Protein AF-0000000087417181 (afdb_homodimer)

Radius of gyration: 22.07 Å; Cα contacts (8 Å, |Δi|>4): 1017; chains: 2; bounding box: 54×66×60 Å

Structure (mmCIF, N/CA/C/O backbone):
data_AF-0000000087417181-model_v1
#
loop_
_entity.id
_entity.type
_entity.pdbx_description
1 polymer 'Creatinine amidohydrolase'
#
loop_
_atom_site.group_PDB
_atom_site.id
_atom_site.type_symbol
_atom_site.label_atom_id
_atom_site.label_alt_id
_atom_site.label_comp_id
_atom_site.label_asym_id
_atom_site.label_entity_id
_atom_site.label_seq_id
_atom_site.pdbx_PDB_ins_code
_atom_site.Cartn_x
_atom_site.Cartn_y
_atom_site.Cartn_z
_atom_site.occupancy
_atom_site.B_iso_or_equiv
_atom_site.auth_seq_id
_atom_site.auth_comp_id
_atom_site.auth_asym_id
_atom_site.auth_atom_id
_atom_site.pdbx_PDB_model_num
ATOM 1 N N . MET A 1 1 ? -4.125 1.667 -15.867 1 43.19 1 MET A N 1
ATOM 2 C CA . MET A 1 1 ? -4.742 2.459 -14.805 1 43.19 1 MET A CA 1
ATOM 3 C C . MET A 1 1 ? -6.223 2.113 -14.664 1 43.19 1 MET A C 1
ATOM 5 O O . MET A 1 1 ? -6.891 1.814 -15.656 1 43.19 1 MET A O 1
ATOM 9 N N . PRO A 1 2 ? -6.602 1.967 -13.398 1 53.25 2 PRO A N 1
ATOM 10 C CA . PRO A 1 2 ? -8.031 1.655 -13.312 1 53.25 2 PRO A CA 1
ATOM 11 C C . PRO A 1 2 ? -8.898 2.672 -14.047 1 53.25 2 PRO A C 1
ATOM 13 O O . PRO A 1 2 ? -8.586 3.865 -14.062 1 53.25 2 PRO A O 1
ATOM 16 N N . THR A 1 3 ? -9.859 2.236 -14.836 1 55.84 3 THR A N 1
ATOM 17 C CA . THR A 1 3 ? -10.898 3.072 -15.43 1 55.84 3 THR A CA 1
ATOM 18 C C . THR A 1 3 ? -11.938 3.467 -14.383 1 55.84 3 THR A C 1
ATOM 20 O O . THR A 1 3 ? -11.992 2.873 -13.305 1 55.84 3 THR A O 1
ATOM 23 N N . PRO A 1 4 ? -12.633 4.523 -14.602 1 58.41 4 PRO A N 1
ATOM 24 C CA . PRO A 1 4 ? -13.711 4.883 -13.68 1 58.41 4 PRO A CA 1
ATOM 25 C C . PRO A 1 4 ? -14.586 3.688 -13.305 1 58.41 4 PRO A C 1
ATOM 27 O O . PRO A 1 4 ? -15.031 3.578 -12.156 1 58.41 4 PRO A O 1
ATOM 30 N N . ASP A 1 5 ? -14.766 2.795 -14.25 1 65.44 5 ASP A N 1
ATOM 31 C CA . ASP A 1 5 ? -15.547 1.593 -13.977 1 65.44 5 ASP A CA 1
ATOM 32 C C . ASP A 1 5 ? -14.789 0.654 -13.039 1 65.44 5 ASP A C 1
ATOM 34 O O . ASP A 1 5 ? -15.406 -0.101 -12.281 1 65.44 5 ASP A O 1
ATOM 38 N N . ASP A 1 6 ? -13.477 0.892 -12.906 1 77.19 6 ASP A N 1
ATOM 39 C CA . ASP A 1 6 ? -12.625 0.043 -12.07 1 77.19 6 ASP A CA 1
ATOM 40 C C . ASP A 1 6 ? -12.688 0.478 -10.609 1 77.19 6 ASP A C 1
ATOM 42 O O . ASP A 1 6 ? -12.336 -0.294 -9.711 1 77.19 6 ASP A O 1
ATOM 46 N N . ASN A 1 7 ? -13.211 1.648 -10.508 1 86.25 7 ASN A N 1
ATOM 47 C CA . ASN A 1 7 ? -13.258 2.164 -9.141 1 86.25 7 ASN A CA 1
ATOM 48 C C . ASN A 1 7 ? -14.188 1.334 -8.258 1 86.25 7 ASN A C 1
ATOM 50 O O . ASN A 1 7 ? -13.977 1.232 -7.051 1 86.25 7 ASN A O 1
ATOM 54 N N . LYS A 1 8 ? -15.172 0.67 -8.898 1 93.44 8 LYS A N 1
ATOM 55 C CA . LYS A 1 8 ? -16.125 -0.136 -8.141 1 93.44 8 LYS A CA 1
ATOM 56 C C . LYS A 1 8 ? -15.492 -1.447 -7.684 1 93.44 8 LYS A C 1
ATOM 58 O O . LYS A 1 8 ? -16.047 -2.15 -6.836 1 93.44 8 LYS A O 1
ATOM 63 N N . LEU A 1 9 ? -14.328 -1.769 -8.234 1 97.5 9 LEU A N 1
ATOM 64 C CA . LEU A 1 9 ? -13.672 -3.029 -7.914 1 97.5 9 LEU A CA 1
ATOM 65 C C . LEU A 1 9 ? -12.781 -2.883 -6.684 1 97.5 9 LEU A C 1
ATOM 67 O O . LEU A 1 9 ? -12.414 -3.879 -6.055 1 97.5 9 LEU A O 1
ATOM 71 N N . LEU A 1 10 ? -12.398 -1.66 -6.426 1 98 10 LEU A N 1
ATOM 72 C CA . LEU A 1 10 ? -11.414 -1.397 -5.379 1 98 10 LEU A CA 1
ATOM 73 C C . LEU A 1 10 ? -12.086 -0.833 -4.133 1 98 10 LEU A C 1
ATOM 75 O O . LEU A 1 10 ? -12.734 0.214 -4.191 1 98 10 LEU A O 1
ATOM 79 N N . LEU A 1 11 ? -11.82 -1.494 -3.016 1 98.25 11 LEU A N 1
ATOM 80 C CA . LEU A 1 11 ? -12.422 -1.088 -1.749 1 98.25 11 LEU A CA 1
ATOM 81 C C . LEU A 1 11 ? -12.117 0.374 -1.444 1 98.25 11 LEU A C 1
ATOM 83 O O . LEU A 1 11 ? -13.008 1.142 -1.091 1 98.25 11 LEU A O 1
ATOM 87 N N . ALA A 1 12 ? -10.859 0.76 -1.631 1 97.75 12 ALA A N 1
ATOM 88 C CA . ALA A 1 12 ? -10.344 2.061 -1.205 1 97.75 12 ALA A CA 1
ATOM 89 C C . ALA A 1 12 ? -11.023 3.193 -1.977 1 97.75 12 ALA A C 1
ATOM 91 O O . ALA A 1 12 ? -11.016 4.344 -1.531 1 97.75 12 ALA A O 1
ATOM 92 N N . LYS A 1 13 ? -11.648 2.896 -3.094 1 98 13 LYS A N 1
ATOM 93 C CA . LYS A 1 13 ? -12.266 3.908 -3.945 1 98 13 LYS A CA 1
ATOM 94 C C . LYS A 1 13 ? -13.727 4.129 -3.562 1 98 13 LYS A C 1
ATOM 96 O O . LYS A 1 13 ? -14.352 5.09 -4.012 1 98 13 LYS A O 1
ATOM 101 N N . HIS A 1 14 ? -14.234 3.297 -2.686 1 97.94 14 HIS A N 1
ATOM 102 C CA . HIS A 1 14 ? -15.594 3.471 -2.168 1 97.94 14 HIS A CA 1
ATOM 103 C C . HIS A 1 14 ? -15.633 4.531 -1.073 1 97.94 14 HIS A C 1
ATOM 105 O O . HIS A 1 14 ? -14.641 4.73 -0.36 1 97.94 14 HIS A O 1
ATOM 111 N N . THR A 1 15 ? -16.734 5.16 -0.998 1 97.69 15 THR A N 1
ATOM 112 C CA . THR A 1 15 ? -17.078 5.82 0.256 1 97.69 15 THR A CA 1
ATOM 113 C C . THR A 1 15 ? -17.703 4.832 1.235 1 97.69 15 THR A C 1
ATOM 115 O O . THR A 1 15 ? -18.094 3.727 0.848 1 97.69 15 THR A O 1
ATOM 118 N N . ARG A 1 16 ? -17.781 5.266 2.514 1 97.56 16 ARG A N 1
ATOM 119 C CA . ARG A 1 16 ? -18.406 4.371 3.484 1 97.56 16 ARG A CA 1
ATOM 120 C C . ARG A 1 16 ? -19.844 4.047 3.078 1 97.56 16 ARG A C 1
ATOM 122 O O . ARG A 1 16 ? -20.297 2.914 3.248 1 97.56 16 ARG A O 1
ATOM 129 N N . ARG A 1 17 ? -20.594 4.984 2.48 1 96.94 17 ARG A N 1
ATOM 130 C CA . ARG A 1 17 ? -21.969 4.777 2.035 1 96.94 17 ARG A CA 1
ATOM 131 C C . ARG A 1 17 ? -22.031 3.748 0.911 1 96.94 17 ARG A C 1
ATOM 133 O O . ARG A 1 17 ? -22.844 2.818 0.956 1 96.94 17 ARG A O 1
ATOM 140 N N . GLU A 1 18 ? -21.234 3.986 -0.091 1 97.19 18 GLU A N 1
ATOM 141 C CA . GLU A 1 18 ? -21.234 3.08 -1.234 1 97.19 18 GLU A CA 1
ATOM 142 C C . GLU A 1 18 ? -20.953 1.645 -0.798 1 97.19 18 GLU A C 1
ATOM 144 O O . GLU A 1 18 ? -21.641 0.715 -1.224 1 97.19 18 GLU A O 1
ATOM 149 N N . PHE A 1 19 ? -19.969 1.454 0.03 1 98.19 19 PHE A N 1
ATOM 150 C CA . PHE A 1 19 ? -19.609 0.119 0.496 1 98.19 19 PHE A CA 1
ATOM 151 C C . PHE A 1 19 ? -20.75 -0.494 1.306 1 98.19 19 PHE A C 1
ATOM 153 O O . PHE A 1 19 ? -21.141 -1.64 1.07 1 98.19 19 PHE A O 1
ATOM 160 N N . ARG A 1 20 ? -21.188 0.268 2.258 1 97.81 20 ARG A N 1
ATOM 161 C CA . ARG A 1 20 ? -22.281 -0.193 3.109 1 97.81 20 ARG A CA 1
ATOM 162 C C . ARG A 1 20 ? -23.484 -0.629 2.273 1 97.81 20 ARG A C 1
ATOM 164 O O . ARG A 1 20 ? -24.047 -1.696 2.508 1 97.81 20 ARG A O 1
ATOM 171 N N . GLU A 1 21 ? -23.875 0.163 1.329 1 97.75 21 GLU A N 1
ATOM 172 C CA . GLU A 1 21 ? -25.047 -0.13 0.5 1 97.75 21 GLU A CA 1
ATOM 173 C C . GLU A 1 21 ? -24.844 -1.406 -0.311 1 97.75 21 GLU A C 1
ATOM 175 O O . GLU A 1 21 ? -25.75 -2.23 -0.425 1 97.75 21 GLU A O 1
ATOM 180 N N . ARG A 1 22 ? -23.703 -1.549 -0.852 1 98 22 ARG A N 1
ATOM 181 C CA . ARG A 1 22 ? -23.406 -2.752 -1.625 1 98 22 ARG A CA 1
ATOM 182 C C . ARG A 1 22 ? -23.422 -3.99 -0.734 1 98 22 ARG A C 1
ATOM 184 O O . ARG A 1 22 ? -23.906 -5.051 -1.136 1 98 22 ARG A O 1
ATOM 191 N N . MET A 1 23 ? -22.797 -3.855 0.449 1 97.94 23 MET A N 1
ATOM 192 C CA . MET A 1 23 ? -22.766 -4.969 1.392 1 97.94 23 MET A CA 1
ATOM 193 C C . MET A 1 23 ? -24.188 -5.352 1.829 1 97.94 23 MET A C 1
ATOM 195 O O . MET A 1 23 ? -24.547 -6.531 1.819 1 97.94 23 MET A O 1
ATOM 199 N N . GLN A 1 24 ? -24.938 -4.379 2.148 1 97.44 24 GLN A N 1
ATOM 200 C CA . GLN A 1 24 ? -26.312 -4.598 2.623 1 97.44 24 GLN A CA 1
ATOM 201 C C . GLN A 1 24 ? -27.172 -5.211 1.53 1 97.44 24 GLN A C 1
ATOM 203 O O . GLN A 1 24 ? -28.078 -6.004 1.817 1 97.44 24 GLN A O 1
ATOM 208 N N . ALA A 1 25 ? -26.938 -4.828 0.359 1 97.94 25 ALA A N 1
ATOM 209 C CA . ALA A 1 25 ? -27.703 -5.348 -0.774 1 97.94 25 ALA A CA 1
ATOM 210 C C . ALA A 1 25 ? -27.312 -6.793 -1.072 1 97.94 25 ALA A C 1
ATOM 212 O O . ALA A 1 25 ? -27.938 -7.441 -1.924 1 97.94 25 ALA A O 1
ATOM 213 N N . GLY A 1 26 ? -26.297 -7.281 -0.493 1 97.06 26 GLY A N 1
ATOM 214 C CA . GLY A 1 26 ? -25.844 -8.641 -0.729 1 97.06 26 GLY A CA 1
ATOM 215 C C . GLY A 1 26 ? -25.031 -8.789 -2.004 1 97.06 26 GLY A C 1
ATOM 216 O O . GLY A 1 26 ? -24.859 -9.898 -2.516 1 97.06 26 GLY A O 1
ATOM 217 N N . GLU A 1 27 ? -24.594 -7.656 -2.482 1 97.5 27 GLU A N 1
ATOM 218 C CA . GLU A 1 27 ? -23.844 -7.641 -3.738 1 97.5 27 GLU A CA 1
ATOM 219 C C . GLU A 1 27 ? -22.438 -8.203 -3.553 1 97.5 27 GLU A C 1
ATOM 221 O O . GLU A 1 27 ? -21.953 -8.961 -4.391 1 97.5 27 GLU A O 1
ATOM 226 N N . LEU A 1 28 ? -21.781 -7.867 -2.471 1 98.12 28 LEU A N 1
ATOM 227 C CA . LEU A 1 28 ? -20.391 -8.227 -2.221 1 98.12 28 LEU A CA 1
ATOM 228 C C . LEU A 1 28 ? -20.297 -9.594 -1.552 1 98.12 28 LEU A C 1
ATOM 230 O O . LEU A 1 28 ? -20.75 -9.766 -0.417 1 98.12 28 LEU A O 1
ATOM 234 N N . LYS A 1 29 ? -19.625 -10.523 -2.227 1 98.38 29 LYS A N 1
ATOM 235 C CA . LYS A 1 29 ? -19.594 -11.906 -1.754 1 98.38 29 LYS A CA 1
ATOM 236 C C . LYS A 1 29 ? -18.188 -12.352 -1.418 1 98.38 29 LYS A C 1
ATOM 238 O O . LYS A 1 29 ? -17.984 -13.164 -0.513 1 98.38 29 LYS A O 1
ATOM 243 N N . VAL A 1 30 ? -17.188 -11.914 -2.152 1 98.81 30 VAL A N 1
ATOM 244 C CA . VAL A 1 30 ? -15.805 -12.336 -1.967 1 98.81 30 VAL A CA 1
ATOM 245 C C . VAL A 1 30 ? -14.898 -11.109 -1.873 1 98.81 30 VAL A C 1
ATOM 247 O O . VAL A 1 30 ? -15.023 -10.18 -2.666 1 98.81 30 VAL A O 1
ATOM 250 N N . CYS A 1 31 ? -14.047 -11.102 -0.919 1 98.88 31 CYS A N 1
ATOM 251 C CA . CYS A 1 31 ? -12.992 -10.094 -0.816 1 98.88 31 CYS A CA 1
ATOM 252 C C . CYS A 1 31 ? -11.633 -10.703 -1.155 1 98.88 31 CYS A C 1
ATOM 254 O O . CYS A 1 31 ? -11.242 -11.719 -0.582 1 98.88 31 CYS A O 1
ATOM 256 N N . ILE A 1 32 ? -10.953 -10.125 -2.107 1 98.94 32 ILE A N 1
ATOM 257 C CA . ILE A 1 32 ? -9.555 -10.461 -2.365 1 98.94 32 ILE A CA 1
ATOM 258 C C . ILE A 1 32 ? -8.641 -9.492 -1.623 1 98.94 32 ILE A C 1
ATOM 260 O O . ILE A 1 32 ? -8.797 -8.273 -1.741 1 98.94 32 ILE A O 1
ATOM 264 N N . ILE A 1 33 ? -7.742 -9.969 -0.832 1 98.88 33 ILE A N 1
ATOM 265 C CA . ILE A 1 33 ? -6.699 -9.195 -0.169 1 98.88 33 ILE A CA 1
ATOM 266 C C . ILE A 1 33 ? -5.344 -9.516 -0.793 1 98.88 33 ILE A C 1
ATOM 268 O O . ILE A 1 33 ? -4.75 -10.555 -0.504 1 98.88 33 ILE A O 1
ATOM 272 N N . PRO A 1 34 ? -4.844 -8.617 -1.648 1 98.88 34 PRO A N 1
ATOM 273 C CA . PRO A 1 34 ? -3.516 -8.852 -2.221 1 98.88 34 PRO A CA 1
ATOM 274 C C . PRO A 1 34 ? -2.389 -8.594 -1.222 1 98.88 34 PRO A C 1
ATOM 276 O O . PRO A 1 34 ? -2.42 -7.605 -0.488 1 98.88 34 PRO A O 1
ATOM 279 N N . VAL A 1 35 ? -1.455 -9.484 -1.135 1 98.81 35 VAL A N 1
ATOM 280 C CA . VAL A 1 35 ? -0.232 -9.266 -0.369 1 98.81 35 VAL A CA 1
ATOM 281 C C . VAL A 1 35 ? 0.982 -9.422 -1.282 1 98.81 35 VAL A C 1
ATOM 283 O O . VAL A 1 35 ? 0.971 -10.234 -2.211 1 98.81 35 VAL A O 1
ATOM 286 N N . ALA A 1 36 ? 1.958 -8.602 -1.023 1 98.38 36 ALA A N 1
ATOM 287 C CA . ALA A 1 36 ? 3.094 -8.484 -1.935 1 98.38 36 ALA A CA 1
ATOM 288 C C . ALA A 1 36 ? 4.371 -8.141 -1.176 1 98.38 36 ALA A C 1
ATOM 290 O O . ALA A 1 36 ? 4.594 -8.641 -0.068 1 98.38 36 ALA A O 1
ATOM 291 N N . ALA A 1 37 ? 5.312 -7.543 -1.859 1 98.38 37 ALA A N 1
ATOM 292 C CA . ALA A 1 37 ? 6.566 -7.027 -1.315 1 98.38 37 ALA A CA 1
ATOM 293 C C . ALA A 1 37 ? 7.133 -5.922 -2.199 1 98.38 37 ALA A C 1
ATOM 295 O O . ALA A 1 37 ? 6.742 -5.785 -3.361 1 98.38 37 ALA A O 1
ATOM 296 N N . THR A 1 38 ? 7.875 -5.062 -1.616 1 98.19 38 THR A N 1
ATOM 297 C CA . THR A 1 38 ? 8.797 -4.188 -2.33 1 98.19 38 THR A CA 1
ATOM 298 C C . THR A 1 38 ? 10.234 -4.672 -2.17 1 98.19 38 THR A C 1
ATOM 300 O O . THR A 1 38 ? 10.812 -4.566 -1.087 1 98.19 38 THR A O 1
ATOM 303 N N . GLU A 1 39 ? 10.797 -5.207 -3.211 1 98.12 39 GLU A N 1
ATOM 304 C CA . GLU A 1 39 ? 12.102 -5.844 -3.139 1 98.12 39 GLU A CA 1
ATOM 305 C C . GLU A 1 39 ? 12.781 -5.875 -4.508 1 98.12 39 GLU A C 1
ATOM 307 O O . GLU A 1 39 ? 12.148 -5.574 -5.523 1 98.12 39 GLU A O 1
ATOM 312 N N . GLN A 1 40 ? 14 -6.285 -4.465 1 97.25 40 GLN A N 1
ATOM 313 C CA . GLN A 1 40 ? 14.805 -6.375 -5.68 1 97.25 40 GLN A CA 1
ATOM 314 C C . GLN A 1 40 ? 14.266 -7.457 -6.617 1 97.25 40 GLN A C 1
ATOM 316 O O . GLN A 1 40 ? 13.773 -8.492 -6.16 1 97.25 40 GLN A O 1
ATOM 321 N N . HIS A 1 41 ? 14.367 -7.246 -7.914 1 97.81 41 HIS A N 1
ATOM 322 C CA . HIS A 1 41 ? 14.055 -8.195 -8.977 1 97.81 41 HIS A CA 1
ATOM 323 C C . HIS A 1 41 ? 15.094 -8.125 -10.094 1 97.81 41 HIS A C 1
ATOM 325 O O . HIS A 1 41 ? 14.766 -7.754 -11.227 1 97.81 41 HIS A O 1
ATOM 331 N N . LEU A 1 42 ? 16.344 -8.516 -9.664 1 97.12 42 LEU A N 1
ATOM 332 C CA . LEU A 1 42 ? 17.516 -8.414 -10.539 1 97.12 42 LEU A CA 1
ATOM 333 C C . LEU A 1 42 ? 17.703 -6.98 -11.023 1 97.12 42 LEU A C 1
ATOM 335 O O . LEU A 1 42 ? 17.281 -6.031 -10.352 1 97.12 42 LEU A O 1
ATOM 339 N N . GLU A 1 43 ? 18.469 -6.785 -12.102 1 97.88 43 GLU A N 1
ATOM 340 C CA . GLU A 1 43 ? 18.875 -5.438 -12.492 1 97.88 43 GLU A CA 1
ATOM 341 C C . GLU A 1 43 ? 17.812 -4.789 -13.383 1 97.88 43 GLU A C 1
ATOM 343 O O . GLU A 1 43 ? 17.844 -3.58 -13.617 1 97.88 43 GLU A O 1
ATOM 348 N N . HIS A 1 44 ? 16.781 -5.566 -13.781 1 98.38 44 HIS A N 1
ATOM 349 C CA . HIS A 1 44 ? 16.031 -5.078 -14.922 1 98.38 44 HIS A CA 1
ATOM 350 C C . HIS A 1 44 ? 14.578 -4.797 -14.539 1 98.38 44 HIS A C 1
ATOM 352 O O . HIS A 1 44 ? 13.867 -4.078 -15.25 1 98.38 44 HIS A O 1
ATOM 358 N N . LEU A 1 45 ? 14.086 -5.371 -13.508 1 98.56 45 LEU A N 1
ATOM 359 C CA . LEU A 1 45 ? 12.695 -5.141 -13.133 1 98.56 45 LEU A CA 1
ATOM 360 C C . LEU A 1 45 ? 12.594 -4.172 -11.961 1 98.56 45 LEU A C 1
ATOM 362 O O . LEU A 1 45 ? 13.391 -4.246 -11.023 1 98.56 45 LEU A O 1
ATOM 366 N N . ALA A 1 46 ? 11.625 -3.256 -12.008 1 98.12 46 ALA A N 1
ATOM 367 C CA . ALA A 1 46 ? 11.367 -2.348 -10.891 1 98.12 46 ALA A CA 1
ATOM 368 C C . ALA A 1 46 ? 10.984 -3.121 -9.633 1 98.12 46 ALA A C 1
ATOM 370 O O . ALA A 1 46 ? 10.383 -4.195 -9.719 1 98.12 46 ALA A O 1
ATOM 371 N N . MET A 1 47 ? 11.203 -2.545 -8.523 1 98.25 47 MET A N 1
ATOM 372 C CA . MET A 1 47 ? 11.094 -3.229 -7.238 1 98.25 47 MET A CA 1
ATOM 373 C C . MET A 1 47 ? 9.633 -3.422 -6.844 1 98.25 47 MET A C 1
ATOM 375 O O . MET A 1 47 ? 9.336 -4.18 -5.922 1 98.25 47 MET A O 1
ATOM 379 N N . GLU A 1 48 ? 8.719 -2.809 -7.543 1 98.06 48 GLU A N 1
ATOM 380 C CA . GLU A 1 48 ? 7.305 -2.963 -7.219 1 98.06 48 GLU A CA 1
ATOM 381 C C . GLU A 1 48 ? 6.703 -4.176 -7.922 1 98.06 48 GLU A C 1
ATOM 383 O O . GLU A 1 48 ? 5.484 -4.359 -7.926 1 98.06 48 GLU A O 1
ATOM 388 N N . HIS A 1 49 ? 7.484 -4.984 -8.562 1 98.56 49 HIS A N 1
ATOM 389 C CA . HIS A 1 49 ? 6.965 -6.062 -9.398 1 98.56 49 HIS A CA 1
ATOM 390 C C . HIS A 1 49 ? 5.934 -6.895 -8.641 1 98.56 49 HIS A C 1
ATOM 392 O O . HIS A 1 49 ? 4.848 -7.164 -9.164 1 98.56 49 HIS A O 1
ATOM 398 N N . ASP A 1 50 ? 6.242 -7.352 -7.41 1 98.69 50 ASP A N 1
ATOM 399 C CA . ASP A 1 50 ? 5.332 -8.203 -6.648 1 98.69 50 ASP A CA 1
ATOM 400 C C . ASP A 1 50 ? 3.979 -7.531 -6.453 1 98.69 50 ASP A C 1
ATOM 402 O O . ASP A 1 50 ? 2.934 -8.164 -6.625 1 98.69 50 ASP A O 1
ATOM 406 N N . TYR A 1 51 ? 4.035 -6.285 -6.125 1 98.31 51 TYR A N 1
ATOM 407 C CA . TYR A 1 51 ? 2.82 -5.508 -5.891 1 98.31 51 TYR A CA 1
ATOM 408 C C . TYR A 1 51 ? 2.029 -5.328 -7.184 1 98.31 51 TYR A C 1
ATOM 410 O O . TYR A 1 51 ? 0.822 -5.578 -7.215 1 98.31 51 TYR A O 1
ATOM 418 N N . ARG A 1 52 ? 2.662 -4.867 -8.227 1 98 52 ARG A N 1
ATOM 419 C CA . ARG A 1 52 ? 1.992 -4.574 -9.492 1 98 52 ARG A CA 1
ATOM 420 C C . ARG A 1 52 ? 1.368 -5.832 -10.086 1 98 52 ARG A C 1
ATOM 422 O O . ARG A 1 52 ? 0.258 -5.793 -10.617 1 98 52 ARG A O 1
ATOM 429 N N . SER A 1 53 ? 2.102 -6.926 -9.969 1 98.69 53 SER A N 1
ATOM 430 C CA . SER A 1 53 ? 1.605 -8.164 -10.562 1 98.69 53 SER A CA 1
ATOM 431 C C . SER A 1 53 ? 0.372 -8.672 -9.828 1 98.69 53 SER A C 1
ATOM 433 O O . SER A 1 53 ? -0.655 -8.961 -10.445 1 98.69 53 SER A O 1
ATOM 435 N N . VAL A 1 54 ? 0.428 -8.719 -8.516 1 98.81 54 VAL A N 1
ATOM 436 C CA . VAL A 1 54 ? -0.691 -9.289 -7.77 1 98.81 54 VAL A CA 1
ATOM 437 C C . VAL A 1 54 ? -1.899 -8.359 -7.867 1 98.81 54 VAL A C 1
ATOM 439 O O . VAL A 1 54 ? -3.041 -8.82 -7.922 1 98.81 54 VAL A O 1
ATOM 442 N N . MET A 1 55 ? -1.689 -7.066 -7.883 1 98.06 55 MET A N 1
ATOM 443 C CA . MET A 1 55 ? -2.795 -6.129 -8.039 1 98.06 55 MET A CA 1
ATOM 444 C C . MET A 1 55 ? -3.434 -6.27 -9.422 1 98.06 55 MET A C 1
ATOM 446 O O . MET A 1 55 ? -4.656 -6.191 -9.555 1 98.06 55 MET A O 1
ATOM 450 N N . HIS A 1 56 ? -2.572 -6.43 -10.398 1 98.44 56 HIS A N 1
ATOM 451 C CA . HIS A 1 56 ? -3.088 -6.648 -11.75 1 98.44 56 HIS A CA 1
ATOM 452 C C . HIS A 1 56 ? -3.992 -7.871 -11.805 1 98.44 56 HIS A C 1
ATOM 454 O O . HIS A 1 56 ? -5.117 -7.797 -12.305 1 98.44 56 HIS A O 1
ATOM 460 N N . VAL A 1 57 ? -3.521 -8.938 -11.266 1 98.88 57 VAL A N 1
ATOM 461 C CA . VAL A 1 57 ? -4.277 -10.188 -11.281 1 98.88 57 VAL A CA 1
ATOM 462 C C . VAL A 1 57 ? -5.562 -10.023 -10.469 1 98.88 57 VAL A C 1
ATOM 464 O O . VAL A 1 57 ? -6.648 -10.359 -10.953 1 98.88 57 VAL A O 1
ATOM 467 N N . ALA A 1 58 ? -5.492 -9.523 -9.273 1 98.69 58 ALA A N 1
ATOM 468 C CA . ALA A 1 58 ? -6.652 -9.352 -8.406 1 98.69 58 ALA A CA 1
ATOM 469 C C . ALA A 1 58 ? -7.719 -8.484 -9.07 1 98.69 58 ALA A C 1
ATOM 471 O O . ALA A 1 58 ? -8.906 -8.812 -9.031 1 98.69 58 ALA A O 1
ATOM 472 N N . THR A 1 59 ? -7.281 -7.422 -9.711 1 98.25 59 THR A N 1
ATOM 473 C CA . THR A 1 59 ? -8.219 -6.492 -10.32 1 98.25 59 THR A CA 1
ATOM 474 C C . THR A 1 59 ? -8.891 -7.121 -11.539 1 98.25 59 THR A C 1
ATOM 476 O O . THR A 1 59 ? -10.102 -6.977 -11.734 1 98.25 59 THR A O 1
ATOM 479 N N . GLU A 1 60 ? -8.117 -7.836 -12.344 1 98.31 60 GLU A N 1
ATOM 480 C CA . GLU A 1 60 ? -8.695 -8.508 -13.508 1 98.31 60 GLU A CA 1
ATOM 481 C C . GLU A 1 60 ? -9.664 -9.609 -13.086 1 98.31 60 GLU A C 1
ATOM 483 O O . GLU A 1 60 ? -10.68 -9.828 -13.742 1 98.31 60 GLU A O 1
ATOM 488 N N . VAL A 1 61 ? -9.336 -10.305 -11.992 1 98.75 61 VAL A N 1
ATOM 489 C CA . VAL A 1 61 ? -10.242 -11.32 -11.469 1 98.75 61 VAL A CA 1
ATOM 490 C C . VAL A 1 61 ? -11.547 -10.664 -11.016 1 98.75 61 VAL A C 1
ATOM 492 O O . VAL A 1 61 ? -12.633 -11.156 -11.336 1 98.75 61 VAL A O 1
ATOM 495 N N . ALA A 1 62 ? -11.422 -9.594 -10.297 1 98.38 62 ALA A N 1
ATOM 496 C CA . ALA A 1 62 ? -12.602 -8.883 -9.82 1 98.38 62 ALA A CA 1
ATOM 497 C C . ALA A 1 62 ? -13.453 -8.391 -10.992 1 98.38 62 ALA A C 1
ATOM 499 O O . ALA A 1 62 ? -14.688 -8.43 -10.93 1 98.38 62 ALA A O 1
ATOM 500 N N . ARG A 1 63 ? -12.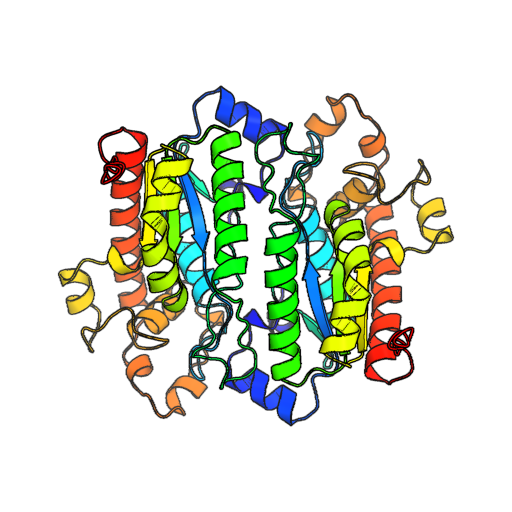82 -7.949 -12.047 1 97.62 63 ARG A N 1
ATOM 501 C CA . ARG A 1 63 ? -13.523 -7.48 -13.234 1 97.62 63 ARG A CA 1
ATOM 502 C C . ARG A 1 63 ? -14.359 -8.602 -13.852 1 97.62 63 ARG A C 1
ATOM 504 O O . ARG A 1 63 ? -15.5 -8.375 -14.266 1 97.62 63 ARG A O 1
ATOM 511 N N . ARG A 1 64 ? -13.859 -9.773 -13.852 1 97.38 64 ARG A N 1
ATOM 512 C CA . ARG A 1 64 ? -14.531 -10.914 -14.461 1 97.38 64 ARG A CA 1
ATOM 513 C C . ARG A 1 64 ? -15.641 -11.445 -13.562 1 97.38 64 ARG A C 1
ATOM 515 O O . ARG A 1 64 ? -16.531 -12.156 -14.031 1 97.38 64 ARG A O 1
ATOM 522 N N . THR A 1 65 ? -15.523 -11.125 -12.328 1 97.31 65 THR A N 1
ATOM 523 C CA . THR A 1 65 ? -16.484 -11.68 -11.375 1 97.31 65 THR A CA 1
ATOM 524 C C . THR A 1 65 ? -17.359 -10.578 -10.789 1 97.31 65 THR A C 1
ATOM 526 O O . THR A 1 65 ? -17.953 -10.758 -9.727 1 97.31 65 THR A O 1
ATOM 529 N N . GLN A 1 66 ? -17.359 -9.469 -11.398 1 93.38 66 GLN A N 1
ATOM 530 C CA . GLN A 1 66 ? -18.188 -8.375 -10.93 1 93.38 66 GLN A CA 1
ATOM 531 C C . GLN A 1 66 ? -19.672 -8.75 -10.969 1 93.38 66 GLN A C 1
ATOM 533 O O . GLN A 1 66 ? -20.094 -9.562 -11.797 1 93.38 66 GLN A O 1
ATOM 538 N N . PRO A 1 67 ? -20.375 -8.266 -10.07 1 93.81 67 PRO A N 1
ATOM 539 C CA . PRO A 1 67 ? -20.062 -7.223 -9.086 1 93.81 67 PRO A CA 1
ATOM 540 C C . PRO A 1 67 ? -19.719 -7.789 -7.715 1 93.81 67 PRO A C 1
ATOM 542 O O . PRO A 1 67 ? -19.609 -7.039 -6.742 1 93.81 67 PRO A O 1
ATOM 545 N N . TYR A 1 68 ? -19.5 -9.047 -7.59 1 95.62 68 TYR A N 1
ATOM 546 C CA . TYR A 1 68 ? -19.578 -9.656 -6.266 1 95.62 68 TYR A CA 1
ATOM 547 C C . TYR A 1 68 ? -18.203 -9.734 -5.617 1 95.62 68 TYR A C 1
ATOM 549 O O . TYR A 1 68 ? -18.094 -10.117 -4.445 1 95.62 68 TYR A O 1
ATOM 557 N N . THR A 1 69 ? -17.156 -9.406 -6.355 1 98.19 69 THR A N 1
ATOM 558 C CA . THR A 1 69 ? -15.797 -9.484 -5.824 1 98.19 69 THR A CA 1
ATOM 559 C C . THR A 1 69 ? -15.203 -8.094 -5.617 1 98.19 69 THR A C 1
ATOM 561 O O . THR A 1 69 ? -15.305 -7.234 -6.496 1 98.19 69 THR A O 1
ATOM 564 N N . LEU A 1 70 ? -14.664 -7.883 -4.496 1 98.44 70 LEU A N 1
ATOM 565 C CA . LEU A 1 70 ? -14.008 -6.633 -4.133 1 98.44 70 LEU A CA 1
ATOM 566 C C . LEU A 1 70 ? -12.531 -6.859 -3.832 1 98.44 70 LEU A C 1
ATOM 568 O O . LEU A 1 70 ? -12.164 -7.875 -3.232 1 98.44 70 LEU A O 1
ATOM 572 N N . VAL A 1 71 ? -11.672 -5.926 -4.246 1 98.75 71 VAL A N 1
ATOM 573 C CA . VAL A 1 71 ? -10.234 -6 -3.98 1 98.75 71 VAL A CA 1
ATOM 574 C C . VAL A 1 71 ? -9.867 -5.008 -2.881 1 98.75 71 VAL A C 1
ATOM 576 O O . VAL A 1 71 ? -10.102 -3.805 -3.012 1 98.75 71 VAL A O 1
ATOM 579 N N . ALA A 1 72 ? -9.32 -5.508 -1.808 1 98.44 72 ALA A N 1
ATOM 580 C CA . ALA A 1 72 ? -8.82 -4.68 -0.713 1 98.44 72 ALA A CA 1
ATOM 581 C C . ALA A 1 72 ? -7.449 -4.094 -1.05 1 98.44 72 ALA A C 1
ATOM 583 O O . ALA A 1 72 ? -6.801 -4.523 -2.006 1 98.44 72 ALA A O 1
ATOM 584 N N . PRO A 1 73 ? -7.012 -3.047 -0.286 1 97.19 73 PRO A N 1
ATOM 585 C CA . PRO A 1 73 ? -5.648 -2.545 -0.479 1 97.19 73 PRO A CA 1
ATOM 586 C C . PRO A 1 73 ? -4.582 -3.602 -0.191 1 97.19 73 PRO A C 1
ATOM 588 O O . PRO A 1 73 ? -4.766 -4.445 0.692 1 97.19 73 PRO A O 1
ATOM 591 N N . SER A 1 74 ? -3.461 -3.518 -0.865 1 96.44 74 SER A N 1
ATOM 592 C CA . SER A 1 74 ? -2.389 -4.5 -0.739 1 96.44 74 SER A CA 1
ATOM 593 C C . SER A 1 74 ? -1.439 -4.137 0.397 1 96.44 74 SER A C 1
ATOM 595 O O . SER A 1 74 ? -1.197 -2.955 0.659 1 96.44 74 SER A O 1
ATOM 597 N N . MET A 1 75 ? -0.952 -5.129 1.08 1 97.19 75 MET A N 1
ATOM 598 C CA . MET A 1 75 ? 0.247 -4.965 1.898 1 97.19 75 MET A CA 1
ATOM 599 C C . MET A 1 75 ? 1.505 -5.027 1.039 1 97.19 75 MET A C 1
ATOM 601 O O . MET A 1 75 ? 1.905 -6.102 0.592 1 97.19 75 MET A O 1
ATOM 605 N N . ASN A 1 76 ? 2.143 -3.912 0.859 1 95.56 76 ASN A N 1
ATOM 606 C CA . ASN A 1 76 ? 3.203 -3.795 -0.136 1 95.56 76 ASN A CA 1
ATOM 607 C C . ASN A 1 76 ? 4.578 -4.055 0.475 1 95.56 76 ASN A C 1
ATOM 609 O O . ASN A 1 76 ? 5.594 -3.986 -0.218 1 95.56 76 ASN A O 1
ATOM 613 N N . ILE A 1 77 ? 4.652 -4.145 1.76 1 97.44 77 ILE A N 1
ATOM 614 C CA . ILE A 1 77 ? 5.84 -4.621 2.463 1 97.44 77 ILE A CA 1
ATOM 615 C C . ILE A 1 77 ? 5.676 -6.098 2.812 1 97.44 77 ILE A C 1
ATOM 617 O O . ILE A 1 77 ? 4.672 -6.492 3.414 1 97.44 77 ILE A O 1
ATOM 621 N N . GLY A 1 78 ? 6.512 -6.875 2.34 1 98.12 78 GLY A N 1
ATOM 622 C CA . GLY A 1 78 ? 6.449 -8.305 2.582 1 98.12 78 GLY A CA 1
ATOM 623 C C . GLY A 1 78 ? 7.602 -8.82 3.43 1 98.12 78 GLY A C 1
ATOM 624 O O . GLY A 1 78 ? 8.242 -8.047 4.148 1 98.12 78 GLY A O 1
ATOM 625 N N . ILE A 1 79 ? 7.715 -10.133 3.439 1 98.5 79 ILE A N 1
ATOM 626 C CA . ILE A 1 79 ? 8.797 -10.805 4.152 1 98.5 79 ILE A CA 1
ATOM 627 C C . ILE A 1 79 ? 9.922 -11.141 3.178 1 98.5 79 ILE A C 1
ATOM 629 O O . ILE A 1 79 ? 9.812 -12.086 2.395 1 98.5 79 ILE A O 1
ATOM 633 N N . SER A 1 80 ? 10.945 -10.297 3.221 1 97.19 80 SER A N 1
ATOM 634 C CA . SER A 1 80 ? 11.984 -10.375 2.195 1 97.19 80 SER A CA 1
ATOM 635 C C . SER A 1 80 ? 13.375 -10.383 2.816 1 97.19 80 SER A C 1
ATOM 637 O O . SER A 1 80 ? 14.336 -9.906 2.207 1 97.19 80 SER A O 1
ATOM 639 N N . GLU A 1 81 ? 13.555 -10.898 4.031 1 91.5 81 GLU A N 1
ATOM 640 C CA . GLU A 1 81 ? 14.859 -10.883 4.691 1 91.5 81 GLU A CA 1
ATOM 641 C C . GLU A 1 81 ? 15.93 -11.516 3.812 1 91.5 81 GLU A C 1
ATOM 643 O O . GLU A 1 81 ? 17.078 -11.062 3.793 1 91.5 81 GLU A O 1
ATOM 648 N N . HIS A 1 82 ? 15.641 -12.453 3.004 1 89.31 82 HIS A N 1
ATOM 649 C CA . HIS A 1 82 ? 16.562 -13.195 2.156 1 89.31 82 HIS A CA 1
ATOM 650 C C . HIS A 1 82 ? 17.062 -12.344 0.995 1 89.31 82 HIS A C 1
ATOM 652 O O . HIS A 1 82 ? 18.016 -12.719 0.302 1 89.31 82 HIS A O 1
ATOM 658 N N . HIS A 1 83 ? 16.516 -11.164 0.821 1 89.69 83 HIS A N 1
ATOM 659 C CA . HIS A 1 83 ? 16.906 -10.289 -0.278 1 89.69 83 HIS A CA 1
ATOM 660 C C . HIS A 1 83 ? 17.609 -9.039 0.239 1 89.69 83 HIS A C 1
ATOM 662 O O . HIS A 1 83 ? 17.938 -8.141 -0.539 1 89.69 83 HIS A O 1
ATOM 668 N N . MET A 1 84 ? 17.969 -8.953 1.454 1 90.62 84 MET A N 1
ATOM 669 C CA . MET A 1 84 ? 18.406 -7.703 2.068 1 90.62 84 MET A CA 1
ATOM 670 C C . MET A 1 84 ? 19.859 -7.41 1.724 1 90.62 84 MET A C 1
ATOM 672 O O . MET A 1 84 ? 20.344 -6.305 1.966 1 90.62 84 MET A O 1
ATOM 676 N N . ARG A 1 85 ? 20.531 -8.336 1.08 1 91.06 85 ARG A N 1
ATOM 677 C CA . ARG A 1 85 ? 21.844 -8.016 0.531 1 91.06 85 ARG A CA 1
ATOM 678 C C . ARG A 1 85 ? 21.75 -6.934 -0.538 1 91.06 85 ARG A C 1
ATOM 680 O O . ARG A 1 85 ? 22.719 -6.234 -0.81 1 91.06 85 ARG A O 1
ATOM 687 N N . HIS A 1 86 ? 20.609 -6.945 -1.174 1 94.75 86 HIS A N 1
ATOM 688 C CA . HIS A 1 86 ? 20.344 -5.906 -2.162 1 94.75 86 HIS A CA 1
ATOM 689 C C . HIS A 1 86 ? 19.562 -4.754 -1.55 1 94.75 86 HIS A C 1
ATOM 691 O O . HIS A 1 86 ? 18.359 -4.871 -1.322 1 94.75 86 HIS A O 1
ATOM 697 N N . ILE A 1 87 ? 20.234 -3.613 -1.506 1 96.25 87 ILE A N 1
ATOM 698 C CA . ILE A 1 87 ? 19.641 -2.473 -0.812 1 96.25 87 ILE A CA 1
ATOM 699 C C . ILE A 1 87 ? 18.453 -1.938 -1.614 1 96.25 87 ILE A C 1
ATOM 701 O O . ILE A 1 87 ? 18.406 -2.094 -2.836 1 96.25 87 ILE A O 1
ATOM 705 N N . GLY A 1 88 ? 17.469 -1.267 -0.899 1 95.75 88 GLY A N 1
ATOM 706 C CA . GLY A 1 88 ? 16.219 -0.827 -1.476 1 95.75 88 GLY A CA 1
ATOM 707 C C . GLY A 1 88 ? 15.07 -1.779 -1.198 1 95.75 88 GLY A C 1
ATOM 708 O O . GLY A 1 88 ? 13.898 -1.396 -1.289 1 95.75 88 GLY A O 1
ATOM 709 N N . THR A 1 89 ? 15.445 -3.039 -0.931 1 97.62 89 THR A N 1
ATOM 710 C CA . THR A 1 89 ? 14.469 -4.012 -0.461 1 97.62 89 THR A CA 1
ATOM 711 C C . THR A 1 89 ? 13.938 -3.629 0.919 1 97.62 89 THR A C 1
ATOM 713 O O . THR A 1 89 ? 14.711 -3.217 1.79 1 97.62 89 THR A O 1
ATOM 716 N N . MET A 1 90 ? 12.672 -3.705 1.064 1 98.12 90 MET A N 1
ATOM 717 C CA . MET A 1 90 ? 12.016 -3.518 2.355 1 98.12 90 MET A CA 1
ATOM 718 C C . MET A 1 90 ? 11.445 -4.832 2.873 1 98.12 90 MET A C 1
ATOM 720 O O . MET A 1 90 ? 10.844 -5.598 2.113 1 98.12 90 MET A O 1
ATOM 724 N N . THR A 1 91 ? 11.641 -5.086 4.18 1 98.38 91 THR A N 1
ATOM 725 C CA . THR A 1 91 ? 11.18 -6.355 4.738 1 98.38 91 THR A CA 1
ATOM 726 C C . THR A 1 91 ? 10.625 -6.156 6.145 1 98.38 91 THR A C 1
ATOM 728 O O . THR A 1 91 ? 10.984 -5.199 6.832 1 98.38 91 THR A O 1
ATOM 731 N N . ALA A 1 92 ? 9.688 -6.977 6.488 1 98.19 92 ALA A N 1
ATOM 732 C CA . ALA A 1 92 ? 9.172 -7.047 7.852 1 98.19 92 ALA A CA 1
ATOM 733 C C . ALA A 1 92 ? 9.391 -8.43 8.453 1 98.19 92 ALA A C 1
ATOM 735 O O . ALA A 1 92 ? 9.477 -9.422 7.727 1 98.19 92 ALA A O 1
ATOM 736 N N . MET A 1 93 ? 9.469 -8.469 9.719 1 97.44 93 MET A N 1
ATOM 737 C CA . MET A 1 93 ? 9.523 -9.75 10.406 1 97.44 93 MET A CA 1
ATOM 738 C C . MET A 1 93 ? 8.188 -10.477 10.32 1 97.44 93 MET A C 1
ATOM 740 O O . MET A 1 93 ? 7.129 -9.844 10.43 1 97.44 93 MET A O 1
ATOM 744 N N . PRO A 1 94 ? 8.227 -11.805 10.266 1 97.75 94 PRO A N 1
ATOM 745 C CA . PRO A 1 94 ? 6.98 -12.555 10.07 1 97.75 94 PRO A CA 1
ATOM 746 C C . PRO A 1 94 ? 5.957 -12.312 11.18 1 97.75 94 PRO A C 1
ATOM 748 O O . PRO A 1 94 ? 4.766 -12.172 10.898 1 97.75 94 PRO A O 1
ATOM 751 N N . GLY A 1 95 ? 6.359 -12.266 12.375 1 97.62 95 GLY A N 1
ATOM 752 C CA . GLY A 1 95 ? 5.426 -12.102 13.484 1 97.62 95 GLY A CA 1
ATOM 753 C C . GLY A 1 95 ? 4.551 -10.875 13.344 1 97.62 95 GLY A C 1
ATOM 754 O O . GLY A 1 95 ? 3.322 -10.977 13.352 1 97.62 95 GLY A O 1
ATOM 755 N N . SER A 1 96 ? 5.188 -9.688 13.227 1 98.12 96 SER A N 1
ATOM 756 C CA . SER A 1 96 ? 4.445 -8.438 13.094 1 98.12 96 SER A CA 1
ATOM 757 C C . SER A 1 96 ? 3.672 -8.383 11.781 1 98.12 96 SER A C 1
ATOM 759 O O . SER A 1 96 ? 2.537 -7.906 11.742 1 98.12 96 SER A O 1
ATOM 761 N N . TRP A 1 97 ? 4.32 -8.883 10.742 1 98.62 97 TRP A N 1
ATOM 762 C CA . TRP A 1 97 ? 3.672 -8.883 9.43 1 98.62 97 TRP A CA 1
ATOM 763 C C . TRP A 1 97 ? 2.387 -9.703 9.461 1 98.62 97 TRP A C 1
ATOM 765 O O . TRP A 1 97 ? 1.341 -9.25 8.992 1 98.62 97 TRP A O 1
ATOM 775 N N . LEU A 1 98 ? 2.418 -10.867 10.055 1 98.75 98 LEU A N 1
ATOM 776 C CA . LEU A 1 98 ? 1.26 -11.75 10.148 1 98.75 98 LEU A CA 1
ATOM 777 C C . LEU A 1 98 ? 0.194 -11.148 11.062 1 98.75 98 LEU A C 1
ATOM 779 O O . LEU A 1 98 ? -1.003 -11.344 10.828 1 98.75 98 LEU A O 1
ATOM 783 N N . GLY A 1 99 ? 0.627 -10.461 12.094 1 98.69 99 GLY A N 1
ATOM 784 C CA . GLY A 1 99 ? -0.328 -9.75 12.93 1 98.69 99 GLY A CA 1
ATOM 785 C C . GLY A 1 99 ? -1.151 -8.734 12.164 1 98.69 99 GLY A C 1
ATOM 786 O O . GLY A 1 99 ? -2.373 -8.68 12.312 1 98.69 99 GLY A O 1
ATOM 787 N N . VAL A 1 100 ? -0.487 -7.953 11.352 1 98.75 100 VAL A N 1
ATOM 788 C CA . VAL A 1 100 ? -1.184 -6.957 10.547 1 98.75 100 VAL A CA 1
ATOM 789 C C . VAL A 1 100 ? -2.096 -7.652 9.539 1 98.75 100 VAL A C 1
ATOM 791 O O . VAL A 1 100 ? -3.23 -7.223 9.32 1 98.75 100 VAL A O 1
ATOM 794 N N . LEU A 1 101 ? -1.596 -8.695 8.898 1 98.81 101 LEU A N 1
ATOM 795 C CA . LEU A 1 101 ? -2.42 -9.445 7.953 1 98.81 101 LEU A CA 1
ATOM 796 C C . LEU A 1 101 ? -3.682 -9.969 8.633 1 98.81 101 LEU A C 1
ATOM 798 O O . LEU A 1 101 ? -4.781 -9.828 8.094 1 98.81 101 LEU A O 1
ATOM 802 N N . PHE A 1 102 ? -3.543 -10.562 9.797 1 98.75 102 PHE A N 1
ATOM 803 C CA . PHE A 1 102 ? -4.691 -11.102 10.516 1 98.75 102 PHE A CA 1
ATOM 804 C C . PHE A 1 102 ? -5.715 -10.008 10.797 1 98.75 102 PHE A C 1
ATOM 806 O O . PHE A 1 102 ? -6.914 -10.211 10.594 1 98.75 102 PHE A O 1
ATOM 813 N N . ASP A 1 103 ? -5.23 -8.922 11.266 1 98.56 103 ASP A N 1
ATOM 814 C CA . ASP A 1 103 ? -6.133 -7.82 11.594 1 98.56 103 ASP A CA 1
ATOM 815 C C . ASP A 1 103 ? -6.832 -7.297 10.344 1 98.56 103 ASP A C 1
ATOM 817 O O . ASP A 1 103 ? -7.984 -6.863 10.406 1 98.56 103 ASP A O 1
ATOM 821 N N . THR A 1 104 ? -6.121 -7.281 9.219 1 98.38 104 THR A N 1
ATOM 822 C CA . THR A 1 104 ? -6.711 -6.895 7.938 1 98.38 104 THR A CA 1
ATOM 823 C C . THR A 1 104 ? -7.848 -7.844 7.559 1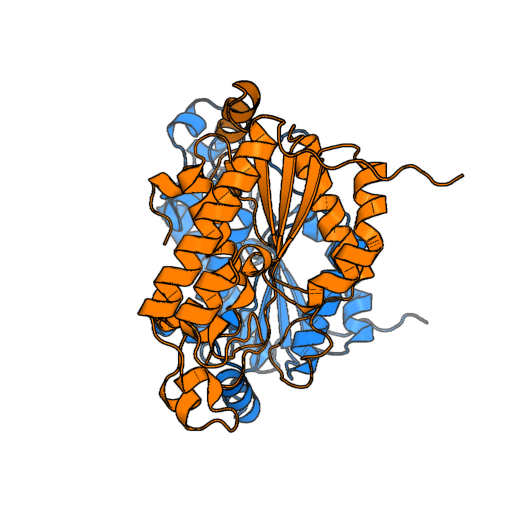 98.38 104 THR A C 1
ATOM 825 O O . THR A 1 104 ? -8.945 -7.398 7.215 1 98.38 104 THR A O 1
ATOM 828 N N . ILE A 1 105 ? -7.574 -9.109 7.672 1 98.69 105 ILE A N 1
ATOM 829 C CA . ILE A 1 105 ? -8.578 -10.125 7.379 1 98.69 105 ILE A CA 1
ATOM 830 C C . ILE A 1 105 ? -9.766 -9.961 8.32 1 98.69 105 ILE A C 1
ATOM 832 O O . ILE A 1 105 ? -10.922 -9.953 7.879 1 98.69 105 ILE A O 1
ATOM 836 N N .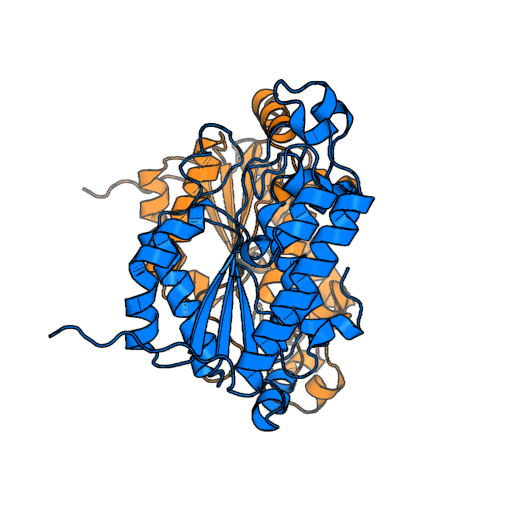 ARG A 1 106 ? -9.5 -9.773 9.578 1 98.38 106 ARG A N 1
ATOM 837 C CA . ARG A 1 106 ? -10.539 -9.602 10.594 1 98.38 106 ARG A CA 1
ATOM 838 C C . ARG A 1 106 ? -11.414 -8.391 10.281 1 98.38 106 ARG A C 1
ATOM 840 O O . ARG A 1 106 ? -12.625 -8.422 10.508 1 98.38 106 ARG A O 1
ATOM 847 N N . SER A 1 107 ? -10.828 -7.328 9.797 1 98.56 107 SER A N 1
ATOM 848 C CA . SER A 1 107 ? -11.578 -6.129 9.43 1 98.56 107 SER A CA 1
ATOM 849 C C . SER A 1 107 ? -12.602 -6.43 8.336 1 98.56 107 SER A C 1
ATOM 851 O O . SER A 1 107 ? -13.742 -5.965 8.406 1 98.56 107 SER A O 1
ATOM 853 N N . MET A 1 108 ? -12.172 -7.188 7.328 1 98.56 108 MET A N 1
ATOM 854 C CA . MET A 1 108 ? -13.07 -7.504 6.227 1 98.56 108 MET A CA 1
ATOM 855 C C . MET A 1 108 ? -14.141 -8.5 6.664 1 98.56 108 MET A C 1
ATOM 857 O O . MET A 1 108 ? -15.281 -8.438 6.195 1 98.56 108 MET A O 1
ATOM 861 N N . HIS A 1 109 ? -13.75 -9.391 7.578 1 98.44 109 HIS A N 1
ATOM 862 C CA . HIS A 1 109 ? -14.75 -10.266 8.18 1 98.44 109 HIS A CA 1
ATOM 863 C C . HIS A 1 109 ? -15.789 -9.469 8.961 1 98.44 109 HIS A C 1
ATOM 865 O O . HIS A 1 109 ? -16.984 -9.719 8.844 1 98.44 109 HIS A O 1
ATOM 871 N N . HIS A 1 110 ? -15.32 -8.547 9.719 1 98 110 HIS A N 1
ATOM 872 C CA . HIS A 1 110 ? -16.203 -7.664 10.469 1 98 110 HIS A CA 1
ATOM 873 C C . HIS A 1 110 ? -17.172 -6.922 9.547 1 98 110 HIS A C 1
ATOM 875 O O . HIS A 1 110 ? -18.312 -6.668 9.914 1 98 110 HIS A O 1
ATOM 881 N N . ALA A 1 111 ? -16.703 -6.613 8.352 1 97.94 111 ALA A N 1
ATOM 882 C CA . ALA A 1 111 ? -17.5 -5.883 7.379 1 97.94 111 ALA A CA 1
ATOM 883 C C . ALA A 1 111 ? -18.625 -6.762 6.812 1 97.94 111 ALA A C 1
ATOM 885 O O . ALA A 1 111 ? -19.578 -6.258 6.211 1 97.94 111 ALA A O 1
ATOM 886 N N . GLY A 1 112 ? -18.406 -8.133 6.918 1 97.88 112 GLY A N 1
ATOM 887 C CA . GLY A 1 112 ? -19.484 -9.008 6.496 1 97.88 112 GLY A CA 1
ATOM 888 C C . GLY A 1 112 ? -19.031 -10.086 5.523 1 97.88 112 GLY A C 1
ATOM 889 O O . GLY A 1 112 ? -19.828 -10.938 5.121 1 97.88 112 GLY A O 1
ATOM 890 N N . PHE A 1 113 ? -17.781 -10.055 5.125 1 98.25 113 PHE A N 1
ATOM 891 C CA . PHE A 1 113 ? -17.312 -11.062 4.18 1 98.25 113 PHE A CA 1
ATOM 892 C C . PHE A 1 113 ? -17.141 -12.414 4.867 1 98.25 113 PHE A C 1
ATOM 894 O O . PHE A 1 113 ? -16.438 -12.516 5.879 1 98.25 113 PHE A O 1
ATOM 901 N N . GLU A 1 114 ? -17.672 -13.375 4.266 1 97.06 114 GLU A N 1
ATOM 902 C CA . GLU A 1 114 ? -17.484 -14.75 4.715 1 97.06 114 GLU A CA 1
ATOM 903 C C . GLU A 1 114 ? -16.531 -15.516 3.793 1 97.06 114 GLU A C 1
ATOM 905 O O . GLU A 1 114 ? -16.078 -16.609 4.129 1 97.06 114 GLU A O 1
ATOM 910 N N . ASN A 1 115 ? -16.312 -15.023 2.594 1 98.5 115 ASN A N 1
ATOM 911 C CA . ASN A 1 115 ? -15.344 -15.539 1.633 1 98.5 115 ASN A CA 1
ATOM 912 C C . ASN A 1 115 ? -14.211 -14.547 1.405 1 98.5 115 ASN A C 1
ATOM 914 O O . ASN A 1 115 ? -14.406 -13.492 0.799 1 98.5 115 ASN A O 1
ATOM 918 N N . ILE A 1 116 ? -13.016 -14.914 1.867 1 98.75 116 ILE A N 1
ATOM 919 C CA . ILE A 1 116 ? -11.852 -14.047 1.708 1 98.75 116 ILE A CA 1
ATOM 920 C C . ILE A 1 116 ? -10.703 -14.836 1.085 1 98.75 116 ILE A C 1
ATOM 922 O O . ILE A 1 116 ? -10.344 -15.914 1.567 1 98.75 116 ILE A O 1
ATOM 926 N N . LEU A 1 117 ? -10.188 -14.375 -0.006 1 98.88 117 LEU A N 1
ATOM 927 C CA . LEU A 1 117 ? -8.992 -14.898 -0.656 1 98.88 117 LEU A CA 1
ATOM 928 C C . LEU A 1 117 ? -7.809 -13.961 -0.453 1 98.88 117 LEU A C 1
ATOM 930 O O . LEU A 1 117 ? -7.781 -12.859 -1.002 1 98.88 117 LEU A O 1
ATOM 934 N N . VAL A 1 118 ? -6.875 -14.352 0.365 1 98.88 118 VAL A N 1
ATOM 935 C CA . VAL A 1 118 ? -5.586 -13.672 0.38 1 98.88 118 VAL A CA 1
ATOM 936 C C . VAL A 1 118 ? -4.75 -14.125 -0.814 1 98.88 118 VAL A C 1
ATOM 938 O O . VAL A 1 118 ? -4.332 -15.289 -0.885 1 98.88 118 VAL A O 1
ATOM 941 N N . LEU A 1 119 ? -4.551 -13.219 -1.744 1 98.94 119 LEU A N 1
ATOM 942 C CA . LEU A 1 119 ? -3.82 -13.5 -2.975 1 98.94 119 LEU A CA 1
ATOM 943 C C . LEU A 1 119 ? -2.391 -12.977 -2.891 1 98.94 119 LEU A C 1
ATOM 945 O O . LEU A 1 119 ? -2.178 -11.773 -2.723 1 98.94 119 LEU A O 1
ATOM 949 N N . ASN A 1 120 ? -1.438 -13.852 -3.104 1 98.94 120 ASN A N 1
ATOM 950 C CA . ASN A 1 120 ? -0.047 -13.539 -2.797 1 98.94 120 ASN A CA 1
ATOM 951 C C . ASN A 1 120 ? 0.776 -13.344 -4.066 1 98.94 120 ASN A C 1
ATOM 953 O O . ASN A 1 120 ? 0.661 -14.117 -5.016 1 98.94 120 ASN A O 1
ATOM 957 N N . GLY A 1 121 ? 1.626 -12.305 -4.008 1 98.69 121 GLY A N 1
ATOM 958 C CA . GLY A 1 121 ? 2.492 -12.016 -5.137 1 98.69 121 GLY A CA 1
ATOM 959 C C . GLY A 1 121 ? 3.969 -12.102 -4.797 1 98.69 121 GLY A C 1
ATOM 960 O O . GLY A 1 121 ? 4.816 -11.648 -5.566 1 98.69 121 GLY A O 1
ATOM 961 N N . HIS A 1 122 ? 4.262 -12.703 -3.654 1 98.56 122 HIS A N 1
ATOM 962 C CA . HIS A 1 122 ? 5.648 -12.703 -3.203 1 98.56 122 HIS A CA 1
ATOM 963 C C . HIS A 1 122 ? 6.02 -14.039 -2.566 1 98.56 122 HIS A C 1
ATOM 965 O O . HIS A 1 122 ? 5.355 -14.492 -1.631 1 98.56 122 HIS A O 1
ATOM 971 N N . GLY A 1 123 ? 7.082 -14.68 -3.039 1 98.19 123 GLY A N 1
ATOM 972 C CA . GLY A 1 123 ? 7.5 -15.992 -2.568 1 98.19 123 GLY A CA 1
ATOM 973 C C . GLY A 1 123 ? 7.809 -16.016 -1.083 1 98.19 123 GLY A C 1
ATOM 974 O O . GLY A 1 123 ? 7.512 -17 -0.402 1 98.19 123 GLY A O 1
ATOM 975 N N . GLY A 1 124 ? 8.414 -14.945 -0.522 1 98.12 124 GLY A N 1
ATOM 976 C CA . GLY A 1 124 ? 8.836 -14.891 0.868 1 98.12 124 GLY A CA 1
ATOM 977 C C . GLY A 1 124 ? 7.676 -14.938 1.846 1 98.12 124 GLY A C 1
ATOM 978 O O . GLY A 1 124 ? 7.863 -15.227 3.029 1 98.12 124 GLY A O 1
ATOM 979 N N . ASN A 1 125 ? 6.48 -14.68 1.399 1 98.62 125 ASN A N 1
ATOM 980 C CA . ASN A 1 125 ? 5.293 -14.68 2.246 1 98.62 125 ASN A CA 1
ATOM 981 C C . ASN A 1 125 ? 4.738 -16.094 2.432 1 98.62 125 ASN A C 1
ATOM 983 O O . ASN A 1 125 ? 3.92 -16.328 3.322 1 98.62 125 ASN A O 1
ATOM 987 N N . VAL A 1 126 ? 5.156 -17.031 1.553 1 98.5 126 VAL A N 1
ATOM 988 C CA . VAL A 1 126 ? 4.469 -18.312 1.411 1 98.5 126 VAL A CA 1
ATOM 989 C C . VAL A 1 126 ? 4.672 -19.156 2.672 1 98.5 126 VAL A C 1
ATOM 991 O O . VAL A 1 126 ? 3.699 -19.547 3.322 1 98.5 126 VAL A O 1
ATOM 994 N N . ALA A 1 127 ? 5.883 -19.391 3.041 1 98.25 127 ALA A N 1
ATOM 995 C CA . ALA A 1 127 ? 6.156 -20.281 4.164 1 98.25 127 ALA A CA 1
ATOM 996 C C . ALA A 1 127 ? 5.551 -19.75 5.457 1 98.25 127 ALA A C 1
ATOM 998 O O . ALA A 1 127 ? 4.863 -20.469 6.18 1 98.25 127 ALA A O 1
ATOM 999 N N . PRO A 1 128 ? 5.73 -18.422 5.785 1 98.44 128 PRO A N 1
ATOM 1000 C CA . PRO A 1 128 ? 5.109 -17.891 7.008 1 98.44 128 PRO A CA 1
ATOM 1001 C C . PRO A 1 128 ? 3.588 -18.016 6.988 1 98.44 128 PRO A C 1
ATOM 1003 O O . PRO A 1 128 ? 2.982 -18.375 8 1 98.44 128 PRO A O 1
ATOM 1006 N N . CYS A 1 129 ? 2.969 -17.719 5.906 1 98.31 129 CYS A N 1
ATOM 1007 C CA . CYS A 1 129 ? 1.516 -17.797 5.82 1 98.31 129 CYS A CA 1
ATOM 1008 C C . CYS A 1 129 ? 1.046 -19.25 5.973 1 98.31 129 CYS A C 1
ATOM 1010 O O . CYS A 1 129 ? 0.125 -19.531 6.742 1 98.31 129 CYS A O 1
ATOM 1012 N N . ASN A 1 130 ? 1.718 -20.156 5.258 1 97.44 130 ASN A N 1
ATOM 1013 C CA . ASN A 1 130 ? 1.339 -21.562 5.367 1 97.44 130 ASN A CA 1
ATOM 1014 C C . ASN A 1 130 ? 1.486 -22.062 6.801 1 97.44 130 ASN A C 1
ATOM 1016 O O . ASN A 1 130 ? 0.693 -22.891 7.254 1 97.44 130 ASN A O 1
ATOM 1020 N N . GLY A 1 131 ? 2.453 -21.609 7.488 1 96.56 131 GLY A N 1
ATOM 1021 C CA . GLY A 1 131 ? 2.758 -22.062 8.836 1 96.56 131 GLY A CA 1
ATOM 1022 C C . GLY A 1 131 ? 1.693 -21.672 9.852 1 96.56 131 GLY A C 1
ATOM 1023 O O . GLY A 1 131 ? 1.568 -22.312 10.898 1 96.56 131 GLY A O 1
ATOM 1024 N N . ILE A 1 132 ? 0.894 -20.641 9.531 1 96.19 132 ILE A N 1
ATOM 1025 C CA . ILE A 1 132 ? -0.014 -20.141 10.562 1 96.19 132 ILE A CA 1
ATOM 1026 C C . ILE A 1 132 ? -1.449 -20.172 10.047 1 96.19 132 ILE A C 1
ATOM 1028 O O . ILE A 1 132 ? -2.391 -19.875 10.781 1 96.19 132 ILE A O 1
ATOM 1032 N N . TRP A 1 133 ? -1.69 -20.562 8.859 1 95.5 133 TRP A N 1
ATOM 1033 C CA . TRP A 1 133 ? -2.977 -20.344 8.211 1 95.5 133 TRP A CA 1
ATOM 1034 C C . TRP A 1 133 ? -4.094 -21.078 8.945 1 95.5 133 TRP A C 1
ATOM 1036 O O . TRP A 1 133 ? -5.203 -20.547 9.078 1 95.5 133 TRP A O 1
ATOM 1046 N N . GLY A 1 134 ? -3.818 -22.312 9.43 1 94.06 134 GLY A N 1
ATOM 1047 C CA . GLY A 1 134 ? -4.809 -23.047 10.195 1 94.06 134 GLY A CA 1
ATOM 1048 C C . GLY A 1 134 ? -5.324 -22.297 11.398 1 94.06 134 GLY A C 1
ATOM 1049 O O . GLY A 1 134 ? -6.516 -22.344 11.711 1 94.06 134 GLY A O 1
ATOM 1050 N N . GLN A 1 135 ? -4.5 -21.578 12.078 1 94.62 135 GLN A N 1
ATOM 1051 C CA . GLN A 1 135 ? -4.906 -20.781 13.234 1 94.62 135 GLN A CA 1
ATOM 1052 C C . GLN A 1 135 ? -5.832 -19.641 12.82 1 94.62 135 GLN A C 1
ATOM 1054 O O . GLN A 1 135 ? -6.793 -19.344 13.531 1 94.62 135 GLN A O 1
ATOM 1059 N N . PHE A 1 136 ? -5.496 -19 11.672 1 96.12 136 PHE A N 1
ATOM 1060 C CA . PHE A 1 136 ? -6.387 -17.969 11.156 1 96.12 136 PHE A CA 1
ATOM 1061 C C . PHE A 1 136 ? -7.777 -18.531 10.898 1 96.12 136 PHE A C 1
ATOM 1063 O O . PHE A 1 136 ? -8.781 -17.938 11.305 1 96.12 136 PHE A O 1
ATOM 1070 N N . GLN A 1 137 ? -7.801 -19.672 10.266 1 94.94 137 GLN A N 1
ATOM 1071 C CA . GLN A 1 137 ? -9.062 -20.312 9.922 1 94.94 137 GLN A CA 1
ATOM 1072 C C . GLN A 1 137 ? -9.844 -20.703 11.172 1 94.94 137 GLN A C 1
ATOM 1074 O O . GLN A 1 137 ? -11.055 -20.516 11.242 1 94.94 137 GLN A O 1
ATOM 1079 N N . GLN A 1 138 ? -9.18 -21.234 12.18 1 93.38 138 GLN A N 1
ATOM 1080 C CA . GLN A 1 138 ? -9.82 -21.656 13.422 1 93.38 138 GLN A CA 1
ATOM 1081 C C . GLN A 1 138 ? -10.398 -20.453 14.18 1 93.38 138 GLN A C 1
ATOM 1083 O O . GLN A 1 138 ? -11.461 -20.562 14.789 1 93.38 138 GLN A O 1
ATOM 1088 N N . ARG A 1 139 ? -9.75 -19.375 14.102 1 93.94 139 ARG A N 1
ATOM 1089 C CA . ARG A 1 139 ? -10.148 -18.203 14.875 1 93.94 139 ARG A CA 1
ATOM 1090 C C . ARG A 1 139 ? -11.312 -17.469 14.203 1 93.94 139 ARG A C 1
ATOM 1092 O O . ARG A 1 139 ? -12.172 -16.906 14.883 1 93.94 139 ARG A O 1
ATOM 1099 N N . LEU A 1 140 ? -11.336 -17.438 12.891 1 95.5 140 LEU A N 1
ATOM 1100 C CA . LEU A 1 140 ? -12.312 -16.625 12.18 1 95.5 140 LEU A CA 1
ATOM 1101 C C . LEU A 1 140 ? -13.492 -17.453 11.719 1 95.5 140 LEU A C 1
ATOM 1103 O O . LEU A 1 140 ? -14.602 -16.938 11.562 1 95.5 140 LEU A O 1
ATOM 1107 N N . GLU A 1 141 ? -13.266 -18.766 11.359 1 94.12 141 GLU A N 1
ATOM 1108 C CA . GLU A 1 141 ? -14.297 -19.734 11.008 1 94.12 141 GLU A CA 1
ATOM 1109 C C . GLU A 1 141 ? -15.102 -19.266 9.797 1 94.12 141 GLU A C 1
ATOM 1111 O O . GLU A 1 141 ? -16.328 -19.312 9.805 1 94.12 141 GLU A O 1
ATOM 1116 N N . ILE A 1 142 ? -14.422 -18.734 8.828 1 96 142 ILE A N 1
ATOM 1117 C CA . ILE A 1 142 ? -14.984 -18.375 7.535 1 96 142 ILE A CA 1
ATOM 1118 C C . ILE A 1 142 ? -14.234 -19.094 6.418 1 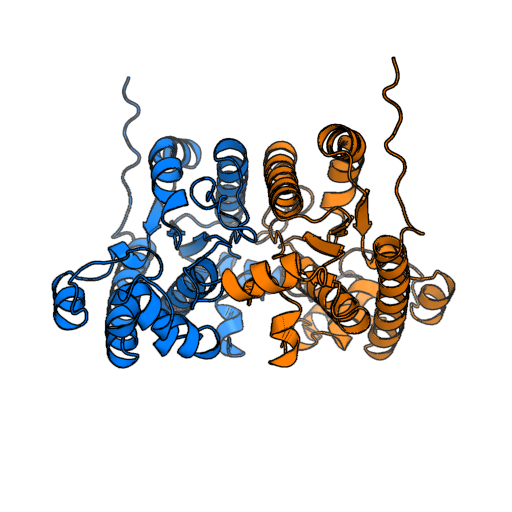96 142 ILE A C 1
ATOM 1120 O O . ILE A 1 142 ? -13.266 -19.797 6.68 1 96 142 ILE A O 1
ATOM 1124 N N . ASN A 1 143 ? -14.703 -19.016 5.164 1 97.56 143 ASN A N 1
ATOM 1125 C CA . ASN A 1 143 ? -13.969 -19.516 4.008 1 97.56 143 ASN A CA 1
ATOM 1126 C C . ASN A 1 143 ? -12.773 -18.625 3.674 1 97.56 143 ASN A C 1
ATOM 1128 O O . ASN A 1 143 ? -12.867 -17.766 2.803 1 97.56 143 ASN A O 1
ATOM 1132 N N . LEU A 1 144 ? -11.719 -18.875 4.414 1 97.94 144 LEU A N 1
ATOM 1133 C CA . LEU A 1 144 ? -10.484 -18.109 4.293 1 97.94 144 LEU A CA 1
ATOM 1134 C C . LEU A 1 144 ? -9.414 -18.906 3.547 1 97.94 144 LEU A C 1
ATOM 1136 O O . LEU A 1 144 ? -9.016 -19.984 3.996 1 97.94 144 LEU A O 1
ATOM 1140 N N . GLN A 1 145 ? -8.961 -18.344 2.436 1 98.25 145 GLN A N 1
ATOM 1141 C CA . GLN A 1 145 ? -8.008 -19.078 1.597 1 98.25 145 GLN A CA 1
ATOM 1142 C C . GLN A 1 145 ? -6.781 -18.219 1.299 1 98.25 145 GLN A C 1
ATOM 1144 O O . GLN A 1 145 ? -6.867 -16.984 1.263 1 98.25 145 GLN A O 1
ATOM 1149 N N . PHE A 1 146 ? -5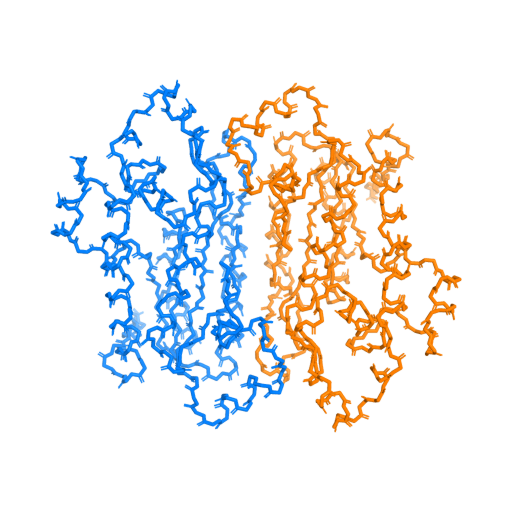.645 -18.891 1.159 1 98.44 146 PHE A N 1
ATOM 1150 C CA . PHE A 1 146 ? -4.375 -18.281 0.787 1 98.44 146 PHE A CA 1
ATOM 1151 C C . PHE A 1 146 ? -3.766 -18.984 -0.419 1 98.44 146 PHE A C 1
ATOM 1153 O O . PHE A 1 146 ? -3.523 -20.188 -0.382 1 98.44 146 PHE A O 1
ATOM 1160 N N . HIS A 1 147 ? -3.51 -18.156 -1.506 1 98.56 147 HIS A N 1
ATOM 1161 C CA . HIS A 1 147 ? -2.885 -18.734 -2.689 1 98.56 147 HIS A CA 1
ATOM 1162 C C . HIS A 1 147 ? -1.955 -17.734 -3.367 1 98.56 147 HIS A C 1
ATOM 1164 O O . HIS A 1 147 ? -2.33 -16.578 -3.58 1 98.56 147 HIS A O 1
ATOM 1170 N N . PRO A 1 148 ? -0.757 -18.188 -3.695 1 98.81 148 PRO A N 1
ATOM 1171 C CA . PRO A 1 148 ? -0.013 -17.406 -4.691 1 98.81 148 PRO A CA 1
ATOM 1172 C C . PRO A 1 148 ? -0.688 -17.406 -6.062 1 98.81 148 PRO A C 1
ATOM 1174 O O . PRO A 1 148 ? -1.206 -18.438 -6.5 1 98.81 148 PRO A O 1
ATOM 1177 N N . TYR A 1 149 ? -0.65 -16.25 -6.734 1 98.88 149 TYR A N 1
ATOM 1178 C CA . TYR A 1 149 ? -1.405 -16.188 -7.977 1 98.88 149 TYR A CA 1
ATOM 1179 C C . TYR A 1 149 ? -0.816 -17.125 -9.031 1 98.88 149 TYR A C 1
ATOM 1181 O O . TYR A 1 149 ? -1.538 -17.641 -9.883 1 98.88 149 TYR A O 1
ATOM 1189 N N . TRP A 1 150 ? 0.497 -17.406 -8.953 1 98.69 150 TRP A N 1
ATOM 1190 C CA . TRP A 1 150 ? 1.156 -18.234 -9.969 1 98.69 150 TRP A CA 1
ATOM 1191 C C . TRP A 1 150 ? 0.797 -19.703 -9.805 1 98.69 150 TRP A C 1
ATOM 1193 O O . TRP A 1 150 ? 1.076 -20.516 -10.688 1 98.69 150 TRP A O 1
ATOM 1203 N N . ASP A 1 151 ? 0.215 -20.078 -8.656 1 98.5 151 ASP A N 1
ATOM 1204 C CA . ASP A 1 151 ? -0.24 -21.453 -8.469 1 98.5 151 ASP A CA 1
ATOM 1205 C C . ASP A 1 151 ? -1.411 -21.781 -9.391 1 98.5 151 ASP A C 1
ATOM 1207 O O . ASP A 1 151 ? -1.759 -22.953 -9.578 1 98.5 151 ASP A O 1
ATOM 1211 N N . PHE A 1 152 ? -2.014 -20.812 -10.008 1 98.75 152 PHE A N 1
ATOM 1212 C CA . PHE A 1 152 ? -3.191 -21 -10.852 1 98.75 152 PHE A CA 1
ATOM 1213 C C . PHE A 1 152 ? -2.803 -21.078 -12.32 1 98.75 152 PHE A C 1
ATOM 1215 O O . PHE A 1 152 ? -3.668 -21.172 -13.195 1 98.75 152 PHE A O 1
ATOM 1222 N N . LEU A 1 153 ? -1.541 -21.016 -12.602 1 98.81 153 LEU A N 1
ATOM 1223 C CA . LEU A 1 153 ? -1.059 -21.234 -13.961 1 98.81 153 LEU A CA 1
ATOM 1224 C C . LEU A 1 153 ? -1.024 -22.719 -14.305 1 98.81 153 LEU A C 1
ATOM 1226 O O . LEU A 1 153 ? -0.27 -23.484 -13.695 1 98.81 153 LEU A O 1
ATOM 1230 N N . PRO A 1 154 ? -1.807 -23.062 -15.32 1 98.38 154 PRO A N 1
ATOM 1231 C CA . PRO A 1 154 ? -1.735 -24.469 -15.727 1 98.38 154 PRO A CA 1
ATOM 1232 C C . PRO A 1 154 ? -0.367 -24.859 -16.281 1 98.38 154 PRO A C 1
ATOM 1234 O O . PRO A 1 154 ? 0.245 -24.078 -17.016 1 98.38 154 PRO A O 1
ATOM 1237 N N . LYS A 1 155 ? 0.029 -26 -15.961 1 97.88 155 LYS A N 1
ATOM 1238 C CA . LYS A 1 155 ? 1.337 -26.5 -16.391 1 97.88 155 LYS A CA 1
ATOM 1239 C C . LYS A 1 155 ? 1.464 -26.469 -17.906 1 97.88 155 LYS A C 1
ATOM 1241 O O . LYS A 1 155 ? 2.504 -26.078 -18.438 1 97.88 155 LYS A O 1
ATOM 1246 N N . GLU A 1 156 ? 0.442 -26.828 -18.578 1 98 156 GLU A N 1
ATOM 1247 C CA . GLU A 1 156 ? 0.469 -26.906 -20.031 1 98 156 GLU A CA 1
ATOM 1248 C C . GLU A 1 156 ? 0.675 -25.516 -20.641 1 98 156 GLU A C 1
ATOM 1250 O O . GLU A 1 156 ? 1.377 -25.375 -21.641 1 98 156 GLU A O 1
ATOM 1255 N N . VAL A 1 157 ? 0.04 -24.516 -20.031 1 98.56 157 VAL A N 1
ATOM 1256 C CA . VAL A 1 157 ? 0.187 -23.156 -20.516 1 98.56 157 VAL A CA 1
ATOM 1257 C C . VAL A 1 157 ? 1.602 -22.641 -20.234 1 98.56 157 VAL A C 1
ATOM 1259 O O . VAL A 1 157 ? 2.229 -22.016 -21.094 1 98.56 157 VAL A O 1
ATOM 1262 N N . ALA A 1 158 ? 2.102 -22.922 -19.047 1 98.19 158 ALA A N 1
ATOM 1263 C CA . ALA A 1 158 ? 3.467 -22.531 -18.703 1 98.19 158 ALA A CA 1
ATOM 1264 C C . ALA A 1 158 ? 4.473 -23.141 -19.688 1 98.19 158 ALA A C 1
ATOM 1266 O O . ALA A 1 158 ? 5.34 -22.438 -20.203 1 98.19 158 ALA A O 1
ATOM 1267 N N . GLU A 1 159 ? 4.336 -24.406 -19.938 1 97.81 159 GLU A N 1
ATOM 1268 C CA . GLU A 1 159 ? 5.285 -25.125 -20.781 1 97.81 159 GLU A CA 1
ATOM 1269 C C . GLU A 1 159 ? 5.219 -24.641 -22.219 1 97.81 159 GLU A C 1
ATOM 1271 O O . GLU A 1 159 ? 6.23 -24.641 -22.938 1 97.81 159 GLU A O 1
ATOM 1276 N N . ALA A 1 160 ? 4.086 -24.219 -22.641 1 98.38 160 ALA A N 1
ATOM 1277 C CA . ALA A 1 160 ? 3.898 -23.75 -24 1 98.38 160 ALA A CA 1
ATOM 1278 C C . ALA A 1 160 ? 4.457 -22.344 -24.188 1 98.38 160 ALA A C 1
ATOM 1280 O O . ALA A 1 160 ? 4.773 -21.922 -25.297 1 98.38 160 ALA A O 1
ATOM 1281 N N . ASN A 1 161 ? 4.641 -21.609 -23.047 1 98.44 161 ASN A N 1
ATOM 1282 C CA . ASN A 1 161 ? 4.926 -20.188 -23.203 1 98.44 161 ASN A CA 1
ATOM 1283 C C . ASN A 1 161 ? 6.27 -19.812 -22.578 1 98.44 161 ASN A C 1
ATOM 1285 O O . ASN A 1 161 ? 6.773 -18.703 -22.797 1 98.44 161 ASN A O 1
ATOM 1289 N N . LEU A 1 162 ? 6.836 -20.719 -21.844 1 98.31 162 LEU A N 1
ATOM 1290 C CA . LEU A 1 162 ? 8.133 -20.484 -21.234 1 98.31 162 LEU A CA 1
ATOM 1291 C C . LEU A 1 162 ? 9.188 -21.422 -21.797 1 98.31 162 LEU A C 1
ATOM 1293 O O . LEU A 1 162 ? 9.031 -22.656 -21.719 1 98.31 162 LEU A O 1
ATOM 1297 N N . LYS A 1 163 ? 10.25 -20.906 -22.188 1 97.94 163 LYS A N 1
ATOM 1298 C CA . LYS A 1 163 ? 11.359 -21.719 -22.688 1 97.94 163 LYS A CA 1
ATOM 1299 C C . LYS A 1 163 ? 12.023 -22.5 -21.578 1 97.94 163 LYS A C 1
ATOM 1301 O O . LYS A 1 163 ? 12.414 -23.656 -21.766 1 97.94 163 LYS A O 1
ATOM 1306 N N . THR A 1 164 ? 12.18 -21.922 -20.438 1 95.44 164 THR A N 1
ATOM 1307 C CA . THR A 1 164 ? 12.859 -22.531 -19.297 1 95.44 164 THR A CA 1
ATOM 1308 C C . THR A 1 164 ? 11.961 -23.562 -18.625 1 95.44 164 THR A C 1
ATOM 1310 O O . THR A 1 164 ? 12.43 -24.359 -17.812 1 95.44 164 THR A O 1
ATOM 1313 N N . LYS A 1 165 ? 10.664 -23.469 -18.844 1 94.25 165 LYS A N 1
ATOM 1314 C CA . LYS A 1 165 ? 9.641 -24.328 -18.25 1 94.25 165 LYS A CA 1
ATOM 1315 C C . LYS A 1 165 ? 9.672 -24.234 -16.719 1 94.25 165 LYS A C 1
ATOM 1317 O O . LYS A 1 165 ? 9.383 -25.203 -16.031 1 94.25 165 LYS A O 1
ATOM 1322 N N . SER A 1 166 ? 10.102 -23.094 -16.234 1 93.06 166 SER A N 1
ATOM 1323 C CA . SER A 1 166 ? 10.18 -22.828 -14.797 1 93.06 166 SER A CA 1
ATOM 1324 C C . SER A 1 166 ? 9.391 -21.578 -14.422 1 93.06 166 SER A C 1
ATOM 1326 O O . SER A 1 166 ? 9.469 -20.562 -15.109 1 93.06 166 SER A O 1
ATOM 1328 N N . TRP A 1 167 ? 8.555 -21.719 -13.445 1 94 167 TRP A N 1
ATOM 1329 C CA . TRP A 1 167 ? 7.809 -20.609 -12.867 1 94 167 TRP A CA 1
ATOM 1330 C C . TRP A 1 167 ? 7.496 -20.859 -11.398 1 94 167 TRP A C 1
ATOM 1332 O O . TRP A 1 167 ? 7.426 -22.016 -10.969 1 94 167 TRP A O 1
ATOM 1342 N N . PRO A 1 168 ? 7.328 -19.766 -10.445 1 93 168 PRO A N 1
ATOM 1343 C CA . PRO A 1 168 ? 7.363 -18.391 -10.922 1 93 168 PRO A CA 1
ATOM 1344 C C . PRO A 1 168 ? 8.789 -17.875 -11.117 1 93 168 PRO A C 1
ATOM 1346 O O . PRO A 1 168 ? 9 -16.922 -11.867 1 93 168 PRO A O 1
ATOM 1349 N N . GLY A 1 169 ? 9.75 -18.609 -10.328 1 91.75 169 GLY A N 1
ATOM 1350 C CA . GLY A 1 169 ? 11.086 -18.047 -10.352 1 91.75 169 GLY A CA 1
ATOM 1351 C C . GLY A 1 169 ? 11.148 -16.625 -9.828 1 91.75 169 GLY A C 1
ATOM 1352 O O . GLY A 1 169 ? 10.109 -16.016 -9.562 1 91.75 169 GLY A O 1
ATOM 1353 N N . HIS A 1 170 ? 12.352 -16.109 -9.602 1 95.25 170 HIS A N 1
ATOM 1354 C CA . HIS A 1 170 ? 12.523 -14.75 -9.117 1 95.25 170 HIS A CA 1
ATOM 1355 C C . HIS A 1 170 ? 13.164 -13.867 -10.172 1 95.25 170 HIS A C 1
ATOM 1357 O O . HIS A 1 170 ? 14.375 -13.961 -10.414 1 95.25 170 HIS A O 1
ATOM 1363 N N . ALA A 1 171 ? 12.344 -13 -10.727 1 96.75 171 ALA A N 1
ATOM 1364 C CA . ALA A 1 171 ? 12.734 -12.023 -11.742 1 96.75 171 ALA A CA 1
ATOM 1365 C C . ALA A 1 171 ? 13.211 -12.719 -13.016 1 96.75 171 ALA A C 1
ATOM 1367 O O . ALA A 1 171 ? 13.977 -12.148 -13.789 1 96.75 171 ALA A O 1
ATOM 1368 N N . GLN A 1 172 ? 12.914 -13.953 -13.203 1 97.44 172 GLN A N 1
ATOM 1369 C CA . GLN A 1 172 ? 13.352 -14.719 -14.367 1 97.44 172 GLN A CA 1
ATOM 1370 C C . GLN A 1 172 ? 12.312 -14.648 -15.484 1 97.44 172 GLN A C 1
ATOM 1372 O O . GLN A 1 172 ? 11.695 -13.609 -15.703 1 97.44 172 GLN A O 1
ATOM 1377 N N . GLU A 1 173 ? 12.273 -15.688 -16.297 1 98.38 173 GLU A N 1
ATOM 1378 C CA . GLU A 1 173 ? 11.5 -15.625 -17.531 1 98.38 173 GLU A CA 1
ATOM 1379 C C . GLU A 1 173 ? 10.031 -15.32 -17.25 1 98.38 173 GLU A C 1
ATOM 1381 O O . GLU A 1 173 ? 9.438 -14.438 -17.875 1 98.38 173 GLU A O 1
ATOM 1386 N N . PHE A 1 174 ? 9.367 -15.984 -16.281 1 98.69 174 PHE A N 1
ATOM 1387 C CA . PHE A 1 174 ? 7.953 -15.828 -15.984 1 98.69 174 PHE A CA 1
ATOM 1388 C C . PHE A 1 174 ? 7.641 -14.398 -15.555 1 98.69 174 PHE A C 1
ATOM 1390 O O . PHE A 1 174 ? 6.793 -13.734 -16.156 1 98.69 174 PHE A O 1
ATOM 1397 N N . GLU A 1 175 ? 8.328 -13.883 -14.547 1 98.81 175 GLU A N 1
ATOM 1398 C CA . GLU A 1 175 ? 8.062 -12.555 -14.016 1 98.81 175 GLU A CA 1
ATOM 1399 C C . GLU A 1 175 ? 8.367 -11.477 -15.055 1 98.81 175 GLU A C 1
ATOM 1401 O O . GLU A 1 175 ? 7.668 -10.461 -15.133 1 98.81 175 GLU A O 1
ATOM 1406 N N . THR A 1 176 ? 9.398 -11.727 -15.812 1 98.81 176 THR A N 1
ATOM 1407 C CA . THR A 1 176 ? 9.766 -10.766 -16.844 1 98.81 176 THR A CA 1
ATOM 1408 C C . THR A 1 176 ? 8.703 -10.727 -17.938 1 98.81 176 THR A C 1
ATOM 1410 O O . THR A 1 176 ? 8.312 -9.648 -18.406 1 98.81 176 THR A O 1
ATOM 1413 N N . ALA A 1 177 ? 8.219 -11.867 -18.359 1 98.88 177 ALA A N 1
ATOM 1414 C CA . ALA A 1 177 ? 7.152 -11.93 -19.359 1 98.88 177 ALA A CA 1
ATOM 1415 C C . ALA A 1 177 ? 5.895 -11.227 -18.844 1 98.88 177 ALA A C 1
ATOM 1417 O O . ALA A 1 177 ? 5.238 -10.5 -19.594 1 98.88 177 ALA A O 1
ATOM 1418 N N . PHE A 1 178 ? 5.578 -11.477 -17.609 1 98.88 178 PHE A N 1
ATOM 1419 C CA . PHE A 1 178 ? 4.449 -10.805 -16.969 1 98.88 178 PHE A CA 1
ATOM 1420 C C . PHE A 1 178 ? 4.582 -9.289 -17.094 1 98.88 178 PHE A C 1
ATOM 1422 O O . PHE A 1 178 ? 3.66 -8.617 -17.562 1 98.88 178 PHE A O 1
ATOM 1429 N N . ALA A 1 179 ? 5.711 -8.781 -16.766 1 98.75 179 ALA A N 1
ATOM 1430 C CA . ALA A 1 179 ? 5.949 -7.34 -16.75 1 98.75 179 ALA A CA 1
ATOM 1431 C C . ALA A 1 179 ? 5.934 -6.77 -18.156 1 98.75 179 ALA A C 1
ATOM 1433 O O . ALA A 1 179 ? 5.371 -5.699 -18.406 1 98.75 179 ALA A O 1
ATOM 1434 N N . LEU A 1 180 ? 6.539 -7.492 -19.078 1 98.81 180 LEU A N 1
ATOM 1435 C CA . LEU A 1 180 ? 6.586 -7.031 -20.453 1 98.81 180 LEU A CA 1
ATOM 1436 C C . LEU A 1 180 ? 5.18 -6.805 -21 1 98.81 180 LEU A C 1
ATOM 1438 O O . LEU A 1 180 ? 4.965 -5.902 -21.812 1 98.81 180 LEU A O 1
ATOM 1442 N N . HIS A 1 181 ? 4.293 -7.602 -20.562 1 98.81 181 HIS A N 1
ATOM 1443 C CA . HIS A 1 181 ? 2.924 -7.477 -21.047 1 98.81 181 HIS A CA 1
ATOM 1444 C C . HIS A 1 181 ? 2.148 -6.438 -20.25 1 98.81 181 HIS A C 1
ATOM 1446 O O . HIS A 1 181 ? 1.526 -5.539 -20.828 1 98.81 181 HIS A O 1
ATOM 1452 N N . ALA A 1 182 ? 2.162 -6.508 -18.953 1 98.56 182 ALA A N 1
ATOM 1453 C CA . ALA A 1 182 ? 1.214 -5.793 -18.094 1 98.56 182 ALA A CA 1
ATOM 1454 C C . ALA A 1 182 ? 1.721 -4.391 -17.766 1 98.56 182 ALA A C 1
ATOM 1456 O O . ALA A 1 182 ? 0.928 -3.465 -17.594 1 98.56 182 ALA A O 1
ATOM 1457 N N . PHE A 1 183 ? 2.969 -4.211 -17.609 1 97.81 183 PHE A N 1
ATOM 1458 C CA . PHE A 1 183 ? 3.559 -2.932 -17.234 1 97.81 183 PHE A CA 1
ATOM 1459 C C . PHE A 1 183 ? 4.973 -2.801 -17.781 1 97.81 183 PHE A C 1
ATOM 1461 O O . PHE A 1 183 ? 5.934 -2.668 -17.016 1 97.81 183 PHE A O 1
ATOM 1468 N N . PRO A 1 184 ? 5.113 -2.668 -19.094 1 98.12 184 PRO A N 1
ATOM 1469 C CA . PRO A 1 184 ? 6.414 -2.66 -19.766 1 98.12 184 PRO A CA 1
ATOM 1470 C C . PRO A 1 184 ? 7.289 -1.479 -19.344 1 98.12 184 PRO A C 1
ATOM 1472 O O . PRO A 1 184 ? 8.516 -1.534 -19.484 1 98.12 184 PRO A O 1
ATOM 1475 N N . GLU A 1 185 ? 6.723 -0.451 -18.781 1 96.12 185 GLU A N 1
ATOM 1476 C CA . GLU A 1 185 ? 7.484 0.709 -18.328 1 96.12 185 GLU A CA 1
ATOM 1477 C C . GLU A 1 185 ? 8.398 0.35 -17.156 1 96.12 185 GLU A C 1
ATOM 1479 O O . GLU A 1 185 ? 9.328 1.096 -16.844 1 96.12 185 GLU A O 1
ATOM 1484 N N . ASN A 1 186 ? 8.203 -0.792 -16.562 1 97.25 186 ASN A N 1
ATOM 1485 C CA . ASN A 1 186 ? 8.984 -1.232 -15.414 1 97.25 186 ASN A CA 1
ATOM 1486 C C . ASN A 1 186 ? 10.117 -2.164 -15.828 1 97.25 186 ASN A C 1
ATOM 1488 O O . ASN A 1 186 ? 10.797 -2.736 -14.977 1 97.25 186 ASN A O 1
ATOM 1492 N N . VAL A 1 187 ? 10.305 -2.363 -17.109 1 98.19 187 VAL A N 1
ATOM 1493 C CA . VAL A 1 187 ? 11.328 -3.271 -17.594 1 98.19 187 VAL A CA 1
ATOM 1494 C C . VAL A 1 187 ? 12.469 -2.473 -18.234 1 98.19 187 VAL A C 1
ATOM 1496 O O . VAL A 1 187 ? 12.242 -1.672 -19.141 1 98.19 187 VAL A O 1
ATOM 1499 N N . ARG A 1 188 ? 13.695 -2.674 -17.688 1 97.81 188 ARG A N 1
ATOM 1500 C CA . ARG A 1 188 ? 14.898 -2.094 -18.281 1 97.81 188 ARG A CA 1
ATOM 1501 C C . ARG A 1 188 ? 15.594 -3.092 -19.203 1 97.81 188 ARG A C 1
ATOM 1503 O O . ARG A 1 188 ? 16.406 -3.896 -18.75 1 97.81 188 ARG A O 1
ATOM 1510 N N . HIS A 1 189 ? 15.398 -2.955 -20.422 1 96.81 189 HIS A N 1
ATOM 1511 C CA . HIS A 1 189 ? 15.867 -3.926 -21.406 1 96.81 189 HIS A CA 1
ATOM 1512 C C . HIS A 1 189 ? 17.391 -3.992 -21.438 1 96.81 189 HIS A C 1
ATOM 1514 O O . HIS A 1 189 ? 17.969 -5.082 -21.484 1 96.81 189 HIS A O 1
ATOM 1520 N N . ASP A 1 190 ? 18.094 -2.883 -21.375 1 96.12 190 ASP A N 1
ATOM 1521 C CA . ASP A 1 190 ? 19.547 -2.854 -21.406 1 96.12 190 ASP A CA 1
ATOM 1522 C C . ASP A 1 190 ? 20.141 -3.584 -20.203 1 96.12 190 ASP A C 1
ATOM 1524 O O . ASP A 1 190 ? 21.141 -4.289 -20.328 1 96.12 190 ASP A O 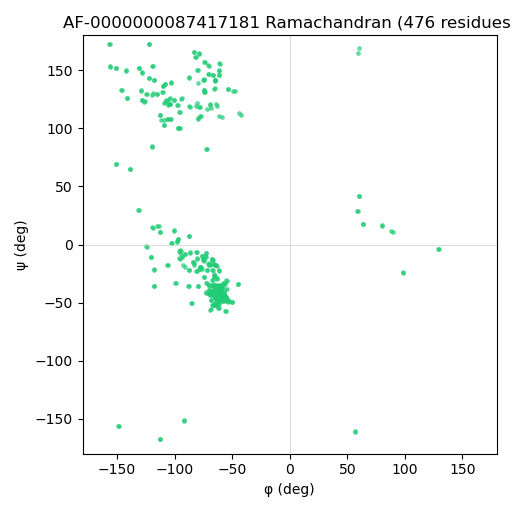1
ATOM 1528 N N . ALA A 1 191 ? 19.531 -3.371 -19.047 1 96.69 191 ALA A N 1
ATOM 1529 C CA . ALA A 1 191 ? 20.016 -4.039 -17.844 1 96.69 191 ALA A CA 1
ATOM 1530 C C . ALA A 1 191 ? 19.875 -5.555 -17.953 1 96.69 191 ALA A C 1
ATOM 1532 O O . ALA A 1 191 ? 20.703 -6.305 -17.438 1 96.69 191 ALA A O 1
ATOM 1533 N N . MET A 1 192 ? 18.797 -5.934 -18.609 1 95.25 192 MET A N 1
ATOM 1534 C CA . MET A 1 192 ? 18.547 -7.355 -18.828 1 95.25 192 MET A CA 1
ATOM 1535 C C . MET A 1 192 ? 19.688 -7.988 -19.609 1 95.25 192 MET A C 1
ATOM 1537 O O . MET A 1 192 ? 20.078 -9.125 -19.344 1 95.25 192 MET A O 1
ATOM 1541 N N . GLN A 1 193 ? 20.234 -7.262 -20.531 1 94.06 193 GLN A N 1
ATOM 1542 C CA . GLN A 1 193 ? 21.312 -7.723 -21.391 1 94.06 193 GLN A CA 1
ATOM 1543 C C . GLN A 1 193 ? 22.641 -7.77 -20.641 1 94.06 193 GLN A C 1
ATOM 1545 O O . GLN A 1 193 ? 23.469 -8.641 -20.891 1 94.06 193 GLN A O 1
ATOM 1550 N N . ASP A 1 194 ? 22.75 -6.926 -19.656 1 94 194 ASP A N 1
ATOM 1551 C CA . ASP A 1 194 ? 24.031 -6.719 -19 1 94 194 ASP A CA 1
ATOM 1552 C C . ASP A 1 194 ? 24.188 -7.645 -17.781 1 94 194 ASP A C 1
ATOM 1554 O O . ASP A 1 194 ? 25.297 -7.922 -17.344 1 94 194 ASP A O 1
ATOM 1558 N N . GLN A 1 195 ? 23.109 -8.141 -17.344 1 96 195 GLN A N 1
ATOM 1559 C CA . GLN A 1 195 ? 23.172 -8.898 -16.094 1 96 195 GLN A CA 1
ATOM 1560 C C . GLN A 1 195 ? 23.625 -10.328 -16.359 1 96 195 GLN A C 1
ATOM 1562 O O . GLN A 1 195 ? 23.641 -10.789 -17.5 1 96 195 GLN A O 1
ATOM 1567 N N . GLU A 1 196 ? 24.094 -11 -15.312 1 95.38 196 GLU A N 1
ATOM 1568 C CA . GLU A 1 196 ? 24.641 -12.352 -15.406 1 95.38 196 GLU A CA 1
ATOM 1569 C C . GLU A 1 196 ? 23.562 -13.359 -15.797 1 95.38 196 GLU A C 1
ATOM 1571 O O . GLU A 1 196 ? 23.75 -14.172 -16.703 1 95.38 196 GLU A O 1
ATOM 1576 N N . ASP A 1 197 ? 22.438 -13.312 -15.047 1 95.88 197 ASP A N 1
ATOM 1577 C CA . ASP A 1 197 ? 21.328 -14.211 -15.367 1 95.88 197 ASP A CA 1
ATOM 1578 C C . ASP A 1 197 ? 20.672 -13.82 -16.688 1 95.88 197 ASP A C 1
ATOM 1580 O O . ASP A 1 197 ? 20.109 -12.727 -16.812 1 95.88 197 ASP A O 1
ATOM 1584 N N . LYS A 1 198 ? 20.641 -14.68 -17.688 1 95.94 198 LYS A N 1
ATOM 1585 C CA . LYS A 1 198 ? 20.156 -14.359 -19.016 1 95.94 198 LYS A CA 1
ATOM 1586 C C . LYS A 1 198 ? 18.75 -14.914 -19.25 1 95.94 198 LYS A C 1
ATOM 1588 O O . LYS A 1 198 ? 18.125 -14.648 -20.281 1 95.94 198 LYS A O 1
ATOM 1593 N N . GLU A 1 199 ? 18.125 -15.57 -18.281 1 96.06 199 GLU A N 1
ATOM 1594 C CA . GLU A 1 199 ? 16.812 -16.172 -18.438 1 96.06 199 GLU A CA 1
ATOM 1595 C C . GLU A 1 199 ? 15.758 -15.133 -18.781 1 96.06 199 GLU A C 1
ATOM 1597 O O . GLU A 1 199 ? 14.836 -15.406 -19.547 1 96.06 199 GLU A O 1
ATOM 1602 N N . PRO A 1 200 ? 15.859 -13.945 -18.25 1 97.56 200 PRO A N 1
ATOM 1603 C CA . PRO A 1 200 ? 14.852 -12.93 -18.562 1 97.56 200 PRO A CA 1
ATOM 1604 C C . PRO A 1 200 ? 14.797 -12.594 -20.062 1 97.56 200 PRO A C 1
ATOM 1606 O O . PRO A 1 200 ? 13.773 -12.109 -20.547 1 97.56 200 PRO A O 1
ATOM 1609 N N . LEU A 1 201 ? 15.906 -12.867 -20.797 1 97.56 201 LEU A N 1
ATOM 1610 C CA . LEU A 1 201 ? 15.953 -12.547 -22.219 1 97.56 201 LEU A CA 1
ATOM 1611 C C . LEU A 1 201 ? 15.016 -13.461 -23.016 1 97.56 201 LEU A C 1
ATOM 1613 O O . LEU A 1 201 ? 14.672 -13.156 -24.156 1 97.56 201 LEU A O 1
ATOM 1617 N N . GLU A 1 202 ? 14.641 -14.555 -22.391 1 98 202 GLU A N 1
ATOM 1618 C CA . GLU A 1 202 ? 13.75 -15.508 -23.047 1 98 202 GLU A CA 1
ATOM 1619 C C . GLU A 1 202 ? 12.297 -15.047 -22.969 1 98 202 GLU A C 1
ATOM 1621 O O . GLU A 1 202 ? 11.43 -15.586 -23.656 1 98 202 GLU A O 1
ATOM 1626 N N . ALA A 1 203 ? 11.969 -14.07 -22.172 1 98.5 203 ALA A N 1
ATOM 1627 C CA . ALA A 1 203 ? 10.602 -13.633 -21.891 1 98.5 203 ALA A CA 1
ATOM 1628 C C . ALA A 1 203 ? 10.031 -12.859 -23.078 1 98.5 203 ALA A C 1
ATOM 1630 O O . ALA A 1 203 ? 10.734 -12.07 -23.719 1 98.5 203 ALA A O 1
ATOM 1631 N N . THR A 1 204 ? 8.781 -13.016 -23.375 1 98.62 204 THR A N 1
ATOM 1632 C CA . THR A 1 204 ? 8.078 -12.234 -24.391 1 98.62 204 THR A CA 1
ATOM 1633 C C . THR A 1 204 ? 6.762 -11.695 -23.828 1 98.62 204 THR A C 1
ATOM 1635 O O . THR A 1 204 ? 6.156 -12.312 -22.953 1 98.62 204 THR A O 1
ATOM 1638 N N . ALA A 1 205 ? 6.336 -10.57 -24.359 1 98.81 205 ALA A N 1
ATOM 1639 C CA . ALA A 1 205 ? 5.051 -9.992 -23.969 1 98.81 205 ALA A CA 1
ATOM 1640 C C . ALA A 1 205 ? 3.904 -10.945 -24.312 1 98.81 205 ALA A C 1
ATOM 1642 O O . ALA A 1 205 ? 2.912 -11.008 -23.578 1 98.81 205 ALA A O 1
ATOM 1643 N N . GLU A 1 206 ? 4.02 -11.633 -25.438 1 98.81 206 GLU A N 1
ATOM 1644 C CA . GLU A 1 206 ? 3 -12.594 -25.859 1 98.81 206 GLU A CA 1
ATOM 1645 C C . GLU A 1 206 ? 2.844 -13.719 -24.844 1 98.81 206 GLU A C 1
ATOM 1647 O O . GLU A 1 206 ? 1.724 -14.102 -24.5 1 98.81 206 GLU A O 1
ATOM 1652 N N . ALA A 1 207 ? 3.963 -14.266 -24.375 1 98.81 207 ALA A N 1
ATOM 1653 C CA . ALA A 1 207 ? 3.91 -15.281 -23.328 1 98.81 207 ALA A CA 1
ATOM 1654 C C . ALA A 1 207 ? 3.26 -14.734 -22.062 1 98.81 207 ALA A C 1
ATOM 1656 O O . ALA A 1 207 ? 2.432 -15.398 -21.438 1 98.81 207 ALA A O 1
ATOM 1657 N N . GLY A 1 208 ? 3.658 -13.492 -21.672 1 98.88 208 GLY A N 1
ATOM 1658 C CA . GLY A 1 208 ? 3.035 -12.852 -20.516 1 98.88 208 GLY A CA 1
ATOM 1659 C C . GLY A 1 208 ? 1.526 -12.75 -20.641 1 98.88 208 GLY A C 1
ATOM 1660 O O . GLY A 1 208 ? 0.804 -13.062 -19.688 1 98.88 208 GLY A O 1
ATOM 1661 N N . ALA A 1 209 ? 1.108 -12.352 -21.812 1 98.88 209 ALA A N 1
ATOM 1662 C CA . ALA A 1 209 ? -0.324 -12.203 -22.047 1 98.88 209 ALA A CA 1
ATOM 1663 C C . ALA A 1 209 ? -1.048 -13.539 -21.875 1 98.88 209 ALA A C 1
ATOM 1665 O O . ALA A 1 209 ? -2.088 -13.602 -21.219 1 98.88 209 ALA A O 1
ATOM 1666 N N . ALA A 1 210 ? -0.546 -14.555 -22.469 1 98.88 210 ALA A N 1
ATOM 1667 C CA . ALA A 1 210 ? -1.162 -15.883 -22.406 1 98.88 210 ALA A CA 1
ATOM 1668 C C . ALA A 1 210 ? -1.21 -16.406 -20.984 1 98.88 210 ALA A C 1
ATOM 1670 O O . ALA A 1 210 ? -2.229 -16.938 -20.547 1 98.88 210 ALA A O 1
ATOM 1671 N N . MET A 1 211 ? -0.141 -16.266 -20.25 1 98.88 211 MET A N 1
ATOM 1672 C CA . MET A 1 211 ? -0.068 -16.797 -18.891 1 98.88 211 MET A CA 1
ATOM 1673 C C . MET A 1 211 ? -0.97 -16 -17.953 1 98.88 211 MET A C 1
ATOM 1675 O O . MET A 1 211 ? -1.68 -16.594 -17.125 1 98.88 211 MET A O 1
ATOM 1679 N N . ILE A 1 212 ? -0.972 -14.672 -18.109 1 98.94 212 ILE A N 1
ATOM 1680 C CA . ILE A 1 212 ? -1.827 -13.828 -17.281 1 98.94 212 ILE A CA 1
ATOM 1681 C C . ILE A 1 212 ? -3.291 -14.195 -17.516 1 98.94 212 ILE A C 1
ATOM 1683 O O . ILE A 1 212 ? -4.062 -14.336 -16.562 1 98.94 212 ILE A O 1
ATOM 1687 N N . GLU A 1 213 ? -3.623 -14.367 -18.766 1 98.88 213 GLU A N 1
ATOM 1688 C CA . GLU A 1 213 ? -5 -14.727 -19.078 1 98.88 213 GLU A CA 1
ATOM 1689 C C . GLU A 1 213 ? -5.387 -16.047 -18.438 1 98.88 213 GLU A C 1
ATOM 1691 O O . GLU A 1 213 ? -6.473 -16.172 -17.859 1 98.88 213 GLU A O 1
ATOM 1696 N N . ALA A 1 214 ? -4.551 -17.031 -18.516 1 98.94 214 ALA A N 1
ATOM 1697 C CA . ALA A 1 214 ? -4.836 -18.328 -17.938 1 98.94 214 ALA A CA 1
ATOM 1698 C C . ALA A 1 214 ? -4.953 -18.234 -16.406 1 98.94 214 ALA A C 1
ATOM 1700 O O . ALA A 1 214 ? -5.852 -18.844 -15.812 1 98.94 214 ALA A O 1
ATOM 1701 N N . ILE A 1 215 ? -4.074 -17.516 -15.789 1 98.94 215 ILE A N 1
ATOM 1702 C CA . ILE A 1 215 ? -4.074 -17.328 -14.336 1 98.94 215 ILE A CA 1
ATOM 1703 C C . ILE A 1 215 ? -5.367 -16.641 -13.906 1 98.94 215 ILE A C 1
ATOM 1705 O O . ILE A 1 215 ? -6.07 -17.141 -13.016 1 98.94 215 ILE A O 1
ATOM 1709 N N . VAL A 1 216 ? -5.703 -15.539 -14.539 1 98.94 216 VAL A N 1
ATOM 1710 C CA . VAL A 1 216 ? -6.879 -14.742 -14.195 1 98.94 216 VAL A CA 1
ATOM 1711 C C . VAL A 1 216 ? -8.141 -15.586 -14.383 1 98.94 216 VAL A C 1
ATOM 1713 O O . VAL A 1 216 ? -9.023 -15.586 -13.523 1 98.94 216 VAL A O 1
ATOM 1716 N N . ALA A 1 217 ? -8.203 -16.312 -15.5 1 98.88 217 ALA A N 1
ATOM 1717 C CA . ALA A 1 217 ? -9.367 -17.156 -15.773 1 98.88 217 ALA A CA 1
ATOM 1718 C C . ALA A 1 217 ? -9.555 -18.219 -14.688 1 98.88 217 ALA A C 1
ATOM 1720 O O . ALA A 1 217 ? -10.672 -18.438 -14.219 1 98.88 217 ALA A O 1
ATOM 1721 N N . ASN A 1 218 ? -8.492 -18.812 -14.289 1 98.88 218 ASN A N 1
ATOM 1722 C CA . ASN A 1 218 ? -8.57 -19.859 -13.281 1 98.88 218 ASN A CA 1
ATOM 1723 C C . ASN A 1 218 ? -8.93 -19.297 -11.906 1 98.88 218 ASN A C 1
ATOM 1725 O O . ASN A 1 218 ? -9.711 -19.906 -11.164 1 98.88 218 ASN A O 1
ATOM 1729 N N . ILE A 1 219 ? -8.367 -18.203 -11.547 1 98.88 219 ILE A N 1
ATOM 1730 C CA . ILE A 1 219 ? -8.695 -17.594 -10.258 1 98.88 219 ILE A CA 1
ATOM 1731 C C . ILE A 1 219 ? -10.141 -17.109 -10.273 1 98.88 219 ILE A C 1
ATOM 1733 O O . ILE A 1 219 ? -10.844 -17.203 -9.266 1 98.88 219 ILE A O 1
ATOM 1737 N N . ALA A 1 220 ? -10.562 -16.547 -11.406 1 98.88 220 ALA A N 1
ATOM 1738 C CA . ALA A 1 220 ? -11.945 -16.109 -11.516 1 98.88 220 ALA A CA 1
ATOM 1739 C C . ALA A 1 220 ? -12.906 -17.266 -11.273 1 98.88 220 ALA A C 1
ATOM 1741 O O . ALA A 1 220 ? -13.898 -17.125 -10.555 1 98.88 220 ALA A O 1
ATOM 1742 N N . THR A 1 221 ? -12.602 -18.422 -11.859 1 98.62 221 THR A N 1
ATOM 1743 C CA . THR A 1 221 ? -13.406 -19.609 -11.633 1 98.62 221 THR A CA 1
ATOM 1744 C C . THR A 1 221 ? -13.375 -20.016 -10.156 1 98.62 221 THR A C 1
ATOM 1746 O O . THR A 1 221 ? -14.414 -20.344 -9.578 1 98.62 221 THR A O 1
ATOM 1749 N N . HIS A 1 222 ? -12.18 -19.969 -9.594 1 98.44 222 HIS A N 1
ATOM 1750 C CA . HIS A 1 222 ? -12 -20.297 -8.18 1 98.44 222 HIS A CA 1
ATOM 1751 C C . HIS A 1 222 ? -12.836 -19.375 -7.297 1 98.44 222 HIS A C 1
ATOM 1753 O O . HIS A 1 222 ? -13.539 -19.844 -6.402 1 98.44 222 HIS A O 1
ATOM 1759 N N . VAL A 1 223 ? -12.805 -18.094 -7.535 1 98.56 223 VAL A N 1
ATOM 1760 C CA . VAL A 1 223 ? -13.508 -17.062 -6.773 1 98.56 223 VAL A CA 1
ATOM 1761 C C . VAL A 1 223 ? -15.016 -17.219 -6.957 1 98.56 223 VAL A C 1
ATOM 1763 O O . VAL A 1 223 ? -15.781 -17.047 -6.012 1 98.56 223 VAL A O 1
ATOM 1766 N N . GLN A 1 224 ? -15.414 -17.531 -8.18 1 98.19 224 GLN A N 1
ATOM 1767 C CA . GLN A 1 224 ? -16.828 -17.797 -8.422 1 98.19 224 GLN A CA 1
ATOM 1768 C C . GLN A 1 224 ? -17.312 -18.969 -7.574 1 98.19 224 GLN A C 1
ATOM 1770 O O . GLN A 1 224 ? -18.422 -18.938 -7.043 1 98.19 224 GLN A O 1
ATOM 1775 N N . GLY A 1 225 ? -16.469 -19.969 -7.52 1 97.94 225 GLY A N 1
ATOM 1776 C CA . GLY A 1 225 ? -16.812 -21.094 -6.652 1 97.94 225 GLY A CA 1
ATOM 1777 C C . GLY A 1 225 ? -16.938 -20.688 -5.191 1 97.94 225 GLY A C 1
ATOM 1778 O O . GLY A 1 225 ? -17.812 -21.188 -4.48 1 97.94 225 GLY A O 1
ATOM 1779 N N . MET A 1 226 ? -16.078 -19.828 -4.711 1 97.75 226 MET A N 1
ATOM 1780 C CA . MET A 1 226 ? -16.203 -19.328 -3.348 1 97.75 226 MET A CA 1
ATOM 1781 C C . MET A 1 226 ? -17.531 -18.609 -3.146 1 97.75 226 MET A C 1
ATOM 1783 O O . MET A 1 226 ? -18.219 -18.828 -2.146 1 97.75 226 MET A O 1
ATOM 1787 N N . ALA A 1 227 ? -17.875 -17.781 -4.125 1 96.69 227 ALA A N 1
ATOM 1788 C CA . ALA A 1 227 ? -19.109 -16.984 -4.055 1 96.69 227 ALA A CA 1
ATOM 1789 C C . ALA A 1 227 ? -20.344 -17.875 -4.043 1 96.69 227 ALA A C 1
ATOM 1791 O O . ALA A 1 227 ? -21.328 -17.578 -3.355 1 96.69 227 ALA A O 1
ATOM 1792 N N . ASP A 1 228 ? -20.234 -18.969 -4.781 1 95.81 228 ASP A N 1
ATOM 1793 C CA . ASP A 1 228 ? -21.422 -19.797 -4.957 1 95.81 228 ASP A CA 1
ATOM 1794 C C . ASP A 1 228 ? -21.438 -20.938 -3.934 1 95.81 228 ASP A C 1
ATOM 1796 O O . ASP A 1 228 ? -22.391 -21.719 -3.895 1 95.81 228 ASP A O 1
ATOM 1800 N N . GLY A 1 229 ? -20.438 -21.047 -3.197 1 95.31 229 GLY A N 1
ATOM 1801 C CA . GLY A 1 229 ? -20.406 -22.031 -2.127 1 95.31 229 GLY A CA 1
ATOM 1802 C C . GLY A 1 229 ? -19.891 -23.391 -2.57 1 95.31 229 GLY A C 1
ATOM 1803 O O . GLY A 1 229 ? -19.922 -24.359 -1.806 1 95.31 229 GLY A O 1
ATOM 1804 N N . THR A 1 230 ? -19.328 -23.453 -3.773 1 95.94 230 THR A N 1
ATOM 1805 C CA . THR A 1 230 ? -18.828 -24.719 -4.281 1 95.94 230 THR A CA 1
ATOM 1806 C C . THR A 1 230 ? -17.344 -24.859 -4.012 1 95.94 230 THR A C 1
ATOM 1808 O O . THR A 1 230 ? -16.766 -25.938 -4.199 1 95.94 230 THR A O 1
ATOM 1811 N N . ASN A 1 231 ? -16.688 -23.812 -3.627 1 94.62 231 ASN A N 1
ATOM 1812 C CA . ASN A 1 231 ? -15.289 -23.797 -3.215 1 94.62 231 ASN A CA 1
ATOM 1813 C C . ASN A 1 231 ? -15.133 -23.312 -1.774 1 94.62 231 ASN A C 1
ATOM 1815 O O . ASN A 1 231 ? -15.039 -22.109 -1.525 1 94.62 231 ASN A O 1
ATOM 1819 N N . VAL A 1 232 ? -15.297 -24.266 -0.833 1 91.06 232 VAL A N 1
ATOM 1820 C CA . VAL A 1 232 ? -15.234 -23.922 0.585 1 91.06 232 VAL A CA 1
ATOM 1821 C C . VAL A 1 232 ? -14.102 -24.703 1.251 1 91.06 232 VAL A C 1
ATOM 1823 O O . VAL A 1 232 ? -13.898 -25.875 0.959 1 91.06 232 VAL A O 1
ATOM 1826 N N . TRP A 1 233 ? -13.289 -24 1.935 1 81.44 233 TRP A N 1
ATOM 1827 C CA . TRP A 1 233 ? -12.227 -24.656 2.695 1 81.44 233 TRP A CA 1
ATOM 1828 C C . TRP A 1 233 ? -12.781 -25.312 3.953 1 81.44 233 TRP A C 1
ATOM 1830 O O . TRP A 1 233 ? -13.688 -24.781 4.594 1 81.44 233 TRP A O 1
ATOM 1840 N N . ASP A 1 234 ? -12.172 -26.531 4.215 1 70.69 234 ASP A N 1
ATOM 1841 C CA . ASP A 1 234 ? -12.484 -27.234 5.457 1 70.69 234 ASP A CA 1
ATOM 1842 C C . ASP A 1 234 ? -11.68 -26.672 6.621 1 70.69 234 ASP A C 1
ATOM 1844 O O . ASP A 1 234 ? -10.484 -26.391 6.477 1 70.69 234 ASP A O 1
ATOM 1848 N N . ILE A 1 235 ? -12.375 -26.188 7.574 1 66.88 235 ILE A N 1
ATOM 1849 C CA . ILE A 1 235 ? -11.68 -25.812 8.797 1 66.88 235 ILE A CA 1
ATOM 1850 C C . ILE A 1 235 ? -10.969 -27.031 9.383 1 66.88 235 ILE A C 1
ATOM 1852 O O . ILE A 1 235 ? -11.594 -28.078 9.586 1 66.88 235 ILE A O 1
ATOM 1856 N N . PRO A 1 236 ? -9.602 -26.938 9.266 1 61.88 236 PRO A N 1
ATOM 1857 C CA . PRO A 1 236 ? -8.922 -28.125 9.805 1 61.88 236 PRO A CA 1
ATOM 1858 C C . PRO A 1 236 ? -9.438 -28.516 11.18 1 61.88 236 PRO A C 1
ATOM 1860 O O . PRO A 1 236 ? -9.812 -27.656 11.984 1 61.88 236 PRO A O 1
ATOM 1863 N N . GLU A 1 237 ? -9.734 -29.734 11.375 1 57.09 237 GLU A N 1
ATOM 1864 C CA . GLU A 1 237 ? -10.211 -30.266 12.648 1 57.09 237 GLU A CA 1
ATOM 1865 C C . GLU A 1 237 ? -9.156 -30.109 13.742 1 57.09 237 GLU A C 1
ATOM 1867 O O . GLU A 1 237 ? -7.961 -30.172 13.469 1 57.09 237 GLU A O 1
ATOM 1872 N N . PHE A 1 238 ? -9.578 -29.312 14.844 1 49.41 238 PHE A N 1
ATOM 1873 C CA . PHE A 1 238 ? -8.742 -29.328 16.031 1 49.41 238 PHE A CA 1
ATOM 1874 C C . PHE A 1 238 ? -8.281 -30.75 16.344 1 49.41 238 PHE A C 1
ATOM 1876 O O . PHE A 1 238 ? -9.078 -31.703 16.266 1 49.41 238 PHE A O 1
ATOM 1883 N N . HIS A 1 239 ? -7.031 -30.969 16.172 1 41.5 239 HIS A N 1
ATOM 1884 C CA . HIS A 1 239 ? -6.574 -32.25 16.672 1 41.5 239 HIS A CA 1
ATOM 1885 C C . HIS A 1 239 ? -6.617 -32.312 18.188 1 41.5 239 HIS A C 1
ATOM 1887 O O . HIS A 1 239 ? -5.988 -31.484 18.859 1 41.5 239 HIS A O 1
ATOM 1893 N N . PRO A 1 240 ? -7.34 -33.125 18.734 1 36.78 240 PRO A N 1
ATOM 1894 C CA . PRO A 1 240 ? -7.34 -33.25 20.203 1 36.78 240 PRO A CA 1
ATOM 1895 C C . PRO A 1 240 ? -5.965 -33.594 20.75 1 36.78 240 PRO A C 1
ATOM 1897 O O . PRO A 1 240 ? -5.156 -34.219 20.062 1 36.78 240 PRO A O 1
ATOM 1900 N N . MET B 1 1 ? -1.315 11.266 -11.664 1 42.91 1 MET B N 1
ATOM 1901 C CA . MET B 1 1 ? -0.492 10.078 -11.891 1 42.91 1 MET B CA 1
ATOM 1902 C C . MET B 1 1 ? 0.974 10.461 -12.062 1 42.91 1 MET B C 1
ATOM 1904 O O . MET B 1 1 ? 1.285 11.523 -12.602 1 42.91 1 MET B O 1
ATOM 1908 N N . PRO B 1 2 ? 1.798 9.68 -11.367 1 53.5 2 PRO B N 1
ATOM 1909 C CA . PRO B 1 2 ? 3.195 10.07 -11.562 1 53.5 2 PRO B CA 1
ATOM 1910 C C . PRO B 1 2 ? 3.592 10.125 -13.039 1 53.5 2 PRO B C 1
ATOM 1912 O O . PRO B 1 2 ? 3.109 9.32 -13.844 1 53.5 2 PRO B O 1
ATOM 1915 N N . THR B 1 3 ? 4.27 11.148 -13.508 1 56.94 3 THR B N 1
ATOM 1916 C CA . THR B 1 3 ? 4.898 11.234 -14.82 1 56.94 3 THR B CA 1
ATOM 1917 C C . THR B 1 3 ? 6.156 10.375 -14.875 1 56.94 3 THR B C 1
ATOM 1919 O O . THR B 1 3 ? 6.672 9.945 -13.844 1 56.94 3 THR B O 1
ATOM 1922 N N . PRO B 1 4 ? 6.547 9.984 -16.031 1 58.62 4 PRO B N 1
ATOM 1923 C CA . PRO B 1 4 ? 7.809 9.242 -16.141 1 58.62 4 PRO B CA 1
ATOM 1924 C C . PRO B 1 4 ? 8.938 9.867 -15.32 1 58.62 4 PRO B C 1
ATOM 1926 O O . PRO B 1 4 ? 9.75 9.148 -14.742 1 58.62 4 PRO B O 1
ATOM 1929 N N . ASP B 1 5 ? 8.914 11.172 -15.234 1 66.19 5 ASP B N 1
ATOM 1930 C CA . ASP B 1 5 ? 9.922 11.859 -14.43 1 66.19 5 ASP B CA 1
ATOM 1931 C C . ASP B 1 5 ? 9.688 11.617 -12.938 1 66.19 5 ASP B C 1
ATOM 1933 O O . ASP B 1 5 ? 10.633 11.633 -12.148 1 66.19 5 ASP B O 1
ATOM 1937 N N . ASP B 1 6 ? 8.477 11.148 -12.602 1 77.69 6 ASP B N 1
ATOM 1938 C CA . ASP B 1 6 ? 8.117 10.914 -11.211 1 77.69 6 ASP B CA 1
ATOM 1939 C C . ASP B 1 6 ? 8.594 9.539 -10.742 1 77.69 6 ASP B C 1
ATOM 1941 O O . ASP B 1 6 ? 8.703 9.289 -9.539 1 77.69 6 ASP B O 1
ATOM 1945 N N . ASN B 1 7 ? 8.914 8.805 -11.75 1 86.56 7 ASN B N 1
ATOM 1946 C CA . ASN B 1 7 ? 9.344 7.457 -11.391 1 86.56 7 ASN B CA 1
ATOM 1947 C C . ASN B 1 7 ? 10.633 7.473 -10.578 1 86.56 7 ASN B C 1
ATOM 1949 O O . ASN B 1 7 ? 10.859 6.598 -9.742 1 86.56 7 ASN B O 1
ATOM 1953 N N . LYS B 1 8 ? 11.453 8.539 -10.781 1 93.56 8 LYS B N 1
ATOM 1954 C CA . LYS B 1 8 ? 12.719 8.633 -10.062 1 93.56 8 LYS B CA 1
ATOM 1955 C C . LYS B 1 8 ? 12.5 9.016 -8.602 1 93.56 8 LYS B C 1
ATOM 1957 O O . LYS B 1 8 ? 13.414 8.906 -7.785 1 93.56 8 LYS B O 1
ATOM 1962 N N . LEU B 1 9 ? 11.297 9.453 -8.273 1 97.5 9 LEU B N 1
ATOM 1963 C CA . LEU B 1 9 ? 11 9.906 -6.922 1 97.5 9 LEU B CA 1
ATOM 1964 C C . LEU B 1 9 ? 10.562 8.742 -6.043 1 97.5 9 LEU B C 1
ATOM 1966 O O . LEU B 1 9 ? 10.578 8.844 -4.812 1 97.5 9 LEU B O 1
ATOM 1970 N N . LEU B 1 10 ? 10.102 7.703 -6.688 1 98.06 10 LEU B N 1
ATOM 1971 C CA . LEU B 1 10 ? 9.484 6.59 -5.969 1 98.06 10 LEU B CA 1
ATOM 1972 C C . LEU B 1 10 ? 10.43 5.395 -5.914 1 98.06 10 LEU B C 1
ATOM 1974 O O . LEU B 1 10 ? 10.852 4.879 -6.949 1 98.06 10 LEU B O 1
ATOM 1978 N N . LEU B 1 11 ? 10.672 4.934 -4.688 1 98.25 11 LEU B N 1
ATOM 1979 C CA . LEU B 1 11 ? 11.578 3.816 -4.48 1 98.25 11 LEU B CA 1
ATOM 1980 C C . LEU B 1 11 ? 11.156 2.607 -5.309 1 98.25 11 LEU B C 1
ATOM 1982 O O . LEU B 1 11 ? 11.984 1.995 -5.988 1 98.25 11 LEU B O 1
ATOM 1986 N N . ALA B 1 12 ? 9.867 2.299 -5.289 1 97.75 12 ALA B N 1
ATOM 1987 C CA . ALA B 1 12 ? 9.32 1.069 -5.859 1 97.75 12 ALA B CA 1
ATOM 1988 C C . ALA B 1 12 ? 9.508 1.038 -7.375 1 97.75 12 ALA B C 1
ATOM 1990 O O . ALA B 1 12 ? 9.469 -0.029 -7.988 1 97.75 12 ALA B O 1
ATOM 1991 N N . LYS B 1 13 ? 9.766 2.172 -7.992 1 98 13 LYS B N 1
ATOM 1992 C CA . LYS B 1 13 ? 9.898 2.27 -9.445 1 98 13 LYS B CA 1
ATOM 1993 C C . LYS B 1 13 ? 11.352 2.078 -9.883 1 98 13 LYS B C 1
ATOM 1995 O O . LYS B 1 13 ? 11.633 1.913 -11.07 1 98 13 LYS B O 1
ATOM 2000 N N . HIS B 1 14 ? 12.25 2.021 -8.922 1 97.94 14 HIS B N 1
ATOM 2001 C CA . HIS B 1 14 ? 13.648 1.739 -9.211 1 97.94 14 HIS B CA 1
ATOM 2002 C C . HIS B 1 14 ? 13.883 0.245 -9.406 1 97.94 14 HIS B C 1
ATOM 2004 O O . HIS B 1 14 ? 13.172 -0.579 -8.828 1 97.94 14 HIS B O 1
ATOM 2010 N N . THR B 1 15 ? 14.828 -0.037 -10.195 1 97.62 15 THR B N 1
ATOM 2011 C CA . THR B 1 15 ? 15.461 -1.349 -10.102 1 97.62 15 THR B CA 1
ATOM 2012 C C . THR B 1 15 ? 16.531 -1.356 -9.008 1 97.62 15 THR B C 1
ATOM 2014 O O . THR B 1 15 ? 16.938 -0.299 -8.523 1 97.62 15 THR B O 1
ATOM 2017 N N . ARG B 1 16 ? 16.953 -2.594 -8.641 1 97.56 16 ARG B N 1
ATOM 2018 C CA . ARG B 1 16 ? 18 -2.658 -7.629 1 97.56 16 ARG B CA 1
ATOM 2019 C C . ARG B 1 16 ? 19.25 -1.915 -8.094 1 97.56 16 ARG B C 1
ATOM 2021 O O . ARG B 1 16 ? 19.922 -1.248 -7.293 1 97.56 16 ARG B O 1
ATOM 2028 N N . ARG B 1 17 ? 19.609 -1.931 -9.383 1 97 17 ARG B N 1
ATOM 2029 C CA . ARG B 1 17 ? 20.781 -1.242 -9.938 1 97 17 ARG B CA 1
ATOM 2030 C C . ARG B 1 17 ? 20.625 0.27 -9.82 1 97 17 ARG B C 1
ATOM 2032 O O . ARG B 1 17 ? 21.531 0.958 -9.359 1 97 17 ARG B O 1
ATOM 2039 N N . GLU B 1 18 ? 19.516 0.741 -10.305 1 97.19 18 GLU B N 1
ATOM 2040 C CA . GLU B 1 18 ? 19.266 2.18 -10.266 1 97.19 18 GLU B CA 1
ATOM 2041 C C . GLU B 1 18 ? 19.391 2.721 -8.844 1 97.19 18 GLU B C 1
ATOM 2043 O O . GLU B 1 18 ? 20.031 3.744 -8.609 1 97.19 18 GLU B O 1
ATOM 2048 N N . PHE B 1 19 ? 18.781 2.061 -7.91 1 98.25 19 PHE B N 1
ATOM 2049 C CA . PHE B 1 19 ? 18.812 2.5 -6.52 1 98.25 19 PHE B CA 1
ATOM 2050 C C . PHE B 1 19 ? 20.25 2.463 -5.977 1 98.25 19 PHE B C 1
ATOM 2052 O O . PHE B 1 19 ? 20.703 3.432 -5.375 1 98.25 19 PHE B O 1
ATOM 2059 N N . ARG B 1 20 ? 20.844 1.336 -6.145 1 97.81 20 ARG B N 1
ATOM 2060 C CA . ARG B 1 20 ? 22.219 1.159 -5.68 1 97.81 20 ARG B CA 1
ATOM 2061 C C . ARG B 1 20 ? 23.125 2.26 -6.223 1 97.81 20 ARG B C 1
ATOM 2063 O O . ARG B 1 20 ? 23.906 2.852 -5.473 1 97.81 20 ARG B O 1
ATOM 2070 N N . GLU B 1 21 ? 23.062 2.525 -7.492 1 97.75 21 GLU B N 1
ATOM 2071 C CA . GLU B 1 21 ? 23.906 3.525 -8.125 1 97.75 21 GLU B CA 1
ATOM 2072 C C . GLU B 1 21 ? 23.656 4.918 -7.551 1 97.75 21 GLU B C 1
ATOM 2074 O O . GLU B 1 21 ? 24.594 5.676 -7.297 1 97.75 21 GLU B O 1
ATOM 2079 N N . ARG B 1 22 ? 22.438 5.23 -7.367 1 98 22 ARG B N 1
ATOM 2080 C CA . ARG B 1 22 ? 22.109 6.535 -6.801 1 98 22 ARG B CA 1
ATOM 2081 C C . ARG B 1 22 ? 22.609 6.648 -5.363 1 98 22 ARG B C 1
ATOM 2083 O O . ARG B 1 22 ? 23.094 7.703 -4.953 1 98 22 ARG B O 1
ATOM 2090 N N . MET B 1 23 ? 22.406 5.574 -4.59 1 97.94 23 MET B N 1
ATOM 2091 C CA . MET B 1 23 ? 22.875 5.57 -3.207 1 97.94 23 MET B CA 1
ATOM 2092 C C . MET B 1 23 ? 24.391 5.711 -3.143 1 97.94 23 MET B C 1
ATOM 2094 O O . MET B 1 23 ? 24.906 6.523 -2.377 1 97.94 23 MET B O 1
ATOM 2098 N N . GLN B 1 24 ? 25.047 4.977 -3.953 1 97.44 24 GLN B N 1
ATOM 2099 C CA . GLN B 1 24 ? 26.5 4.977 -3.975 1 97.44 24 GLN B CA 1
ATOM 2100 C C . GLN B 1 24 ? 27.047 6.332 -4.418 1 97.44 24 GLN B C 1
ATOM 2102 O O . GLN B 1 24 ? 28.109 6.766 -3.961 1 97.44 24 GLN B O 1
ATOM 2107 N N . ALA B 1 25 ? 26.359 6.945 -5.289 1 97.94 25 ALA B N 1
ATOM 2108 C CA . ALA B 1 25 ? 26.781 8.258 -5.789 1 97.94 25 ALA B CA 1
ATOM 2109 C C . ALA B 1 25 ? 26.547 9.336 -4.734 1 97.94 25 ALA B C 1
ATOM 2111 O O . ALA B 1 25 ? 26.938 10.492 -4.934 1 97.94 25 ALA B O 1
ATOM 2112 N N . GLY B 1 26 ? 25.875 9.031 -3.693 1 97.12 26 GLY B N 1
ATOM 2113 C CA . GLY B 1 26 ? 25.594 10 -2.648 1 97.12 26 GLY B CA 1
ATOM 2114 C C . GLY B 1 26 ? 24.438 10.922 -2.992 1 97.12 26 GLY B C 1
ATOM 2115 O O . GLY B 1 26 ? 24.297 11.992 -2.398 1 97.12 26 GLY B O 1
ATOM 2116 N N . GLU B 1 27 ? 23.688 10.492 -3.975 1 97.5 27 GLU B N 1
ATOM 2117 C CA . GLU B 1 27 ? 22.578 11.305 -4.453 1 97.5 27 GLU B CA 1
ATOM 2118 C C . GLU B 1 27 ? 21.422 11.297 -3.457 1 97.5 27 GLU B C 1
ATOM 2120 O O . GLU B 1 27 ? 20.797 12.328 -3.197 1 97.5 27 GLU B O 1
ATOM 2125 N N . LEU B 1 28 ? 21.109 10.156 -2.883 1 98.12 28 LEU B N 1
ATOM 2126 C CA . LEU B 1 28 ? 19.953 9.969 -2.006 1 98.12 28 LEU B CA 1
ATOM 2127 C C . LEU B 1 28 ? 20.312 10.32 -0.563 1 98.12 28 LEU B C 1
ATOM 2129 O O . LEU B 1 28 ? 21.141 9.641 0.058 1 98.12 28 LEU B O 1
ATOM 2133 N N . LYS B 1 29 ? 19.625 11.32 -0.016 1 98.38 29 LYS B N 1
ATOM 2134 C CA . LYS B 1 29 ? 19.984 11.828 1.302 1 98.38 29 LYS B CA 1
ATOM 2135 C C . LYS B 1 29 ? 18.844 11.633 2.299 1 98.38 29 LYS B C 1
ATOM 2137 O O . LYS B 1 29 ? 19.078 11.438 3.492 1 98.38 29 LYS B O 1
ATOM 2142 N N . VAL B 1 30 ? 17.609 11.758 1.877 1 98.81 30 VAL B N 1
ATOM 2143 C CA . VAL B 1 30 ? 16.453 11.664 2.762 1 98.81 30 VAL B CA 1
ATOM 2144 C C . VAL B 1 30 ? 15.438 10.672 2.193 1 98.81 30 VAL B C 1
ATOM 2146 O O . VAL B 1 30 ? 15.141 10.695 0.996 1 98.81 30 VAL B O 1
ATOM 2149 N N . CYS B 1 31 ? 14.969 9.805 3.006 1 98.88 31 CYS B N 1
ATOM 2150 C CA . CYS B 1 31 ? 13.867 8.922 2.658 1 98.88 31 CYS B CA 1
ATOM 2151 C C . CYS B 1 31 ? 12.586 9.344 3.371 1 98.88 31 CYS B C 1
ATOM 2153 O O . CYS B 1 31 ? 12.57 9.492 4.594 1 98.88 31 CYS B O 1
ATOM 2155 N N . ILE B 1 32 ? 11.547 9.602 2.621 1 98.94 32 ILE B N 1
ATOM 2156 C CA . ILE B 1 32 ? 10.219 9.789 3.195 1 98.94 32 ILE B CA 1
ATOM 2157 C C . ILE B 1 32 ? 9.461 8.461 3.184 1 98.94 32 ILE B C 1
ATOM 2159 O O . ILE B 1 32 ? 9.367 7.801 2.146 1 98.94 32 ILE B O 1
ATOM 2163 N N . ILE B 1 33 ? 8.961 8.023 4.301 1 98.88 33 ILE B N 1
ATOM 2164 C CA . ILE B 1 33 ? 8.086 6.863 4.438 1 98.88 33 ILE B CA 1
ATOM 2165 C C . ILE B 1 33 ? 6.668 7.324 4.773 1 98.88 33 ILE B C 1
ATOM 2167 O O . ILE B 1 33 ? 6.379 7.676 5.918 1 98.88 33 ILE B O 1
ATOM 2171 N N . PRO B 1 34 ? 5.773 7.309 3.773 1 98.88 34 PRO B N 1
ATOM 2172 C CA . PRO B 1 34 ? 4.387 7.676 4.066 1 98.88 34 PRO B CA 1
ATOM 2173 C C . PRO B 1 34 ? 3.631 6.582 4.812 1 98.88 34 PRO B C 1
ATOM 2175 O O . PRO B 1 34 ? 3.744 5.402 4.473 1 98.88 34 PRO B O 1
ATOM 2178 N N . VAL B 1 35 ? 2.932 6.934 5.844 1 98.81 35 VAL B N 1
ATOM 2179 C CA . VAL B 1 35 ? 2.014 6.023 6.523 1 98.81 35 VAL B CA 1
ATOM 2180 C C . VAL B 1 35 ? 0.606 6.613 6.523 1 98.81 35 VAL B C 1
ATOM 2182 O O . VAL B 1 35 ? 0.439 7.832 6.605 1 98.81 35 VAL B O 1
ATOM 2185 N N . ALA B 1 36 ? -0.346 5.742 6.379 1 98.44 36 ALA B N 1
ATOM 2186 C CA . ALA B 1 36 ? -1.722 6.172 6.148 1 98.44 36 ALA B CA 1
ATOM 2187 C C . ALA B 1 36 ? -2.715 5.184 6.75 1 98.44 36 ALA B C 1
ATOM 2189 O O . ALA B 1 36 ? -2.477 4.629 7.824 1 98.44 36 ALA B O 1
ATOM 2190 N N . ALA B 1 37 ? -3.91 5.172 6.223 1 98.38 37 ALA B N 1
ATOM 2191 C CA . ALA B 1 37 ? -4.98 4.234 6.559 1 98.38 37 ALA B CA 1
ATOM 2192 C C . ALA B 1 37 ? -5.977 4.109 5.41 1 98.38 37 ALA B C 1
ATOM 2194 O O . ALA B 1 37 ? -6.023 4.965 4.523 1 98.38 37 ALA B O 1
ATOM 2195 N N . THR B 1 38 ? -6.609 2.998 5.336 1 98.19 38 THR B N 1
ATOM 2196 C CA . THR B 1 38 ? -7.848 2.834 4.578 1 98.19 38 THR B CA 1
ATOM 2197 C C . THR B 1 38 ? -9.047 2.795 5.516 1 98.19 38 THR B C 1
ATOM 2199 O O . THR B 1 38 ? -9.25 1.813 6.234 1 98.19 38 THR B O 1
ATOM 2202 N N . GLU B 1 39 ? -9.828 3.834 5.523 1 98.06 39 GLU B N 1
ATOM 2203 C CA . GLU B 1 39 ? -10.922 3.977 6.48 1 98.06 39 GLU B CA 1
ATOM 2204 C C . GLU B 1 39 ? -12 4.918 5.953 1 98.06 39 GLU B C 1
ATOM 2206 O O . GLU B 1 39 ? -11.805 5.598 4.945 1 98.06 39 GLU B O 1
ATOM 2211 N N . GLN B 1 40 ? -13.055 4.949 6.695 1 97.25 40 GLN B N 1
ATOM 2212 C CA . GLN B 1 40 ? -14.188 5.797 6.34 1 97.25 40 GLN B CA 1
ATOM 2213 C C . GLN B 1 40 ? -13.828 7.277 6.449 1 97.25 40 GLN B C 1
ATOM 2215 O O . GLN B 1 40 ? -13.047 7.668 7.32 1 97.25 40 GLN B O 1
ATOM 2220 N N . HIS B 1 41 ? -14.383 8.109 5.59 1 97.81 41 HIS B N 1
ATOM 2221 C CA . HIS B 1 41 ? -14.297 9.57 5.605 1 97.81 41 HIS B CA 1
ATOM 2222 C C . HIS B 1 41 ? -15.648 10.203 5.266 1 97.81 41 HIS B C 1
ATOM 2224 O O . HIS B 1 41 ? -15.781 10.867 4.238 1 97.81 41 HIS B O 1
ATOM 2230 N N . LEU B 1 42 ? -16.594 9.93 6.223 1 97.12 42 LEU B N 1
ATOM 2231 C CA . LEU B 1 42 ? -17.984 10.328 6.047 1 97.12 42 LEU B CA 1
ATOM 2232 C C . LEU B 1 42 ? -18.562 9.75 4.758 1 97.12 42 LEU B C 1
ATOM 2234 O O . LEU B 1 42 ? -18.125 8.695 4.301 1 97.12 42 LEU B O 1
ATOM 2238 N N . GLU B 1 43 ? -19.656 10.32 4.25 1 97.88 43 GLU B N 1
ATOM 2239 C CA . GLU B 1 43 ? -20.375 9.695 3.141 1 97.88 43 GLU B CA 1
ATOM 2240 C C . GLU B 1 43 ? -19.797 10.117 1.797 1 97.88 43 GLU B C 1
ATOM 2242 O O . GLU B 1 43 ? -20.094 9.516 0.764 1 97.88 43 GLU B O 1
ATOM 2247 N N . HIS B 1 44 ? -18.844 11.078 1.817 1 98.38 44 HIS B N 1
ATOM 2248 C CA . HIS B 1 44 ? -18.609 11.75 0.547 1 98.38 44 HIS B CA 1
ATOM 2249 C C . HIS B 1 44 ? -17.172 11.516 0.07 1 98.38 44 HIS B C 1
ATOM 2251 O O . HIS B 1 44 ? -16.875 11.711 -1.108 1 98.38 44 HIS B O 1
ATOM 2257 N N . LEU B 1 45 ? -16.281 11.172 0.92 1 98.56 45 LEU B N 1
ATOM 2258 C CA . LEU B 1 45 ? -14.898 10.969 0.496 1 98.56 45 LEU B CA 1
ATOM 2259 C C . LEU B 1 45 ? -14.578 9.477 0.395 1 98.56 45 LEU B C 1
ATOM 2261 O O . LEU B 1 45 ? -14.992 8.688 1.247 1 98.56 45 LEU B O 1
ATOM 2265 N N . ALA B 1 46 ? -13.836 9.094 -0.637 1 98.12 46 ALA B N 1
ATOM 2266 C CA . ALA B 1 46 ? -13.375 7.711 -0.775 1 98.12 46 ALA B CA 1
ATOM 2267 C C . ALA B 1 46 ? -12.477 7.309 0.393 1 98.12 46 ALA B C 1
ATOM 2269 O O . ALA B 1 46 ? -11.773 8.148 0.96 1 98.12 46 ALA B O 1
ATOM 2270 N N . MET B 1 47 ? -12.398 6.078 0.652 1 98.19 47 MET B N 1
ATOM 2271 C CA . MET B 1 47 ? -11.766 5.559 1.858 1 98.19 47 MET B CA 1
ATOM 2272 C C . MET B 1 47 ? -10.242 5.613 1.739 1 98.19 47 MET B C 1
ATOM 2274 O O . MET B 1 47 ? -9.531 5.441 2.73 1 98.19 47 MET B O 1
ATOM 2278 N N . GLU B 1 48 ? -9.734 5.902 0.579 1 98.06 48 GLU B N 1
ATOM 2279 C CA . GLU B 1 48 ? -8.281 5.98 0.404 1 98.06 48 GLU B CA 1
ATOM 2280 C C . GLU B 1 48 ? -7.766 7.379 0.727 1 98.06 48 GLU B C 1
ATOM 2282 O O . GLU B 1 48 ? -6.602 7.688 0.463 1 98.06 48 GLU B O 1
ATOM 2287 N N . HIS B 1 49 ? -8.562 8.258 1.23 1 98.5 49 HIS B N 1
ATOM 2288 C CA . HIS B 1 49 ? -8.18 9.656 1.397 1 98.5 49 HIS B CA 1
ATOM 2289 C C . HIS B 1 49 ? -6.84 9.781 2.109 1 98.5 49 HIS B C 1
ATOM 2291 O O . HIS B 1 49 ? -5.961 10.516 1.658 1 98.5 49 HIS B O 1
ATOM 2297 N N . ASP B 1 50 ? -6.648 9.086 3.254 1 98.69 50 ASP B N 1
ATOM 2298 C CA . ASP B 1 50 ? -5.414 9.203 4.027 1 98.69 50 ASP B CA 1
ATOM 2299 C C . ASP B 1 50 ? -4.199 8.844 3.176 1 98.69 50 ASP B C 1
ATOM 2301 O O . ASP B 1 50 ? -3.182 9.539 3.209 1 98.69 50 ASP B O 1
ATOM 2305 N N . TYR B 1 51 ? -4.34 7.785 2.432 1 98.31 51 TYR B N 1
ATOM 2306 C CA . TYR B 1 51 ? -3.262 7.309 1.575 1 98.31 51 TYR B CA 1
ATOM 2307 C C . TYR B 1 51 ? -2.982 8.297 0.447 1 98.31 51 TYR B C 1
ATOM 2309 O O . TYR B 1 51 ? -1.832 8.672 0.213 1 98.31 51 TYR B O 1
ATOM 2317 N N . ARG B 1 52 ? -3.992 8.695 -0.279 1 98 52 ARG B N 1
ATOM 2318 C CA . ARG B 1 52 ? -3.836 9.57 -1.437 1 98 52 ARG B CA 1
ATOM 2319 C C . ARG B 1 52 ? -3.25 10.914 -1.028 1 98 52 ARG B C 1
ATOM 2321 O O . ARG B 1 52 ? -2.398 11.469 -1.729 1 98 52 ARG B O 1
ATOM 2328 N N . SER B 1 53 ? -3.713 11.414 0.102 1 98.69 53 SER B N 1
ATOM 2329 C CA . SER B 1 53 ? -3.252 12.727 0.537 1 98.69 53 SER B CA 1
ATOM 2330 C C . SER B 1 53 ? -1.777 12.695 0.929 1 98.69 53 SER B C 1
ATOM 2332 O O . SER B 1 53 ? -0.984 13.508 0.449 1 98.69 53 SER B O 1
ATOM 2334 N N . VAL B 1 54 ? -1.388 11.719 1.723 1 98.81 54 VAL B N 1
ATOM 2335 C CA . VAL B 1 54 ? -0.009 11.695 2.199 1 98.81 54 VAL B CA 1
ATOM 2336 C C . VAL B 1 54 ? 0.932 11.367 1.041 1 98.81 54 VAL B C 1
ATOM 2338 O O . VAL B 1 54 ? 2.051 11.883 0.978 1 98.81 54 VAL B O 1
ATOM 2341 N N . MET B 1 55 ? 0.522 10.531 0.121 1 98.06 55 MET B N 1
ATOM 2342 C CA . MET B 1 55 ? 1.344 10.234 -1.049 1 98.06 55 MET B CA 1
ATOM 2343 C C . MET B 1 55 ? 1.504 11.469 -1.931 1 98.06 55 MET B C 1
ATOM 2345 O O . MET B 1 55 ? 2.584 11.711 -2.473 1 98.06 55 MET B O 1
ATOM 2349 N N . HIS B 1 56 ? 0.406 12.172 -2.07 1 98.44 56 HIS B N 1
ATOM 2350 C CA . HIS B 1 56 ? 0.472 13.406 -2.84 1 98.44 56 HIS B CA 1
ATOM 2351 C C . HIS B 1 56 ? 1.492 14.375 -2.246 1 98.44 56 HIS B C 1
ATOM 2353 O O . HIS B 1 56 ? 2.359 14.883 -2.959 1 98.44 56 HIS B O 1
ATOM 2359 N N . VAL B 1 57 ? 1.402 14.57 -0.985 1 98.88 57 VAL B N 1
ATOM 2360 C CA . VAL B 1 57 ? 2.299 15.5 -0.301 1 98.88 57 VAL B CA 1
ATOM 2361 C C . VAL B 1 57 ? 3.736 14.992 -0.394 1 98.88 57 VAL B C 1
ATOM 2363 O O . VAL B 1 57 ? 4.641 15.742 -0.772 1 98.88 57 VAL B O 1
ATOM 2366 N N . ALA B 1 58 ? 3.988 13.75 -0.082 1 98.69 58 ALA B N 1
ATOM 2367 C CA . ALA B 1 58 ? 5.328 13.172 -0.101 1 98.69 58 ALA B CA 1
ATOM 2368 C C . ALA B 1 58 ? 5.961 13.297 -1.484 1 98.69 58 ALA B C 1
ATOM 2370 O O . ALA B 1 58 ? 7.133 13.664 -1.605 1 98.69 58 ALA B O 1
ATOM 2371 N N . THR B 1 59 ? 5.172 13.031 -2.498 1 98.25 59 THR B N 1
ATOM 2372 C CA . THR B 1 59 ? 5.691 13.055 -3.861 1 98.25 59 THR B CA 1
ATOM 2373 C C . THR B 1 59 ? 6.016 14.484 -4.297 1 98.25 59 THR B C 1
ATOM 2375 O O . THR B 1 59 ? 7.051 14.727 -4.918 1 98.25 59 THR B O 1
ATOM 2378 N N . GLU B 1 60 ? 5.141 15.422 -3.955 1 98.31 60 GLU B N 1
ATOM 2379 C CA . GLU B 1 60 ? 5.395 16.812 -4.293 1 98.31 60 GLU B CA 1
ATOM 2380 C C . GLU B 1 60 ? 6.609 17.359 -3.547 1 98.31 60 GLU B C 1
ATOM 2382 O O . GLU B 1 60 ? 7.379 18.156 -4.094 1 98.31 60 GLU B O 1
ATOM 2387 N N . VAL B 1 61 ? 6.785 16.922 -2.295 1 98.75 61 VAL B N 1
ATOM 2388 C CA . VAL B 1 61 ? 7.965 17.312 -1.53 1 98.75 61 VAL B CA 1
ATOM 2389 C C . VAL B 1 61 ? 9.227 16.766 -2.203 1 98.75 61 VAL B C 1
ATOM 2391 O O . VAL B 1 61 ? 10.203 17.484 -2.377 1 98.75 61 VAL B O 1
ATOM 2394 N N . ALA B 1 62 ? 9.172 15.516 -2.562 1 98.44 62 ALA B N 1
ATOM 2395 C CA . ALA B 1 62 ? 10.312 14.898 -3.227 1 98.44 62 ALA B CA 1
ATOM 2396 C C . ALA B 1 62 ? 10.641 15.602 -4.539 1 98.44 62 ALA B C 1
ATOM 2398 O O . ALA B 1 62 ? 11.805 15.773 -4.891 1 98.44 62 ALA B O 1
ATOM 2399 N N . ARG B 1 63 ? 9.625 16.016 -5.262 1 97.69 63 ARG B N 1
ATOM 2400 C CA . ARG B 1 63 ? 9.812 16.734 -6.52 1 97.69 63 ARG B CA 1
ATOM 2401 C C . ARG B 1 63 ? 10.562 18.047 -6.301 1 97.69 63 ARG B C 1
ATOM 2403 O O . ARG B 1 63 ? 11.445 18.406 -7.082 1 97.69 63 ARG B O 1
ATOM 2410 N N . ARG B 1 64 ? 10.289 18.703 -5.25 1 97.44 64 ARG B N 1
ATOM 2411 C CA . ARG B 1 64 ? 10.891 20 -4.953 1 97.44 64 ARG B CA 1
ATOM 2412 C C . ARG B 1 64 ? 12.305 19.844 -4.41 1 97.44 64 ARG B C 1
ATOM 2414 O O . ARG B 1 64 ? 13.102 20.781 -4.43 1 97.44 64 ARG B O 1
ATOM 2421 N N . THR B 1 65 ? 12.555 18.672 -3.92 1 97.38 65 THR B N 1
ATOM 2422 C CA . THR B 1 65 ? 13.844 18.469 -3.277 1 97.38 65 THR B CA 1
ATOM 2423 C C . THR B 1 65 ? 14.68 17.453 -4.062 1 97.38 65 THR B C 1
ATOM 2425 O O . THR B 1 65 ? 15.617 16.859 -3.521 1 97.38 65 THR B O 1
ATOM 2428 N N . GLN B 1 66 ? 14.297 17.219 -5.238 1 93.38 66 GLN B N 1
ATOM 2429 C CA . GLN B 1 66 ? 15.055 16.297 -6.082 1 93.38 66 GLN B CA 1
ATOM 2430 C C . GLN B 1 66 ? 16.484 16.812 -6.309 1 93.38 66 GLN B C 1
ATOM 2432 O O . GLN B 1 66 ? 16.719 18.016 -6.293 1 93.38 66 GLN B O 1
ATOM 2437 N N . PRO B 1 67 ? 17.359 15.945 -6.398 1 93.75 67 PRO B N 1
ATOM 2438 C CA . PRO B 1 67 ? 17.25 14.492 -6.531 1 93.75 67 PRO B CA 1
ATOM 2439 C C . PRO B 1 67 ? 17.469 13.758 -5.211 1 93.75 67 PRO B C 1
ATOM 2441 O O . PRO B 1 67 ? 17.562 12.531 -5.191 1 93.75 67 PRO B O 1
ATOM 2444 N N . TYR B 1 68 ? 17.5 14.422 -4.109 1 95.62 68 TYR B N 1
ATOM 2445 C CA . TYR B 1 68 ? 18.109 13.82 -2.93 1 95.62 68 TYR B CA 1
ATOM 2446 C C . TYR B 1 68 ? 17.062 13.172 -2.045 1 95.62 68 TYR B C 1
ATOM 2448 O O . TYR B 1 68 ? 17.391 12.508 -1.056 1 95.62 68 TYR B O 1
ATOM 2456 N N . THR B 1 69 ? 15.773 13.336 -2.377 1 98.19 69 THR B N 1
ATOM 2457 C CA . THR B 1 69 ? 14.703 12.773 -1.566 1 98.19 69 THR B CA 1
ATOM 2458 C C . THR B 1 69 ? 14.008 11.641 -2.307 1 98.19 69 THR B C 1
ATOM 2460 O O . THR B 1 69 ? 13.672 11.773 -3.486 1 98.19 69 THR B O 1
ATOM 2463 N N . LEU B 1 70 ? 13.844 10.562 -1.652 1 98.44 70 LEU B N 1
ATOM 2464 C CA . LEU B 1 70 ? 13.156 9.391 -2.174 1 98.44 70 LEU B CA 1
ATOM 2465 C C . LEU B 1 70 ? 11.914 9.07 -1.339 1 98.44 70 LEU B C 1
ATOM 2467 O O . LEU B 1 70 ? 11.938 9.195 -0.113 1 98.44 70 LEU B O 1
ATOM 2471 N N . VAL B 1 71 ? 10.828 8.648 -1.995 1 98.75 71 VAL B N 1
ATOM 2472 C CA . VAL B 1 71 ? 9.602 8.273 -1.313 1 98.75 71 VAL B CA 1
ATOM 2473 C C . VAL B 1 71 ? 9.453 6.75 -1.314 1 98.75 71 VAL B C 1
ATOM 2475 O O . VAL B 1 71 ? 9.438 6.125 -2.375 1 98.75 71 VAL B O 1
ATOM 2478 N N . ALA B 1 72 ? 9.391 6.176 -0.143 1 98.5 72 ALA B N 1
ATOM 2479 C CA . ALA B 1 72 ? 9.156 4.742 0.017 1 98.5 72 ALA B CA 1
ATOM 2480 C C . ALA B 1 72 ? 7.676 4.41 -0.163 1 98.5 72 ALA B C 1
ATOM 2482 O O . ALA B 1 72 ? 6.824 5.305 -0.167 1 98.5 72 ALA B O 1
ATOM 2483 N N . PRO B 1 73 ? 7.352 3.092 -0.368 1 97.19 73 PRO B N 1
ATOM 2484 C CA . PRO B 1 73 ? 5.938 2.705 -0.405 1 97.19 73 PRO B CA 1
ATOM 2485 C C . PRO B 1 73 ? 5.215 2.992 0.909 1 97.19 73 PRO B C 1
ATOM 2487 O O . PRO B 1 73 ? 5.812 2.893 1.982 1 97.19 73 PRO B O 1
ATOM 2490 N N . SER B 1 74 ? 3.934 3.268 0.833 1 96.62 74 SER B N 1
ATOM 2491 C CA . SER B 1 74 ? 3.137 3.619 2.004 1 96.62 74 SER B CA 1
ATOM 2492 C C . SER B 1 74 ? 2.572 2.377 2.684 1 96.62 74 SER B C 1
ATOM 2494 O O . SER B 1 74 ? 2.24 1.395 2.018 1 96.62 74 SER B O 1
ATOM 2496 N N . MET B 1 75 ? 2.51 2.41 3.98 1 97.19 75 MET B N 1
ATOM 2497 C CA . MET B 1 75 ? 1.64 1.494 4.715 1 97.19 75 MET B CA 1
ATOM 2498 C C . MET B 1 75 ? 0.194 1.979 4.691 1 97.19 75 MET B C 1
ATOM 2500 O O . MET B 1 75 ? -0.154 2.938 5.383 1 97.19 75 MET B O 1
ATOM 2504 N N . ASN B 1 76 ? -0.637 1.295 3.969 1 95.44 76 ASN B N 1
ATOM 2505 C CA . ASN B 1 76 ? -1.972 1.799 3.664 1 95.44 76 ASN B CA 1
ATOM 2506 C C . ASN B 1 76 ? -3.004 1.297 4.668 1 95.44 76 ASN B C 1
ATOM 2508 O O . ASN B 1 76 ? -4.188 1.633 4.57 1 95.44 76 ASN B O 1
ATOM 2512 N N . ILE B 1 77 ? -2.645 0.372 5.48 1 97.44 77 ILE B N 1
ATOM 2513 C CA . ILE B 1 77 ? -3.441 -0.043 6.629 1 97.44 77 ILE B CA 1
ATOM 2514 C C . ILE B 1 77 ? -2.934 0.657 7.891 1 97.44 77 ILE B C 1
ATOM 2516 O O . ILE B 1 77 ? -1.74 0.607 8.195 1 97.44 77 ILE B O 1
ATOM 2520 N N . GLY B 1 78 ? -3.742 1.377 8.492 1 98.12 78 GLY B N 1
ATOM 2521 C CA . GLY B 1 78 ? -3.371 2.115 9.688 1 98.12 78 GLY B CA 1
ATOM 2522 C C . GLY B 1 78 ? -4.07 1.613 10.938 1 98.12 78 GLY B C 1
ATOM 2523 O O . GLY B 1 78 ? -4.539 0.473 10.977 1 98.12 78 GLY B O 1
ATOM 2524 N N . ILE B 1 79 ? -3.967 2.418 11.969 1 98.5 79 ILE B N 1
ATOM 2525 C CA . ILE B 1 79 ? -4.625 2.139 13.242 1 98.5 79 ILE B CA 1
ATOM 2526 C C . ILE B 1 79 ? -5.941 2.906 13.32 1 98.5 79 ILE B C 1
ATOM 2528 O O . ILE B 1 79 ? -5.949 4.117 13.555 1 98.5 79 ILE B O 1
ATOM 2532 N N . SER B 1 80 ? -7.023 2.174 13.055 1 97.25 80 SER B N 1
ATOM 2533 C CA . SER B 1 80 ? -8.312 2.834 12.875 1 97.25 80 SER B CA 1
ATOM 2534 C C . SER B 1 80 ? -9.398 2.15 13.688 1 97.25 80 SER B C 1
ATOM 2536 O O . SER B 1 80 ? -10.57 2.16 13.305 1 97.25 80 SER B O 1
ATOM 2538 N N . GLU B 1 81 ? -9.078 1.531 14.828 1 91.62 81 GLU B N 1
ATOM 2539 C CA . GLU B 1 81 ? -10.078 0.812 15.609 1 91.62 81 GLU B CA 1
ATOM 2540 C C . GLU B 1 81 ? -11.266 1.711 15.953 1 91.62 81 GLU B C 1
ATOM 2542 O O . GLU B 1 81 ? -12.406 1.256 15.977 1 91.62 81 GLU B O 1
ATOM 2547 N N . HIS B 1 82 ? -11.109 2.963 16.109 1 89.25 82 HIS B N 1
ATOM 2548 C CA . HIS B 1 82 ? -12.133 3.928 16.5 1 89.25 82 HIS B CA 1
ATOM 2549 C C . HIS B 1 82 ? -13.117 4.184 15.367 1 89.25 82 HIS B C 1
ATOM 2551 O O . HIS B 1 82 ? -14.164 4.793 15.57 1 89.25 82 HIS B O 1
ATOM 2557 N N . HIS B 1 83 ? -12.852 3.652 14.195 1 89.62 83 HIS B N 1
ATOM 2558 C CA . HIS B 1 83 ? -13.719 3.861 13.039 1 89.62 83 HIS B CA 1
ATOM 2559 C C . HIS B 1 83 ? -14.406 2.564 12.625 1 89.62 83 HIS B C 1
ATOM 2561 O O . HIS B 1 83 ? -15.117 2.527 11.617 1 89.62 83 HIS B O 1
ATOM 2567 N N . MET B 1 84 ? -14.352 1.541 13.367 1 90.38 84 MET B N 1
ATOM 2568 C CA . MET B 1 84 ? -14.75 0.213 12.914 1 90.38 84 MET B CA 1
ATOM 2569 C C . MET B 1 84 ? -16.266 0.049 12.984 1 90.38 84 MET B C 1
ATOM 2571 O O . MET B 1 84 ? -16.812 -0.915 12.445 1 90.38 84 MET B O 1
ATOM 2575 N N . ARG B 1 85 ? -16.969 1.017 13.539 1 90.88 85 ARG B N 1
ATOM 2576 C CA . ARG B 1 85 ? -18.422 1.019 13.43 1 90.88 85 ARG B CA 1
ATOM 2577 C C . ARG B 1 85 ? -18.859 1.159 11.977 1 90.88 85 ARG B C 1
ATOM 2579 O O . ARG B 1 85 ? -19.969 0.775 11.617 1 90.88 85 ARG B O 1
ATOM 2586 N N . HIS B 1 86 ? -18 1.809 11.242 1 94.81 86 HIS B N 1
ATOM 2587 C CA . HIS B 1 86 ? -18.25 1.941 9.812 1 94.81 86 HIS B CA 1
ATOM 2588 C C . HIS B 1 86 ? -17.5 0.871 9.023 1 94.81 86 HIS B C 1
ATOM 2590 O O . HIS B 1 86 ? -16.281 0.966 8.844 1 94.81 86 HIS B O 1
ATOM 2596 N N . ILE B 1 87 ? -18.297 0.005 8.414 1 96.25 87 ILE B N 1
ATOM 2597 C CA . ILE B 1 87 ? -17.703 -1.148 7.746 1 96.25 87 ILE B CA 1
ATOM 2598 C C . ILE B 1 87 ? -16.953 -0.692 6.496 1 96.25 87 ILE B C 1
ATOM 2600 O O . ILE B 1 87 ? -17.281 0.338 5.906 1 96.25 87 ILE B O 1
ATOM 2604 N N . GLY B 1 88 ? -15.906 -1.502 6.074 1 95.75 88 GLY B N 1
ATOM 2605 C CA . GLY B 1 88 ? -15 -1.144 5 1 95.75 88 GLY B CA 1
ATOM 2606 C C . GLY B 1 88 ? -13.688 -0.569 5.492 1 95.75 88 GLY B C 1
ATOM 2607 O O . GLY B 1 88 ? -12.688 -0.569 4.77 1 95.75 88 GLY B O 1
ATOM 2608 N N . THR B 1 89 ? -13.742 -0.015 6.715 1 97.69 89 THR B N 1
ATOM 2609 C CA . THR B 1 89 ? -12.523 0.405 7.391 1 97.69 89 THR B CA 1
ATOM 2610 C C . THR B 1 89 ? -11.641 -0.799 7.707 1 97.69 89 THR B C 1
ATOM 2612 O O . THR B 1 89 ? -12.133 -1.84 8.148 1 97.69 89 THR B O 1
ATOM 2615 N N . MET B 1 90 ? -10.398 -0.66 7.426 1 98.12 90 MET B N 1
ATOM 2616 C CA . MET B 1 90 ? -9.391 -1.65 7.797 1 98.12 90 MET B CA 1
ATOM 2617 C C . MET B 1 90 ? -8.477 -1.114 8.898 1 98.12 90 MET B C 1
ATOM 2619 O O . MET B 1 90 ? -8.039 0.038 8.836 1 98.12 90 MET B O 1
ATOM 2623 N N . THR B 1 91 ? -8.188 -1.971 9.891 1 98.38 91 THR B N 1
ATOM 2624 C CA . THR B 1 91 ? -7.371 -1.51 11.016 1 98.38 91 THR B CA 1
ATOM 2625 C C . THR B 1 91 ? -6.414 -2.605 11.477 1 98.38 91 THR B C 1
ATOM 2627 O O . THR B 1 91 ? -6.668 -3.791 11.25 1 98.38 91 THR B O 1
ATOM 2630 N N . ALA B 1 92 ? -5.301 -2.199 11.977 1 98.19 92 ALA B N 1
ATOM 2631 C CA . ALA B 1 92 ? -4.352 -3.098 12.625 1 98.19 92 ALA B CA 1
ATOM 2632 C C . ALA B 1 92 ? -4.129 -2.703 14.086 1 98.19 92 ALA B C 1
ATOM 2634 O O . ALA B 1 92 ? -4.293 -1.538 14.445 1 98.19 92 ALA B O 1
ATOM 2635 N N . MET B 1 93 ? -3.773 -3.641 14.844 1 97.44 93 MET B N 1
ATOM 2636 C CA . MET B 1 93 ? -3.395 -3.35 16.219 1 97.44 93 MET B CA 1
ATOM 2637 C C . MET B 1 93 ? -2.059 -2.615 16.281 1 97.44 93 MET B C 1
ATOM 2639 O O . MET B 1 93 ? -1.143 -2.928 15.516 1 97.44 93 MET B O 1
ATOM 2643 N N . PRO B 1 94 ? -1.905 -1.735 17.266 1 97.69 94 PRO B N 1
ATOM 2644 C CA . PRO B 1 94 ? -0.695 -0.912 17.297 1 97.69 94 PRO B CA 1
ATOM 2645 C C . PRO B 1 94 ? 0.581 -1.744 17.406 1 97.69 94 PRO B C 1
ATOM 2647 O O . PRO B 1 94 ? 1.58 -1.435 16.75 1 97.69 94 PRO B O 1
ATOM 2650 N N . GLY B 1 95 ? 0.593 -2.752 18.188 1 97.62 95 GLY B N 1
ATOM 2651 C CA . GLY B 1 95 ? 1.801 -3.537 18.391 1 97.62 95 GLY B CA 1
ATOM 2652 C C . GLY B 1 95 ? 2.373 -4.082 17.094 1 97.62 95 GLY B C 1
ATOM 2653 O O . GLY B 1 95 ? 3.535 -3.826 16.766 1 97.62 95 GLY B O 1
ATOM 2654 N N . SER B 1 96 ? 1.56 -4.852 16.328 1 98.12 96 SER B N 1
ATOM 2655 C CA . SER B 1 96 ? 2.012 -5.43 15.078 1 98.12 96 SER B CA 1
ATOM 2656 C C . SER B 1 96 ? 2.285 -4.348 14.039 1 98.12 96 SER B C 1
ATOM 2658 O O . SER B 1 96 ? 3.25 -4.438 13.273 1 98.12 96 SER B O 1
ATOM 2660 N N . TRP B 1 97 ? 1.416 -3.34 14.031 1 98.62 97 TRP B N 1
ATOM 2661 C CA . TRP B 1 97 ? 1.583 -2.25 13.078 1 98.62 97 TRP B CA 1
ATOM 2662 C C . TRP B 1 97 ? 2.918 -1.542 13.289 1 98.62 97 TRP B C 1
ATOM 2664 O O . TRP B 1 97 ? 3.662 -1.311 12.336 1 98.62 97 TRP B O 1
ATOM 2674 N N . LEU B 1 98 ? 3.271 -1.254 14.516 1 98.75 98 LEU B N 1
ATOM 2675 C CA . LEU B 1 98 ? 4.52 -0.579 14.852 1 98.75 98 LEU B CA 1
ATOM 2676 C C . LEU B 1 98 ? 5.719 -1.477 14.555 1 98.75 98 LEU B C 1
ATOM 2678 O O . LEU B 1 98 ? 6.785 -0.991 14.172 1 98.75 98 LEU B O 1
ATOM 2682 N N . GLY B 1 99 ? 5.547 -2.768 14.758 1 98.69 99 GLY B N 1
ATOM 2683 C CA . GLY B 1 99 ? 6.602 -3.697 14.383 1 98.69 99 GLY B CA 1
ATOM 2684 C C . GLY B 1 99 ? 6.949 -3.635 12.906 1 98.69 99 GLY B C 1
ATOM 2685 O O . GLY B 1 99 ? 8.125 -3.582 12.539 1 98.69 99 GLY B O 1
ATOM 2686 N N . VAL B 1 100 ? 5.938 -3.623 12.078 1 98.75 100 VAL B N 1
ATOM 2687 C CA . VAL B 1 100 ? 6.156 -3.537 10.641 1 98.75 100 VAL B CA 1
ATOM 2688 C C . VAL B 1 100 ? 6.781 -2.189 10.289 1 98.75 100 VAL B C 1
ATOM 2690 O O . VAL B 1 100 ? 7.695 -2.117 9.469 1 98.75 100 VAL B O 1
ATOM 2693 N N . LEU B 1 101 ? 6.27 -1.12 10.883 1 98.81 101 LEU B N 1
ATOM 2694 C CA . LEU B 1 101 ? 6.844 0.199 10.641 1 98.81 101 LEU B CA 1
ATOM 2695 C C . LEU B 1 101 ? 8.328 0.224 11 1 98.81 101 LEU B C 1
ATOM 2697 O O . LEU B 1 101 ? 9.148 0.715 10.227 1 98.81 101 LEU B O 1
ATOM 2701 N N . PHE B 1 102 ? 8.68 -0.297 12.148 1 98.75 102 PHE B N 1
ATOM 2702 C CA . PHE B 1 102 ? 10.07 -0.311 12.586 1 98.75 102 PHE B CA 1
ATOM 2703 C C . PHE B 1 102 ? 10.945 -1.054 11.586 1 98.75 102 PHE B C 1
ATOM 2705 O O . PHE B 1 102 ? 12.031 -0.583 11.227 1 98.75 102 PHE B O 1
ATOM 2712 N N . ASP B 1 103 ? 10.477 -2.18 11.188 1 98.56 103 ASP B N 1
ATOM 2713 C CA . ASP B 1 103 ? 11.242 -2.984 10.242 1 98.56 103 ASP B CA 1
ATOM 2714 C C . ASP B 1 103 ? 11.398 -2.266 8.906 1 98.56 103 ASP B C 1
ATOM 2716 O O . ASP B 1 103 ? 12.422 -2.404 8.234 1 98.56 103 ASP B O 1
ATOM 2720 N N . THR B 1 104 ? 10.367 -1.538 8.492 1 98.38 104 THR B N 1
ATOM 2721 C CA . THR B 1 104 ? 10.43 -0.725 7.281 1 98.38 104 THR B CA 1
ATOM 2722 C C . THR B 1 104 ? 11.508 0.344 7.406 1 98.38 104 THR B C 1
ATOM 2724 O O . THR B 1 104 ? 12.344 0.499 6.508 1 98.38 104 THR B O 1
ATOM 2727 N N . ILE B 1 105 ? 11.492 1.024 8.516 1 98.69 105 ILE B N 1
ATOM 2728 C CA . ILE B 1 105 ? 12.492 2.051 8.781 1 98.69 105 ILE B CA 1
ATOM 2729 C C . ILE B 1 105 ? 13.891 1.425 8.797 1 98.69 105 ILE B C 1
ATOM 2731 O O . ILE B 1 105 ? 14.812 1.938 8.164 1 98.69 105 ILE B O 1
ATOM 2735 N N . ARG B 1 106 ? 14.023 0.314 9.453 1 98.38 106 ARG B N 1
ATOM 2736 C CA . ARG B 1 106 ? 15.289 -0.397 9.555 1 98.38 106 ARG B CA 1
ATOM 2737 C C . ARG B 1 106 ? 15.812 -0.79 8.18 1 98.38 106 ARG B C 1
ATOM 2739 O O . ARG B 1 106 ? 17.016 -0.749 7.926 1 98.38 106 ARG B O 1
ATOM 2746 N N . SER B 1 107 ? 14.938 -1.195 7.293 1 98.56 107 SER B N 1
ATOM 2747 C CA . SER B 1 107 ? 15.32 -1.561 5.934 1 98.56 107 SER B CA 1
ATOM 2748 C C . SER B 1 107 ? 15.953 -0.383 5.199 1 98.56 107 SER B C 1
ATOM 2750 O O . SER B 1 107 ? 16.953 -0.544 4.508 1 98.56 107 SER B O 1
ATOM 2752 N N . MET B 1 108 ? 15.344 0.798 5.348 1 98.56 108 MET B N 1
ATOM 2753 C CA . MET B 1 108 ? 15.859 1.979 4.66 1 98.56 108 MET B CA 1
ATOM 2754 C C . MET B 1 108 ? 17.156 2.451 5.301 1 98.56 108 MET B C 1
ATOM 2756 O O . MET B 1 108 ? 18.062 2.941 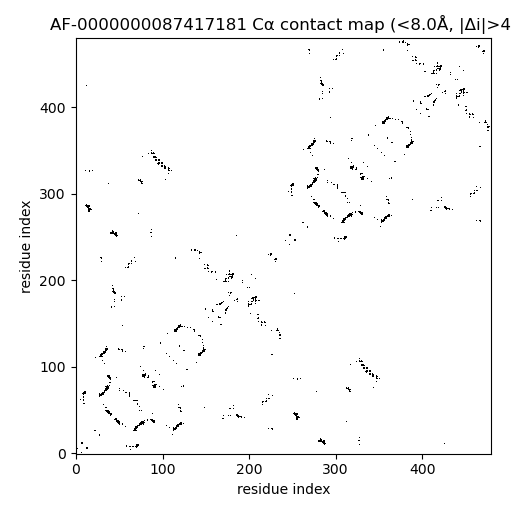4.609 1 98.56 108 MET B O 1
ATOM 2760 N N . HIS B 1 109 ? 17.25 2.262 6.625 1 98.44 109 HIS B N 1
ATOM 2761 C CA . HIS B 1 109 ? 18.516 2.527 7.293 1 98.44 109 HIS B CA 1
ATOM 2762 C C . HIS B 1 109 ? 19.609 1.595 6.789 1 98.44 109 HIS B C 1
ATOM 2764 O O . HIS B 1 109 ? 20.719 2.035 6.516 1 98.44 109 HIS B O 1
ATOM 2770 N N . HIS B 1 110 ? 19.281 0.361 6.676 1 98 110 HIS B N 1
ATOM 2771 C CA . HIS B 1 110 ? 20.219 -0.628 6.148 1 98 110 HIS B CA 1
ATOM 2772 C C . HIS B 1 110 ? 20.688 -0.248 4.746 1 98 110 HIS B C 1
ATOM 2774 O O . HIS B 1 110 ? 21.828 -0.5 4.387 1 98 110 HIS B O 1
ATOM 2780 N N . ALA B 1 111 ? 19.797 0.385 3.996 1 98 111 ALA B N 1
ATOM 2781 C CA . ALA B 1 111 ? 20.109 0.778 2.625 1 98 111 ALA B CA 1
ATOM 2782 C C . ALA B 1 111 ? 21.094 1.942 2.598 1 98 111 ALA B C 1
ATOM 2784 O O . ALA B 1 111 ? 21.703 2.227 1.562 1 98 111 ALA B O 1
ATOM 2785 N N . GLY B 1 112 ? 21.141 2.705 3.764 1 97.88 112 GLY B N 1
ATOM 2786 C CA . GLY B 1 112 ? 22.156 3.756 3.824 1 97.88 112 GLY B CA 1
ATOM 2787 C C . GLY B 1 112 ? 21.578 5.102 4.234 1 97.88 112 GLY B C 1
ATOM 2788 O O . GLY B 1 112 ? 22.328 6.074 4.391 1 97.88 112 GLY B O 1
ATOM 2789 N N . PHE B 1 113 ? 20.281 5.176 4.402 1 98.25 113 PHE B N 1
ATOM 2790 C CA . PHE B 1 113 ? 19.688 6.457 4.781 1 98.25 113 PHE B CA 1
ATOM 2791 C C . PHE B 1 113 ? 19.984 6.766 6.246 1 98.25 113 PHE B C 1
ATOM 2793 O O . PHE B 1 113 ? 19.672 5.957 7.129 1 98.25 113 PHE B O 1
ATOM 2800 N N . GLU B 1 114 ? 20.422 7.93 6.457 1 97.12 114 GLU B N 1
ATOM 2801 C CA . GLU B 1 114 ? 20.625 8.438 7.812 1 97.12 114 GLU B CA 1
ATOM 2802 C C . GLU B 1 114 ? 19.562 9.469 8.18 1 97.12 114 GLU B C 1
ATOM 2804 O O . GLU B 1 114 ? 19.422 9.836 9.344 1 97.12 114 GLU B O 1
ATOM 2809 N N . ASN B 1 115 ? 18.875 10.023 7.207 1 98.5 115 ASN B N 1
ATOM 2810 C CA . ASN B 1 115 ? 17.734 10.914 7.367 1 98.5 115 ASN B CA 1
ATOM 2811 C C . ASN B 1 115 ? 16.438 10.273 6.867 1 98.5 115 ASN B C 1
ATOM 2813 O O . ASN B 1 115 ? 16.266 10.094 5.664 1 98.5 115 ASN B O 1
ATOM 2817 N N . ILE B 1 116 ? 15.547 9.969 7.805 1 98.81 116 ILE B N 1
ATOM 2818 C CA . ILE B 1 116 ? 14.273 9.352 7.445 1 98.81 116 ILE B CA 1
ATOM 2819 C C . ILE B 1 116 ? 13.125 10.141 8.07 1 98.81 116 ILE B C 1
ATOM 2821 O O . ILE B 1 116 ? 13.125 10.406 9.273 1 98.81 116 ILE B O 1
ATOM 2825 N N . LEU B 1 117 ? 12.211 10.586 7.27 1 98.88 117 LEU B N 1
ATOM 2826 C CA . LEU B 1 117 ? 10.969 11.227 7.699 1 98.88 117 LEU B CA 1
ATOM 2827 C C . LEU B 1 117 ? 9.789 10.281 7.5 1 98.88 117 LEU B C 1
ATOM 2829 O O . LEU B 1 117 ? 9.406 9.992 6.363 1 98.88 117 LEU B O 1
ATOM 2833 N N . VAL B 1 118 ? 9.25 9.766 8.562 1 98.94 118 VAL B N 1
ATOM 2834 C CA . VAL B 1 118 ? 7.949 9.109 8.484 1 98.94 118 VAL B CA 1
ATOM 2835 C C . VAL B 1 118 ? 6.848 10.172 8.43 1 98.94 118 VAL B C 1
ATOM 2837 O O . VAL B 1 118 ? 6.621 10.891 9.406 1 98.94 118 VAL B O 1
ATOM 2840 N N . LEU B 1 119 ? 6.211 10.266 7.289 1 98.94 119 LEU B N 1
ATOM 2841 C CA . LEU B 1 119 ? 5.168 11.258 7.051 1 98.94 119 LEU B CA 1
ATOM 2842 C C . LEU B 1 119 ? 3.783 10.633 7.176 1 98.94 119 LEU B C 1
ATOM 2844 O O . LEU B 1 119 ? 3.449 9.703 6.434 1 98.94 119 LEU B O 1
ATOM 2848 N N . ASN B 1 120 ? 2.963 11.195 8.039 1 98.88 120 ASN B N 1
ATOM 2849 C CA . ASN B 1 120 ? 1.723 10.539 8.438 1 98.88 120 ASN B CA 1
ATOM 2850 C C . ASN B 1 120 ? 0.503 11.242 7.844 1 98.88 120 ASN B C 1
ATOM 2852 O O . ASN B 1 120 ? 0.419 12.469 7.859 1 98.88 120 ASN B O 1
ATOM 2856 N N . GLY B 1 121 ? -0.431 10.406 7.383 1 98.69 121 GLY B N 1
ATOM 2857 C CA . GLY B 1 121 ? -1.66 10.938 6.812 1 98.69 121 GLY B CA 1
ATOM 2858 C C . GLY B 1 121 ? -2.904 10.492 7.562 1 98.69 121 GLY B C 1
ATOM 2859 O O . GLY B 1 121 ? -4.02 10.641 7.062 1 98.69 121 GLY B O 1
ATOM 2860 N N . HIS B 1 122 ? -2.699 9.969 8.766 1 98.56 122 HIS B N 1
ATOM 2861 C CA . HIS B 1 122 ? -3.838 9.406 9.477 1 98.56 122 HIS B CA 1
ATOM 2862 C C . HIS B 1 122 ? -3.758 9.711 10.969 1 98.56 122 HIS B C 1
ATOM 2864 O O . HIS B 1 122 ? -2.756 9.398 11.617 1 98.56 122 HIS B O 1
ATOM 2870 N N . GLY B 1 123 ? -4.805 10.305 11.539 1 98.19 123 GLY B N 1
ATOM 2871 C CA . GLY B 1 123 ? -4.828 10.719 12.93 1 98.19 123 GLY B CA 1
ATOM 2872 C C . GLY B 1 123 ? -4.617 9.57 13.898 1 98.19 123 GLY B C 1
ATOM 2873 O O . GLY B 1 123 ? -3.961 9.727 14.93 1 98.19 123 GLY B O 1
ATOM 2874 N N . GLY B 1 124 ? -5.156 8.359 13.602 1 98.12 124 GLY B N 1
ATOM 2875 C CA . GLY B 1 124 ? -5.09 7.207 14.492 1 98.12 124 GLY B CA 1
ATOM 2876 C C . GLY B 1 124 ? -3.682 6.684 14.688 1 98.12 124 GLY B C 1
ATOM 2877 O O . GLY B 1 124 ? -3.414 5.941 15.633 1 98.12 124 GLY B O 1
ATOM 2878 N N . ASN B 1 125 ? -2.762 7.055 13.836 1 98.56 125 ASN B N 1
ATOM 2879 C CA . ASN B 1 125 ? -1.376 6.609 13.922 1 98.56 125 ASN B CA 1
ATOM 2880 C C . ASN B 1 125 ? -0.57 7.457 14.898 1 98.56 125 ASN B C 1
ATOM 2882 O O . ASN B 1 125 ? 0.525 7.07 15.305 1 98.56 125 ASN B O 1
ATOM 2886 N N . VAL B 1 126 ? -1.104 8.656 15.266 1 98.44 126 VAL B N 1
ATOM 2887 C CA . VAL B 1 126 ? -0.309 9.688 15.922 1 98.44 126 VAL B CA 1
ATOM 2888 C C . VAL B 1 126 ? 0.057 9.234 17.328 1 98.44 126 VAL B C 1
ATOM 2890 O O . VAL B 1 126 ? 1.238 9.148 17.688 1 98.44 126 VAL B O 1
ATOM 2893 N N . ALA B 1 127 ? -0.91 8.906 18.125 1 98.25 127 ALA B N 1
ATOM 2894 C CA . ALA B 1 127 ? -0.647 8.586 19.531 1 98.25 127 ALA B CA 1
ATOM 2895 C C . ALA B 1 127 ? 0.257 7.367 19.641 1 98.25 127 AL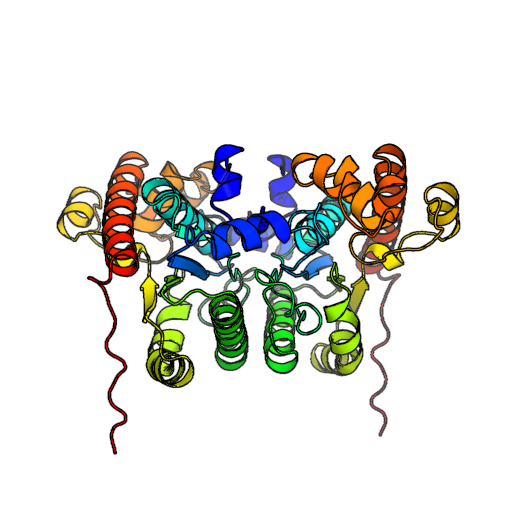A B C 1
ATOM 2897 O O . ALA B 1 127 ? 1.253 7.391 20.375 1 98.25 127 ALA B O 1
ATOM 2898 N N . PRO B 1 128 ? -0.009 6.242 18.891 1 98.44 128 PRO B N 1
ATOM 2899 C CA . PRO B 1 128 ? 0.888 5.09 18.984 1 98.44 128 PRO B CA 1
ATOM 2900 C C . PRO B 1 128 ? 2.316 5.414 18.547 1 98.44 128 PRO B C 1
ATOM 2902 O O . PRO B 1 128 ? 3.273 4.984 19.203 1 98.44 128 PRO B O 1
ATOM 2905 N N . CYS B 1 129 ? 2.488 6.145 17.516 1 98.31 129 CYS B N 1
ATOM 2906 C CA . CYS B 1 129 ? 3.824 6.5 17.047 1 98.31 129 CYS B CA 1
ATOM 2907 C C . CYS B 1 129 ? 4.539 7.375 18.062 1 98.31 129 CYS B C 1
ATOM 2909 O O . CYS B 1 129 ? 5.695 7.121 18.406 1 98.31 129 CYS B O 1
ATOM 2911 N N . ASN B 1 130 ? 3.824 8.383 18.578 1 97.38 130 ASN B N 1
ATOM 2912 C CA . ASN B 1 130 ? 4.438 9.258 19.562 1 97.38 130 ASN B CA 1
ATOM 2913 C C . ASN B 1 130 ? 4.852 8.477 20.812 1 97.38 130 ASN B C 1
ATOM 2915 O O . ASN B 1 130 ? 5.871 8.789 21.438 1 97.38 130 ASN B O 1
ATOM 2919 N N . GLY B 1 131 ? 4.109 7.504 21.188 1 96.56 131 GLY B N 1
ATOM 2920 C CA . GLY B 1 131 ? 4.344 6.727 22.391 1 96.56 131 GLY B CA 1
ATOM 2921 C C . GLY B 1 131 ? 5.609 5.895 22.328 1 96.56 131 GLY B C 1
ATOM 2922 O O . GLY B 1 131 ? 6.172 5.535 23.359 1 96.56 131 GLY B O 1
ATOM 2923 N N . ILE B 1 132 ? 6.09 5.602 21.094 1 96.12 132 ILE B N 1
ATOM 2924 C CA . ILE B 1 132 ? 7.199 4.66 21.016 1 96.12 132 ILE B CA 1
ATOM 2925 C C . ILE B 1 132 ? 8.359 5.301 20.266 1 96.12 132 ILE B C 1
ATOM 2927 O O . ILE B 1 132 ? 9.438 4.707 20.141 1 96.12 132 ILE B O 1
ATOM 2931 N N . TRP B 1 133 ? 8.25 6.473 19.797 1 95.62 133 TRP B N 1
ATOM 2932 C CA . TRP B 1 133 ? 9.188 7.031 18.828 1 95.62 133 TRP B CA 1
ATOM 2933 C C . TRP B 1 133 ? 10.594 7.121 19.422 1 95.62 133 TRP B C 1
ATOM 2935 O O . TRP B 1 133 ? 11.586 6.863 18.734 1 95.62 133 TRP B O 1
ATOM 2945 N N . GLY B 1 134 ? 10.703 7.508 20.719 1 94.19 134 GLY B N 1
ATOM 2946 C CA . GLY B 1 134 ? 11.992 7.562 21.391 1 94.19 134 GLY B CA 1
ATOM 2947 C C . GLY B 1 134 ? 12.75 6.25 21.328 1 94.19 134 GLY B C 1
ATOM 2948 O O . GLY B 1 134 ? 13.977 6.242 21.141 1 94.19 134 GLY B O 1
ATOM 2949 N N . GLN B 1 135 ? 12.094 5.145 21.438 1 94.75 135 GLN B N 1
ATOM 2950 C CA . GLN B 1 135 ? 12.727 3.836 21.359 1 94.75 135 GLN B CA 1
ATOM 2951 C C . GLN B 1 135 ? 13.273 3.564 19.969 1 94.75 135 GLN B C 1
ATOM 2953 O O . GLN B 1 135 ? 14.352 2.98 19.812 1 94.75 135 GLN B O 1
ATOM 2958 N N . PHE B 1 136 ? 12.477 3.969 18.922 1 96.38 136 PHE B N 1
ATOM 2959 C CA . PHE B 1 136 ? 12.961 3.84 17.562 1 96.38 136 PHE B CA 1
ATOM 2960 C C . PHE B 1 136 ? 14.266 4.613 17.375 1 96.38 136 PHE B C 1
ATOM 2962 O O . PHE B 1 136 ? 15.234 4.086 16.828 1 96.38 136 PHE B O 1
ATOM 2969 N N . GLN B 1 137 ? 14.258 5.828 17.875 1 95.12 137 GLN B N 1
ATOM 2970 C CA . GLN B 1 137 ? 15.422 6.695 17.75 1 95.12 137 GLN B CA 1
ATOM 2971 C C . GLN B 1 137 ? 16.625 6.121 18.484 1 95.12 137 GLN B C 1
ATOM 2973 O O . GLN B 1 137 ? 17.75 6.141 17.984 1 95.12 137 GLN B O 1
ATOM 2978 N N . GLN B 1 138 ? 16.422 5.582 19.688 1 93.69 138 GLN B N 1
ATOM 2979 C CA . GLN B 1 138 ? 17.5 5.02 20.5 1 93.69 138 GLN B CA 1
ATOM 2980 C C . GLN B 1 138 ? 18.094 3.781 19.828 1 93.69 138 GLN B C 1
ATOM 2982 O O . GLN B 1 138 ? 19.297 3.553 19.891 1 93.69 138 GLN B O 1
ATOM 2987 N N . ARG B 1 139 ? 17.297 3.039 19.188 1 94.19 139 ARG B N 1
ATOM 2988 C CA . ARG B 1 139 ? 17.734 1.774 18.594 1 94.19 139 ARG B CA 1
ATOM 2989 C C . ARG B 1 139 ? 18.469 2.004 17.281 1 94.19 139 ARG B C 1
ATOM 2991 O O . ARG B 1 139 ? 19.406 1.271 16.953 1 94.19 139 ARG B O 1
ATOM 2998 N N . LEU B 1 140 ? 18.062 2.986 16.5 1 95.69 140 LEU B N 1
ATOM 2999 C CA . LEU B 1 140 ? 18.594 3.154 15.156 1 95.69 140 LEU B CA 1
ATOM 3000 C C . LEU B 1 140 ? 19.672 4.23 15.141 1 95.69 140 LEU B C 1
ATOM 3002 O O . LEU B 1 140 ? 20.562 4.203 14.289 1 95.69 140 LEU B O 1
ATOM 3006 N N . GLU B 1 141 ? 19.547 5.289 15.992 1 94.25 141 GLU B N 1
ATOM 3007 C CA . GLU B 1 141 ? 20.547 6.336 16.188 1 94.25 141 GLU B CA 1
ATOM 3008 C C . GLU B 1 141 ? 20.828 7.086 14.883 1 94.25 141 GLU B C 1
ATOM 3010 O O . GLU B 1 141 ? 21.984 7.305 14.516 1 94.25 141 GLU B O 1
ATOM 3015 N N . ILE B 1 142 ? 19.781 7.367 14.156 1 96 142 ILE B N 1
ATOM 3016 C CA . ILE B 1 142 ? 19.828 8.203 12.961 1 96 142 ILE B CA 1
ATOM 3017 C C . ILE B 1 142 ? 18.875 9.391 13.125 1 96 142 ILE B C 1
ATOM 3019 O O . ILE B 1 142 ? 18.172 9.492 14.141 1 96 142 ILE B O 1
ATOM 3023 N N . ASN B 1 143 ? 18.875 10.367 12.211 1 97.62 143 ASN B N 1
ATOM 3024 C CA . ASN B 1 143 ? 17.875 11.438 12.172 1 97.62 143 ASN B CA 1
ATOM 3025 C C . ASN B 1 143 ? 16.516 10.93 11.711 1 97.62 143 ASN B C 1
ATOM 3027 O O . ASN B 1 143 ? 16.172 11.047 10.531 1 97.62 143 ASN B O 1
ATOM 3031 N N . LEU B 1 144 ? 15.82 10.367 12.672 1 98 144 LEU B N 1
ATOM 3032 C CA . LEU B 1 144 ? 14.508 9.773 12.43 1 98 144 LEU B CA 1
ATOM 3033 C C . LEU B 1 144 ? 13.398 10.68 12.961 1 98 144 LEU B C 1
ATOM 3035 O O . LEU B 1 144 ? 13.352 10.969 14.164 1 98 144 LEU B O 1
ATOM 3039 N N . GLN B 1 145 ? 12.516 11.086 12.062 1 98.25 145 GLN B N 1
ATOM 3040 C CA . GLN B 1 145 ? 11.469 12.031 12.445 1 98.25 145 GLN B CA 1
ATOM 3041 C C . GLN B 1 145 ? 10.086 11.516 12.039 1 98.25 145 GLN B C 1
ATOM 3043 O O . GLN B 1 145 ? 9.961 10.773 11.062 1 98.25 145 GLN B O 1
ATOM 3048 N N . PHE B 1 146 ? 9.094 11.859 12.852 1 98.44 146 PHE B N 1
ATOM 3049 C CA . PHE B 1 146 ? 7.695 11.547 12.594 1 98.44 146 PHE B CA 1
ATOM 3050 C C . PHE B 1 146 ? 6.844 12.812 12.648 1 98.44 146 PHE B C 1
ATOM 3052 O O . PHE B 1 146 ? 6.828 13.516 13.656 1 98.44 146 PHE B O 1
ATOM 3059 N N . HIS B 1 147 ? 6.113 13.062 11.5 1 98.56 147 HIS B N 1
ATOM 3060 C CA . HIS B 1 147 ? 5.23 14.227 11.477 1 98.56 147 HIS B CA 1
ATOM 3061 C C . HIS B 1 147 ? 3.982 13.953 10.641 1 98.56 147 HIS B C 1
ATOM 3063 O O . HIS B 1 147 ? 4.074 13.438 9.531 1 98.56 147 HIS B O 1
ATOM 3069 N N . PRO B 1 148 ? 2.822 14.297 11.195 1 98.81 148 PRO B N 1
ATOM 3070 C CA . PRO B 1 148 ? 1.675 14.438 10.297 1 98.81 148 PRO B CA 1
ATOM 3071 C C . PRO B 1 148 ? 1.845 15.578 9.297 1 98.81 148 PRO B C 1
ATOM 3073 O O . PRO B 1 148 ? 2.342 16.641 9.656 1 98.81 148 PRO B O 1
ATOM 3076 N N . TYR B 1 149 ? 1.404 15.344 8.062 1 98.88 149 TYR B N 1
ATOM 3077 C CA . TYR B 1 149 ? 1.679 16.359 7.051 1 98.88 149 TYR B CA 1
ATOM 3078 C C . TYR B 1 149 ? 0.93 17.656 7.359 1 98.88 149 TYR B C 1
ATOM 3080 O O . TYR B 1 149 ? 1.397 18.734 7.023 1 98.88 149 TYR B O 1
ATOM 3088 N N . TRP B 1 150 ? -0.215 17.562 8.055 1 98.69 150 TRP B N 1
ATOM 3089 C CA . TRP B 1 150 ? -1.037 18.75 8.32 1 98.69 150 TRP B CA 1
ATOM 3090 C C . TRP B 1 150 ? -0.414 19.609 9.406 1 98.69 150 TRP B C 1
ATOM 3092 O O . TRP B 1 150 ? -0.838 20.75 9.617 1 98.69 150 TRP B O 1
ATOM 3102 N N . ASP B 1 151 ? 0.57 19.094 10.148 1 98.5 151 ASP B N 1
ATOM 3103 C CA . ASP B 1 151 ? 1.275 19.891 11.141 1 98.5 151 ASP B CA 1
ATOM 3104 C C . ASP B 1 151 ? 2.109 20.984 10.477 1 98.5 151 ASP B C 1
ATOM 3106 O O . ASP B 1 151 ? 2.559 21.922 11.141 1 98.5 151 ASP B O 1
ATOM 3110 N N . PHE B 1 152 ? 2.307 20.938 9.195 1 98.81 152 PHE B N 1
ATOM 3111 C CA . PHE B 1 152 ? 3.154 21.875 8.469 1 98.81 152 PHE B CA 1
ATOM 3112 C C . PHE B 1 152 ? 2.32 22.969 7.828 1 98.81 152 PHE B C 1
ATOM 3114 O O . PHE B 1 152 ? 2.852 23.828 7.113 1 98.81 152 PHE B O 1
ATOM 3121 N N . LEU B 1 153 ? 1.044 22.953 8.047 1 98.75 153 LEU B N 1
ATOM 3122 C CA . LEU B 1 153 ? 0.18 24.031 7.598 1 98.75 153 LEU B CA 1
ATOM 3123 C C . LEU B 1 153 ? 0.276 25.234 8.539 1 98.75 153 LEU B C 1
ATOM 3125 O O . LEU B 1 153 ? -0.101 25.141 9.711 1 98.75 153 LEU B O 1
ATOM 3129 N N . PRO B 1 154 ? 0.723 26.344 7.957 1 98.38 154 PRO B N 1
ATOM 3130 C CA . PRO B 1 154 ? 0.751 27.531 8.812 1 98.38 154 PRO B CA 1
ATOM 3131 C C . PRO B 1 154 ? -0.643 27.984 9.25 1 98.38 154 PRO B C 1
ATOM 3133 O O . PRO B 1 154 ? -1.583 27.938 8.453 1 98.38 154 PRO B O 1
ATOM 3136 N N . LYS B 1 155 ? -0.721 28.406 10.422 1 97.81 155 LYS B N 1
ATOM 3137 C CA . LYS B 1 155 ? -1.998 28.828 10.992 1 97.81 155 LYS B CA 1
ATOM 3138 C C . LYS B 1 155 ? -2.625 29.938 10.148 1 97.81 155 LYS B C 1
ATOM 3140 O O . LYS B 1 155 ? -3.832 29.938 9.898 1 97.81 155 LYS B O 1
ATOM 3145 N N . GLU B 1 156 ? -1.847 30.844 9.711 1 98.06 156 GLU B N 1
ATOM 3146 C CA . GLU B 1 156 ? -2.344 31.984 8.945 1 98.06 156 GLU B CA 1
ATOM 3147 C C . GLU B 1 156 ? -2.963 31.531 7.625 1 98.06 156 GLU B C 1
ATOM 3149 O O . GLU B 1 156 ? -3.971 32.094 7.184 1 98.06 156 GLU B O 1
ATOM 3154 N N . VAL B 1 157 ? -2.33 30.531 7.012 1 98.56 157 VAL B N 1
ATOM 3155 C CA . VAL B 1 157 ? -2.85 30 5.754 1 98.56 157 VAL B CA 1
ATOM 3156 C C . VAL B 1 157 ? -4.152 29.25 6.004 1 98.56 157 VAL B C 1
ATOM 3158 O O . VAL B 1 157 ? -5.121 29.406 5.254 1 98.56 157 VAL B O 1
ATOM 3161 N N . ALA B 1 158 ? -4.176 28.453 7.043 1 98.19 158 ALA B N 1
ATOM 3162 C CA . ALA B 1 158 ? -5.395 27.734 7.402 1 98.19 158 ALA B CA 1
ATOM 3163 C C . ALA B 1 158 ? -6.555 28.688 7.641 1 98.19 158 ALA B C 1
ATOM 3165 O O . ALA B 1 158 ? -7.648 28.5 7.105 1 98.19 158 ALA B O 1
ATOM 3166 N N . GLU B 1 159 ? -6.309 29.719 8.406 1 97.81 159 GLU B N 1
ATOM 3167 C CA . GLU B 1 159 ? -7.355 30.656 8.789 1 97.81 159 GLU B CA 1
ATOM 3168 C C . GLU B 1 159 ? -7.852 31.453 7.586 1 97.81 159 GLU B C 1
ATOM 3170 O O . GLU B 1 159 ? -9.023 31.812 7.52 1 97.81 159 GLU B O 1
ATOM 3175 N N . ALA B 1 160 ? -6.996 31.672 6.656 1 98.38 160 ALA B N 1
ATOM 3176 C CA . ALA B 1 160 ? -7.355 32.438 5.461 1 98.38 160 ALA B CA 1
ATOM 3177 C C . ALA B 1 160 ? -8.164 31.578 4.488 1 98.38 160 ALA B C 1
ATOM 3179 O O . ALA B 1 160 ? -8.898 32.094 3.652 1 98.38 160 ALA B O 1
ATOM 3180 N N . ASN B 1 161 ? -8.07 30.219 4.645 1 98.44 161 ASN B N 1
ATOM 3181 C CA . ASN B 1 161 ? -8.617 29.391 3.578 1 98.44 161 ASN B CA 1
ATOM 3182 C C . ASN B 1 161 ? -9.727 28.469 4.094 1 98.44 161 ASN B C 1
ATOM 3184 O O . ASN B 1 161 ? -10.445 27.859 3.303 1 98.44 161 ASN B O 1
ATOM 3188 N N . LEU B 1 162 ? -9.867 28.391 5.375 1 98.38 162 LEU B N 1
ATOM 3189 C CA . LEU B 1 162 ? -10.906 27.562 5.973 1 98.38 162 LEU B CA 1
ATOM 3190 C C . LEU B 1 162 ? -11.922 28.422 6.723 1 98.38 162 LEU B C 1
ATOM 3192 O O . LEU B 1 162 ? -11.555 29.172 7.633 1 98.38 162 LEU B O 1
ATOM 3196 N N . LYS B 1 163 ? -13.125 28.219 6.461 1 97.88 163 LYS B N 1
ATOM 3197 C CA . LYS B 1 163 ? -14.188 28.938 7.152 1 97.88 163 LYS B CA 1
ATOM 3198 C C . LYS B 1 163 ? -14.305 28.484 8.602 1 97.88 163 LYS B C 1
ATOM 3200 O O . LYS B 1 163 ? -14.539 29.297 9.5 1 97.88 163 LYS B O 1
ATOM 3205 N N . THR B 1 164 ? -14.148 27.234 8.844 1 95.44 164 THR B N 1
ATOM 3206 C CA . THR B 1 164 ? -14.305 26.656 10.172 1 95.44 164 THR B CA 1
ATOM 3207 C C . THR B 1 164 ? -13.078 26.938 11.031 1 95.44 164 THR B C 1
ATOM 3209 O O . THR B 1 164 ? -13.109 26.766 12.25 1 95.44 164 THR B O 1
ATOM 3212 N N . LYS B 1 165 ? -11.961 27.266 10.414 1 94.12 165 LYS B N 1
ATOM 3213 C CA . LYS B 1 165 ? -10.672 27.516 11.055 1 94.12 165 LYS B CA 1
ATOM 3214 C C . LYS B 1 165 ? -10.211 26.297 11.852 1 94.12 165 LYS B C 1
ATOM 3216 O O . LYS B 1 165 ? -9.555 26.438 12.883 1 94.12 165 LYS B O 1
ATOM 3221 N N . SER B 1 166 ? -10.633 25.141 11.414 1 93 166 SER B N 1
ATOM 3222 C CA . SER B 1 166 ? -10.273 23.891 12.055 1 93 166 SER B CA 1
ATOM 3223 C C . SER B 1 166 ? -9.625 22.922 11.062 1 93 166 SER B C 1
ATOM 3225 O O . SER B 1 166 ? -10.086 22.781 9.93 1 93 166 SER B O 1
ATOM 3227 N N . TRP B 1 167 ? -8.5 22.406 11.445 1 94 167 TRP B N 1
ATOM 3228 C CA . TRP B 1 167 ? -7.801 21.391 10.688 1 94 167 TRP B CA 1
ATOM 3229 C C . TRP B 1 167 ? -6.98 20.484 11.609 1 94 167 TRP B C 1
ATOM 3231 O O . TRP B 1 167 ? -6.586 20.906 12.703 1 94 167 TRP B O 1
ATOM 3241 N N . PRO B 1 168 ? -6.676 19.109 11.266 1 92.75 168 PRO B N 1
ATOM 3242 C CA . PRO B 1 168 ? -7.09 18.594 9.961 1 92.75 168 PRO B CA 1
ATOM 3243 C C . PRO B 1 168 ? -8.562 18.188 9.922 1 92.75 168 PRO B C 1
ATOM 3245 O O . PRO B 1 168 ? -9.164 18.156 8.852 1 92.75 168 PRO B O 1
ATOM 3248 N N . GLY B 1 169 ? -9.078 17.906 11.242 1 91.44 169 GLY B N 1
ATOM 3249 C CA . GLY B 1 169 ? -10.43 17.359 11.234 1 91.44 169 GLY B CA 1
ATOM 3250 C C . GLY B 1 169 ? -10.547 16.062 10.469 1 91.44 169 GLY B C 1
ATOM 3251 O O . GLY B 1 169 ? -9.617 15.664 9.758 1 91.44 169 GLY B O 1
ATOM 3252 N N . HIS B 1 170 ? -11.648 15.344 10.664 1 95.12 170 HIS B N 1
ATOM 3253 C CA . HIS B 1 170 ? -11.867 14.078 9.969 1 95.12 170 HIS B CA 1
ATOM 3254 C C . HIS B 1 170 ? -12.961 14.211 8.914 1 95.12 170 HIS B C 1
ATOM 3256 O O . HIS B 1 170 ? -14.148 14.266 9.25 1 95.12 170 HIS B O 1
ATOM 3262 N N . ALA B 1 171 ? -12.523 14.219 7.664 1 96.75 171 ALA B N 1
ATOM 3263 C CA . ALA B 1 171 ? -13.375 14.297 6.488 1 96.75 171 ALA B CA 1
ATOM 3264 C C . ALA B 1 171 ? -14.141 15.625 6.449 1 96.75 171 ALA B C 1
ATOM 3266 O O . ALA B 1 171 ? -15.203 15.719 5.84 1 96.75 171 ALA B O 1
ATOM 3267 N N . GLN B 1 172 ? -13.719 16.594 7.176 1 97.44 172 GLN B N 1
ATOM 3268 C CA . GLN B 1 172 ? -14.391 17.891 7.234 1 97.44 172 GLN B CA 1
ATOM 3269 C C . GLN B 1 172 ? -13.805 18.859 6.207 1 97.44 172 GLN B C 1
ATOM 3271 O O . GLN B 1 172 ? -13.469 18.469 5.09 1 97.44 172 GLN B O 1
ATOM 3276 N N . GLU B 1 173 ? -13.867 20.141 6.516 1 98.38 173 GLU B N 1
ATOM 3277 C CA . GLU B 1 173 ? -13.57 21.156 5.508 1 98.38 173 GLU B CA 1
ATOM 3278 C C . GLU B 1 173 ? -12.164 20.984 4.949 1 98.38 173 GLU B C 1
ATOM 3280 O O . GLU B 1 173 ? -11.961 21 3.734 1 98.38 173 GLU B O 1
ATOM 3285 N N . PHE B 1 174 ? -11.133 20.781 5.777 1 98.69 174 PHE B N 1
ATOM 3286 C CA . PHE B 1 174 ? -9.734 20.688 5.359 1 98.69 174 PHE B CA 1
ATOM 3287 C C . PHE B 1 174 ? -9.531 19.5 4.426 1 98.69 174 PHE B C 1
ATOM 3289 O O . PHE B 1 174 ? -9.055 19.656 3.301 1 98.69 174 PHE B O 1
ATOM 3296 N N . GLU B 1 175 ? -9.914 18.297 4.828 1 98.81 175 GLU B N 1
ATOM 3297 C CA . GLU B 1 175 ? -9.703 17.094 4.035 1 98.81 175 GLU B CA 1
ATOM 3298 C C . GLU B 1 175 ? -10.508 17.141 2.738 1 98.81 175 GLU B C 1
ATOM 3300 O O . GLU B 1 175 ? -10.039 16.656 1.699 1 98.81 175 GLU B O 1
ATOM 3305 N N . THR B 1 176 ? -11.672 17.719 2.844 1 98.81 176 THR B N 1
ATOM 3306 C CA . THR B 1 176 ? -12.508 17.828 1.65 1 98.81 176 THR B CA 1
ATOM 3307 C C . THR B 1 176 ? -11.891 18.797 0.648 1 98.81 176 THR B C 1
ATOM 3309 O O . THR B 1 176 ? -11.852 18.516 -0.552 1 98.81 176 THR B O 1
ATOM 3312 N N . ALA B 1 177 ? -11.406 19.906 1.123 1 98.88 177 ALA B N 1
ATOM 3313 C CA . ALA B 1 177 ? -10.727 20.875 0.251 1 98.88 177 ALA B CA 1
ATOM 3314 C C . ALA B 1 177 ? -9.508 20.25 -0.411 1 98.88 177 ALA B C 1
ATOM 3316 O O . ALA B 1 177 ? -9.266 20.453 -1.603 1 98.88 177 ALA B O 1
ATOM 3317 N N . PHE B 1 178 ? -8.75 19.5 0.369 1 98.88 178 PHE B N 1
ATOM 3318 C CA . PHE B 1 178 ? -7.598 18.781 -0.156 1 98.88 178 PHE B CA 1
ATOM 3319 C C . PHE B 1 178 ? -8.008 17.891 -1.321 1 98.88 178 PHE B C 1
ATOM 3321 O O . PHE B 1 178 ? -7.414 17.953 -2.4 1 98.88 178 PHE B O 1
ATOM 3328 N N . ALA B 1 179 ? -9.039 17.141 -1.149 1 98.75 179 ALA B N 1
ATOM 3329 C CA . ALA B 1 179 ? -9.484 16.172 -2.15 1 98.75 179 ALA B CA 1
ATOM 3330 C C . ALA B 1 179 ? -10.031 16.891 -3.387 1 98.75 179 ALA B C 1
ATOM 3332 O O . ALA B 1 179 ? -9.766 16.469 -4.516 1 98.75 179 ALA B O 1
ATOM 3333 N N . LEU B 1 180 ? -10.781 17.938 -3.158 1 98.81 180 LEU B N 1
ATOM 3334 C CA . LEU B 1 180 ? -11.359 18.688 -4.27 1 98.81 180 LEU B CA 1
ATOM 3335 C C . LEU B 1 180 ? -10.273 19.172 -5.223 1 98.81 180 LEU B C 1
ATOM 3337 O O . LEU B 1 180 ? -10.484 19.25 -6.434 1 98.81 180 LEU B O 1
ATOM 3341 N N . HIS B 1 181 ? -9.172 19.484 -4.656 1 98.81 181 HIS B N 1
ATOM 3342 C CA . HIS B 1 181 ? -8.078 20 -5.484 1 98.81 181 HIS B CA 1
ATOM 3343 C C . HIS B 1 181 ? -7.258 18.844 -6.066 1 98.81 181 HIS B C 1
ATOM 3345 O O . HIS B 1 181 ? -7.02 18.812 -7.277 1 98.81 181 HIS B O 1
ATOM 3351 N N . ALA B 1 182 ? -6.828 17.906 -5.285 1 98.56 182 ALA B N 1
ATOM 3352 C CA . ALA B 1 182 ? -5.781 16.953 -5.656 1 98.56 182 ALA B CA 1
ATOM 3353 C C . ALA B 1 182 ? -6.371 15.734 -6.355 1 98.56 182 ALA B C 1
ATOM 3355 O O . ALA B 1 182 ? -5.723 15.133 -7.215 1 98.56 182 ALA B O 1
ATOM 3356 N N . PHE B 1 183 ? -7.508 15.297 -5.98 1 97.81 183 PHE B N 1
ATOM 3357 C CA . PHE B 1 183 ? -8.133 14.109 -6.531 1 97.81 183 PHE B CA 1
ATOM 3358 C C . PHE B 1 183 ? -9.656 14.219 -6.469 1 97.81 183 PHE B C 1
ATOM 3360 O O . PHE B 1 183 ? -10.312 13.406 -5.816 1 97.81 183 PHE B O 1
ATOM 3367 N N . PRO B 1 184 ? -10.242 15.094 -7.266 1 98.12 184 PRO B N 1
ATOM 3368 C CA . PRO B 1 184 ? -11.68 15.383 -7.215 1 98.12 184 PRO B CA 1
ATOM 3369 C C . PRO B 1 184 ? -12.539 14.18 -7.574 1 98.12 184 PRO B C 1
ATOM 3371 O O . PRO B 1 184 ? -13.711 14.125 -7.203 1 98.12 184 PRO B O 1
ATOM 3374 N N . GLU B 1 185 ? -11.992 13.18 -8.211 1 96.19 185 GLU B N 1
ATOM 3375 C CA . GLU B 1 185 ? -12.742 11.984 -8.578 1 96.19 185 GLU B CA 1
ATOM 3376 C C . GLU B 1 185 ? -13.141 11.188 -7.336 1 96.19 185 GLU B C 1
ATOM 3378 O O . GLU B 1 185 ? -14.016 10.32 -7.406 1 96.19 185 GLU B O 1
ATOM 3383 N N . ASN B 1 186 ? -12.57 11.5 -6.207 1 97.19 186 ASN B N 1
ATOM 3384 C CA . ASN B 1 186 ? -12.844 10.789 -4.961 1 97.19 186 ASN B CA 1
ATOM 3385 C C . ASN B 1 186 ? -13.891 11.516 -4.117 1 97.19 186 ASN B C 1
ATOM 3387 O O . ASN B 1 186 ? -14.148 11.133 -2.977 1 97.19 186 ASN B O 1
ATOM 3391 N N . VAL B 1 187 ? -14.453 12.578 -4.637 1 98.19 187 VAL B N 1
ATOM 3392 C CA . VAL B 1 187 ? -15.43 13.359 -3.891 1 98.19 187 VAL B CA 1
ATOM 3393 C C . VAL B 1 187 ? -16.828 13.148 -4.473 1 98.19 187 VAL B C 1
ATOM 3395 O O . VAL B 1 187 ? -17.047 13.352 -5.668 1 98.19 187 VAL B O 1
ATOM 3398 N N . ARG B 1 188 ? -17.75 12.68 -3.602 1 97.88 188 ARG B N 1
ATOM 3399 C CA . ARG B 1 188 ? -19.156 12.562 -3.971 1 97.88 188 ARG B CA 1
ATOM 3400 C C . ARG B 1 188 ? -19.953 13.773 -3.506 1 97.88 188 ARG B C 1
ATOM 3402 O O . ARG B 1 188 ? -20.438 13.812 -2.371 1 97.88 188 ARG B O 1
ATOM 3409 N N . HIS B 1 189 ? -20.203 14.641 -4.379 1 96.88 189 HIS B N 1
ATOM 3410 C CA . HIS B 1 189 ? -20.812 15.922 -4.047 1 96.88 189 HIS B CA 1
ATOM 3411 C C . HIS B 1 189 ? -22.219 15.742 -3.506 1 96.88 189 HIS B C 1
ATOM 3413 O O . HIS B 1 189 ? -22.609 16.375 -2.525 1 96.88 189 HIS B O 1
ATOM 3419 N N . ASP B 1 190 ? -23.016 14.883 -4.074 1 96.19 190 ASP B N 1
ATOM 3420 C CA . ASP B 1 190 ? -24.391 14.656 -3.631 1 96.19 190 ASP B CA 1
ATOM 3421 C C . ASP B 1 190 ? -24.422 14.109 -2.203 1 96.19 190 ASP B C 1
ATOM 3423 O O . ASP B 1 190 ? -25.281 14.5 -1.404 1 96.19 190 ASP B O 1
ATOM 3427 N N . ALA B 1 191 ? -23.516 13.203 -1.915 1 96.81 191 ALA B N 1
ATOM 3428 C CA . ALA B 1 191 ? -23.469 12.641 -0.567 1 96.81 191 ALA B CA 1
ATOM 3429 C C . ALA B 1 191 ? -23.125 13.719 0.46 1 96.81 191 ALA B C 1
ATOM 3431 O O . ALA B 1 191 ? -23.594 13.68 1.595 1 96.81 191 ALA B O 1
ATOM 3432 N N . MET B 1 192 ? -22.266 14.609 0.012 1 95.38 192 MET B N 1
ATOM 3433 C CA . MET B 1 192 ? -21.875 15.711 0.882 1 95.38 192 MET B CA 1
ATOM 3434 C C . MET B 1 192 ? -23.078 16.547 1.285 1 95.38 192 MET B C 1
ATOM 3436 O O . MET B 1 192 ? -23.172 17 2.426 1 95.38 192 MET B O 1
ATOM 3440 N N . GLN B 1 193 ? -24 16.703 0.399 1 94.31 193 GLN B N 1
ATOM 3441 C CA . GLN B 1 193 ? -25.219 17.484 0.615 1 94.31 193 GLN B CA 1
ATOM 3442 C C . GLN B 1 193 ? -26.188 16.734 1.52 1 94.31 193 GLN B C 1
ATOM 3444 O O . GLN B 1 193 ? -26.906 17.359 2.311 1 94.31 193 GLN B O 1
ATOM 3449 N N . ASP B 1 194 ? -26.125 15.438 1.494 1 94.25 194 ASP B N 1
ATOM 3450 C CA . ASP B 1 194 ? -27.125 14.609 2.143 1 94.25 194 ASP B CA 1
ATOM 3451 C C . ASP B 1 194 ? -26.734 14.273 3.576 1 94.25 194 ASP B C 1
ATOM 3453 O O . ASP B 1 194 ? -27.578 13.961 4.41 1 94.25 194 ASP B O 1
ATOM 3457 N N . GLN B 1 195 ? -25.484 14.414 3.836 1 96.12 195 GLN B N 1
ATOM 3458 C CA . GLN B 1 195 ? -25.016 13.945 5.137 1 96.12 195 GLN B CA 1
ATOM 3459 C C . GLN B 1 195 ? -25.297 14.977 6.227 1 96.12 195 GLN B C 1
ATOM 3461 O O . GLN B 1 195 ? -25.609 16.125 5.93 1 96.12 195 GLN B O 1
ATOM 3466 N N . GLU B 1 196 ? -25.281 14.547 7.477 1 95.5 196 GLU B N 1
ATOM 3467 C CA . GLU B 1 196 ? -25.594 15.391 8.625 1 95.5 196 GLU B CA 1
ATOM 3468 C C . GLU B 1 196 ? -24.562 16.5 8.805 1 95.5 196 GLU B C 1
ATOM 3470 O O . GLU B 1 196 ? -24.922 17.672 8.969 1 95.5 196 GLU B O 1
ATOM 3475 N N . ASP B 1 197 ? -23.281 16.078 8.82 1 95.88 197 ASP B N 1
ATOM 3476 C CA . ASP B 1 197 ? -22.219 17.062 8.938 1 95.88 197 ASP B CA 1
ATOM 3477 C C . ASP B 1 197 ? -22.109 17.906 7.676 1 95.88 197 ASP B C 1
ATOM 3479 O O . ASP B 1 197 ? -21.797 17.391 6.602 1 95.88 197 ASP B O 1
ATOM 3483 N N . LYS B 1 198 ? -22.266 19.219 7.754 1 96 198 LYS B N 1
ATOM 3484 C CA . LYS B 1 198 ? -22.312 20.094 6.59 1 96 198 LYS B CA 1
ATOM 3485 C C . LYS B 1 198 ? -20.984 20.844 6.414 1 96 198 LYS B C 1
ATOM 3487 O O . LYS B 1 198 ? -20.797 21.562 5.426 1 96 198 LYS B O 1
ATOM 3492 N N . GLU B 1 199 ? -20 20.625 7.25 1 96.12 199 GLU B N 1
ATOM 3493 C CA . GLU B 1 199 ? -18.719 21.344 7.188 1 96.12 199 GLU B CA 1
ATOM 3494 C C . GLU B 1 199 ? -18.016 21.109 5.855 1 96.12 199 GLU B C 1
ATOM 3496 O O . GLU B 1 199 ? -17.375 22.016 5.32 1 96.12 199 GLU B O 1
ATOM 3501 N N . PRO B 1 200 ? -18.141 19.938 5.281 1 97.56 200 PRO B N 1
ATOM 3502 C CA . PRO B 1 200 ? -17.469 19.688 4.004 1 97.56 200 PRO B CA 1
ATOM 3503 C C . PRO B 1 200 ? -17.953 20.609 2.889 1 97.56 200 PRO B C 1
ATOM 3505 O O . PRO B 1 200 ? -17.234 20.828 1.91 1 97.56 200 PRO B O 1
ATOM 3508 N N . LEU B 1 201 ? -19.188 21.172 3.043 1 97.62 201 LEU B N 1
ATOM 3509 C CA . LEU B 1 201 ? -19.75 22.031 2.008 1 97.62 201 LEU B CA 1
ATOM 3510 C C . LEU B 1 201 ? -19 23.359 1.94 1 97.62 201 LEU B C 1
ATOM 3512 O O . LEU B 1 201 ? -19.094 24.078 0.947 1 97.62 201 LEU B O 1
ATOM 3516 N N . GLU B 1 202 ? -18.266 23.641 3.008 1 98 202 GLU B N 1
ATOM 3517 C CA . GLU B 1 202 ? -17.5 24.891 3.057 1 98 202 GLU B CA 1
ATOM 3518 C C . GLU B 1 202 ? -16.203 24.766 2.273 1 98 202 GLU B C 1
ATOM 3520 O O . GLU B 1 202 ? -15.539 25.766 2.002 1 98 202 GLU B O 1
ATOM 3525 N N . ALA B 1 203 ? -15.789 23.594 1.869 1 98.5 203 ALA B N 1
ATOM 3526 C CA . ALA B 1 203 ? -14.5 23.312 1.236 1 98.5 203 ALA B CA 1
ATOM 3527 C C . ALA B 1 203 ? -14.484 23.812 -0.21 1 98.5 203 ALA B C 1
ATOM 3529 O O . ALA B 1 203 ? -15.477 23.672 -0.925 1 98.5 203 ALA B O 1
ATOM 3530 N N . THR B 1 204 ? -13.406 24.344 -0.675 1 98.62 204 THR B N 1
ATOM 3531 C CA . THR B 1 204 ? -13.219 24.703 -2.072 1 98.62 204 THR B CA 1
ATOM 3532 C C . THR B 1 204 ? -11.891 24.156 -2.6 1 98.62 204 THR B C 1
ATOM 3534 O O . THR B 1 204 ? -10.938 23.984 -1.836 1 98.62 204 THR B O 1
ATOM 3537 N N . ALA B 1 205 ? -11.852 23.906 -3.891 1 98.81 205 ALA B N 1
ATOM 3538 C CA . ALA B 1 205 ? -10.625 23.453 -4.531 1 98.81 205 ALA B CA 1
ATOM 3539 C C . ALA B 1 205 ? -9.516 24.5 -4.383 1 98.81 205 ALA B C 1
ATOM 3541 O O . ALA B 1 205 ? -8.336 24.141 -4.25 1 98.81 205 ALA B O 1
ATOM 3542 N N . GLU B 1 206 ? -9.891 25.766 -4.457 1 98.81 206 GLU B N 1
ATOM 3543 C CA . GLU B 1 206 ? -8.93 26.859 -4.316 1 98.81 206 GLU B CA 1
ATOM 3544 C C . GLU B 1 206 ? -8.266 26.828 -2.941 1 98.81 206 GLU B C 1
ATOM 3546 O O . GLU B 1 206 ? -7.047 27 -2.83 1 98.81 206 GLU B O 1
ATOM 3551 N N . ALA B 1 207 ? -9.062 26.656 -1.892 1 98.81 207 ALA B N 1
ATOM 3552 C CA . ALA B 1 207 ? -8.5 26.516 -0.55 1 98.81 207 ALA B CA 1
ATOM 3553 C C . ALA B 1 207 ? -7.562 25.312 -0.467 1 98.81 207 ALA B C 1
ATOM 3555 O O . ALA B 1 207 ? -6.48 25.406 0.116 1 98.81 207 ALA B O 1
ATOM 3556 N N . GLY B 1 208 ? -7.996 24.172 -1.054 1 98.88 208 GLY B N 1
ATOM 3557 C CA . GLY B 1 208 ? -7.141 22.984 -1.101 1 98.88 208 GLY B CA 1
ATOM 3558 C C . GLY B 1 208 ? -5.793 23.266 -1.74 1 98.88 208 GLY B C 1
ATOM 3559 O O . GLY B 1 208 ? -4.754 22.859 -1.211 1 98.88 208 GLY B O 1
ATOM 3560 N N . ALA B 1 209 ? -5.859 23.953 -2.838 1 98.88 209 ALA B N 1
ATOM 3561 C CA . ALA B 1 209 ? -4.629 24.281 -3.562 1 98.88 209 ALA B CA 1
ATOM 3562 C C . ALA B 1 209 ? -3.688 25.109 -2.697 1 98.88 209 ALA B C 1
ATOM 3564 O O . ALA B 1 209 ? -2.49 24.812 -2.621 1 98.88 209 ALA B O 1
ATOM 3565 N N . ALA B 1 210 ? -4.184 26.109 -2.09 1 98.88 210 ALA B N 1
ATOM 3566 C CA . ALA B 1 210 ? -3.383 27.016 -1.266 1 98.88 210 ALA B CA 1
ATOM 3567 C C . ALA B 1 210 ? -2.779 26.281 -0.074 1 98.88 210 ALA B C 1
ATOM 3569 O O . ALA B 1 210 ? -1.602 26.453 0.242 1 98.88 210 ALA B O 1
ATOM 3570 N N . MET B 1 211 ? -3.551 25.469 0.591 1 98.88 211 MET B N 1
ATOM 3571 C CA . MET B 1 211 ? -3.084 24.766 1.783 1 98.88 211 MET B CA 1
ATOM 3572 C C . MET B 1 211 ? -2.061 23.703 1.419 1 98.88 211 MET B C 1
ATOM 3574 O O . MET B 1 211 ? -1.034 23.562 2.088 1 98.88 211 MET B O 1
ATOM 3578 N N . ILE B 1 212 ? -2.328 22.969 0.317 1 98.94 212 ILE B N 1
ATOM 3579 C CA . ILE B 1 212 ? -1.392 21.953 -0.127 1 98.94 212 ILE B CA 1
ATOM 3580 C C . ILE B 1 212 ? -0.049 22.594 -0.472 1 98.94 212 ILE B C 1
ATOM 3582 O O . ILE B 1 212 ? 1.006 22.078 -0.082 1 98.94 212 ILE B O 1
ATOM 3586 N N . GLU B 1 213 ? -0.125 23.688 -1.152 1 98.88 213 GLU B N 1
ATOM 3587 C CA . GLU B 1 213 ? 1.106 24.391 -1.519 1 98.88 213 GLU B CA 1
ATOM 3588 C C . GLU B 1 213 ? 1.897 24.797 -0.28 1 98.88 213 GLU B C 1
ATOM 3590 O O . GLU B 1 213 ? 3.115 24.609 -0.225 1 98.88 213 GLU B O 1
ATOM 3595 N N . ALA B 1 214 ? 1.249 25.359 0.684 1 98.94 214 ALA B N 1
ATOM 3596 C CA . ALA B 1 214 ? 1.916 25.781 1.908 1 98.94 214 ALA B CA 1
ATOM 3597 C C . ALA B 1 214 ? 2.514 24.594 2.658 1 98.94 214 ALA B C 1
ATOM 3599 O O . ALA B 1 214 ? 3.643 24.672 3.148 1 98.94 214 ALA B O 1
ATOM 3600 N N . ILE B 1 215 ? 1.793 23.516 2.752 1 98.94 215 ILE B N 1
ATOM 3601 C CA . ILE B 1 215 ? 2.242 22.312 3.428 1 98.94 215 ILE B CA 1
ATOM 3602 C C . ILE B 1 215 ? 3.48 21.75 2.729 1 98.94 215 ILE B C 1
ATOM 3604 O O . ILE B 1 215 ? 4.504 21.5 3.369 1 98.94 215 ILE B O 1
ATOM 3608 N N . VAL B 1 216 ? 3.395 21.578 1.42 1 98.94 216 VAL B N 1
ATOM 3609 C CA . VAL B 1 216 ? 4.477 21.016 0.628 1 98.94 216 VAL B CA 1
ATOM 3610 C C . VAL B 1 216 ? 5.723 21.891 0.738 1 98.94 216 VAL B C 1
ATOM 3612 O O . VAL B 1 216 ? 6.832 21.391 0.931 1 98.94 216 VAL B O 1
ATOM 3615 N N . ALA B 1 217 ? 5.531 23.203 0.642 1 98.88 217 ALA B N 1
ATOM 3616 C CA . ALA B 1 217 ? 6.656 24.125 0.733 1 98.88 217 ALA B CA 1
ATOM 3617 C C . ALA B 1 217 ? 7.359 24.016 2.084 1 98.88 217 ALA B C 1
ATOM 3619 O O . ALA B 1 217 ? 8.586 23.984 2.152 1 98.88 217 ALA B O 1
ATOM 3620 N N . ASN B 1 218 ? 6.602 23.922 3.121 1 98.88 218 ASN B N 1
ATOM 3621 C CA . ASN B 1 218 ? 7.176 23.844 4.457 1 98.88 218 ASN B CA 1
ATOM 3622 C C . ASN B 1 218 ? 7.871 22.5 4.691 1 98.88 218 ASN B C 1
ATOM 3624 O O . ASN B 1 218 ? 8.938 22.453 5.301 1 98.88 218 ASN B O 1
ATOM 3628 N N . ILE B 1 219 ? 7.297 21.453 4.238 1 98.94 219 ILE B N 1
ATOM 3629 C CA . ILE B 1 219 ? 7.93 20.141 4.406 1 98.94 219 ILE B CA 1
ATOM 3630 C C . ILE B 1 219 ? 9.195 20.078 3.547 1 98.94 219 ILE B C 1
ATOM 3632 O O . ILE B 1 219 ? 10.195 19.484 3.953 1 98.94 219 ILE B O 1
ATOM 3636 N N . ALA B 1 220 ? 9.109 20.641 2.346 1 98.88 220 ALA B N 1
ATOM 3637 C CA . ALA B 1 220 ? 10.297 20.672 1.495 1 98.88 220 ALA B CA 1
ATOM 3638 C C . ALA B 1 220 ? 11.453 21.375 2.191 1 98.88 220 ALA B C 1
ATOM 3640 O O . ALA B 1 220 ? 12.594 20.906 2.156 1 98.88 220 ALA B O 1
ATOM 3641 N N . THR B 1 221 ? 11.164 22.5 2.826 1 98.69 221 THR B N 1
ATOM 3642 C CA . THR B 1 221 ? 12.18 23.203 3.594 1 98.69 221 THR B CA 1
ATOM 3643 C C . THR B 1 221 ? 12.703 22.344 4.734 1 98.69 221 THR B C 1
ATOM 3645 O O . THR B 1 221 ? 13.914 22.281 4.969 1 98.69 221 THR B O 1
ATOM 3648 N N . HIS B 1 222 ? 11.773 21.703 5.426 1 98.5 222 HIS B N 1
ATOM 3649 C CA . HIS B 1 222 ? 12.125 20.812 6.527 1 98.5 222 HIS B CA 1
ATOM 3650 C C . HIS B 1 222 ? 13.055 19.688 6.055 1 98.5 222 HIS B C 1
ATOM 3652 O O . HIS B 1 222 ? 14.078 19.422 6.68 1 98.5 222 HIS B O 1
ATOM 3658 N N . VAL B 1 223 ? 12.734 19.047 4.949 1 98.62 223 VAL B N 1
ATOM 3659 C CA . VAL B 1 223 ? 13.477 17.938 4.371 1 98.62 223 VAL B CA 1
ATOM 3660 C C . VAL B 1 223 ? 14.844 18.422 3.881 1 98.62 223 VAL B C 1
ATOM 3662 O O . VAL B 1 223 ? 15.844 17.719 4.023 1 98.62 223 VAL B O 1
ATOM 3665 N N . GLN B 1 224 ? 14.852 19.609 3.301 1 98.19 224 GLN B N 1
ATOM 3666 C CA . GLN B 1 224 ? 16.125 20.188 2.896 1 98.19 224 GLN B CA 1
ATOM 3667 C C . GLN B 1 224 ? 17.047 20.375 4.094 1 98.19 224 GLN B C 1
ATOM 3669 O O . GLN B 1 224 ? 18.25 20.109 4 1 98.19 224 GLN B O 1
ATOM 3674 N N . GLY B 1 225 ? 16.453 20.828 5.156 1 98 225 GLY B N 1
ATOM 3675 C CA . GLY B 1 225 ? 17.234 20.938 6.379 1 98 225 GLY B CA 1
ATOM 3676 C C . GLY B 1 225 ? 17.766 19.594 6.863 1 98 225 GLY B C 1
ATOM 3677 O O . GLY B 1 225 ? 18.891 19.516 7.355 1 98 225 GLY B O 1
ATOM 3678 N N . MET B 1 226 ? 16.984 18.547 6.773 1 97.81 226 MET B N 1
ATOM 3679 C CA . MET B 1 226 ? 17.469 17.219 7.117 1 97.81 226 MET B CA 1
ATOM 3680 C C . MET B 1 226 ? 18.656 16.828 6.246 1 97.81 226 MET B C 1
ATOM 3682 O O . MET B 1 226 ? 19.656 16.312 6.75 1 97.81 226 MET B O 1
ATOM 3686 N N . ALA B 1 227 ? 18.531 17.094 4.949 1 96.75 227 ALA B N 1
ATOM 3687 C CA . ALA B 1 227 ? 19.562 16.734 3.982 1 96.75 227 ALA B CA 1
ATOM 3688 C C . ALA B 1 227 ? 20.859 17.484 4.25 1 96.75 227 ALA B C 1
ATOM 3690 O O . ALA B 1 227 ? 21.953 16.938 4.09 1 96.75 227 ALA B O 1
ATOM 3691 N N . ASP B 1 228 ? 20.703 18.734 4.691 1 95.88 228 ASP B N 1
ATOM 3692 C CA . ASP B 1 228 ? 21.875 19.578 4.832 1 95.88 228 ASP B CA 1
ATOM 3693 C C . ASP B 1 228 ? 22.422 19.531 6.262 1 95.88 228 ASP B C 1
ATOM 3695 O O . ASP B 1 228 ? 23.438 20.156 6.562 1 95.88 228 ASP B O 1
ATOM 3699 N N . GLY B 1 229 ? 21.734 18.891 7.098 1 95.38 229 GLY B N 1
ATOM 3700 C CA . GLY B 1 229 ? 22.234 18.703 8.453 1 95.38 229 GLY B CA 1
ATOM 3701 C C . GLY B 1 229 ? 21.812 19.812 9.398 1 95.38 229 GLY B C 1
ATOM 3702 O O . GLY B 1 229 ? 22.25 19.844 10.547 1 95.38 229 GLY B O 1
ATOM 3703 N N . THR B 1 230 ? 20.891 20.672 8.953 1 96 230 THR B N 1
ATOM 3704 C CA . THR B 1 230 ? 20.469 21.781 9.797 1 96 230 THR B CA 1
ATOM 3705 C C . THR B 1 230 ? 19.203 21.438 10.555 1 96 230 THR B C 1
ATOM 3707 O O . THR B 1 230 ? 18.781 22.172 11.445 1 96 230 THR B O 1
ATOM 3710 N N . ASN B 1 231 ? 18.562 20.375 10.195 1 94.88 231 ASN B N 1
ATOM 3711 C CA . ASN B 1 231 ? 17.391 19.828 10.875 1 94.88 231 ASN B CA 1
ATOM 3712 C C . ASN B 1 231 ? 17.641 18.406 11.375 1 94.88 231 ASN B C 1
ATOM 3714 O O . ASN B 1 231 ? 17.438 17.438 10.648 1 94.88 231 ASN B O 1
ATOM 3718 N N . VAL B 1 232 ? 18.266 18.328 12.586 1 91.38 232 VAL B N 1
ATOM 3719 C CA . VAL B 1 232 ? 18.609 17.031 13.156 1 91.38 232 VAL B CA 1
ATOM 3720 C C . VAL B 1 232 ? 17.891 16.844 14.484 1 91.38 232 VAL B C 1
ATOM 3722 O O . VAL B 1 232 ? 17.781 17.781 15.281 1 91.38 232 VAL B O 1
ATOM 3725 N N . TRP B 1 233 ? 17.266 15.734 14.602 1 82.44 233 TRP B N 1
ATOM 3726 C CA . TRP B 1 233 ? 16.625 15.406 15.867 1 82.44 233 TRP B CA 1
ATOM 3727 C C . TRP B 1 233 ? 17.641 14.891 16.875 1 82.44 233 TRP B C 1
ATOM 3729 O O . TRP B 1 233 ? 18.562 14.141 16.516 1 82.44 233 TRP B O 1
ATOM 3739 N N . ASP B 1 234 ? 17.391 15.406 18.156 1 72 234 ASP B N 1
ATOM 3740 C CA . ASP B 1 234 ? 18.219 14.945 19.266 1 72 234 ASP B CA 1
ATOM 3741 C C . ASP B 1 234 ? 17.734 13.586 19.766 1 72 234 ASP B C 1
ATOM 3743 O O . ASP B 1 234 ? 16.531 13.359 19.922 1 72 234 ASP B O 1
ATOM 3747 N N . ILE B 1 235 ? 18.609 12.656 19.734 1 68.88 235 ILE B N 1
ATOM 3748 C CA . ILE B 1 235 ? 18.297 11.375 20.359 1 68.88 235 ILE B CA 1
ATOM 3749 C C . ILE B 1 235 ? 18.047 11.57 21.844 1 68.88 235 ILE B C 1
ATOM 3751 O O . ILE B 1 235 ? 18.875 12.164 22.547 1 68.88 235 ILE B O 1
ATOM 3755 N N . PRO B 1 236 ? 16.75 11.367 22.156 1 64.44 236 PRO B N 1
ATOM 3756 C CA . PRO B 1 236 ? 16.484 11.578 23.578 1 64.44 236 PRO B CA 1
ATOM 3757 C C . PRO B 1 236 ? 17.484 10.836 24.469 1 64.44 236 PRO B C 1
ATOM 3759 O O . PRO B 1 236 ? 17.938 9.742 24.125 1 64.44 236 PRO B O 1
ATOM 3762 N N . GLU B 1 237 ? 18.031 11.469 25.438 1 59.53 237 GLU B N 1
ATOM 3763 C CA . GLU B 1 237 ? 18.984 10.883 26.375 1 59.53 237 GLU B CA 1
ATOM 3764 C C . GLU B 1 237 ? 18.328 9.773 27.203 1 59.53 237 GLU B C 1
ATOM 3766 O O . GLU B 1 237 ? 17.125 9.844 27.516 1 59.53 237 GLU B O 1
ATOM 3771 N N . PHE B 1 238 ? 18.984 8.516 27.047 1 49.94 238 PHE B N 1
ATOM 3772 C CA . PHE B 1 238 ? 18.594 7.484 28 1 49.94 238 PHE B CA 1
ATOM 3773 C C . PHE B 1 238 ? 18.516 8.055 29.422 1 49.94 238 PHE B C 1
ATOM 3775 O O . PHE B 1 238 ? 19.391 8.805 29.828 1 49.94 238 PHE B O 1
ATOM 3782 N N . HIS B 1 239 ? 17.312 8.094 29.938 1 41.56 239 HIS B N 1
ATOM 3783 C CA . HIS B 1 239 ? 17.281 8.438 31.344 1 41.56 239 HIS B CA 1
ATOM 3784 C C . HIS B 1 239 ? 17.812 7.289 32.219 1 41.56 239 HIS B C 1
ATOM 3786 O O . HIS B 1 239 ? 17.281 6.18 32.156 1 41.56 239 HIS B O 1
ATOM 3792 N N . PRO B 1 240 ? 18.812 7.445 32.875 1 38.06 240 PRO B N 1
ATOM 3793 C CA . PRO B 1 240 ? 19.312 6.387 33.781 1 38.06 240 PRO B CA 1
ATOM 3794 C C . PRO B 1 240 ? 18.281 5.973 34.812 1 38.06 240 PRO B C 1
ATOM 3796 O O . PRO B 1 240 ? 17.422 6.77 35.188 1 38.06 240 PRO B O 1
#

pLDDT: mean 95.15, std 9.71, range [36.78, 98.94]

Foldseek 3Di:
DQDPVLLLQEPVSDDPVRLLVCVVVVQAAEEEEEEFFQADQAQWFHRQLLVLLQVVLQSLLCVLQPPHYHYYDYHHHEAPPVRVVDPRTHHDDLVVVVVVVLVVVVVVVVSPYQHYEYEGRYPRRPVSCVVCVLVSCVVSVGQYYYDYLLVQFDLVLLVVLAPVSDPDDGSFQNSLLLCVQRPVVRTHPVSCVVDPDVRVVRHHVVSNVSRSVSSSVRVSVQRVCSRVVNNGDDNPDPDD/DQDPVLLLQEPVSDDPVRLLVCVVVVQAAEEEEEEFFQADQAQWFHRQLLVLLQVVLQSLLCVLQPPHYHYYDYHHHEAPPVRVVDPRTHHDDLVVVVVVVLVVVVVVVVSPYQHYEYEGRYPRRPVSCVVCVLVSCVVSVGQYYYDYLLVQFDLVLLVVQAPVSDPDDGSFQNSLLLCVQRPVVRGHPVSCVVDPDVRVVRHHVVSNVSRSVRSSVRVSVLVVCSRVVNNGDDNPDPDD

Nearest PDB structures (foldseek):
  3a6l-assembly1_C  TM=8.598E-01  e=4.727E-15  Pseudomonas putida
  3a6g-assembly1_C  TM=8.773E-01  e=1.822E-14  Pseudomonas putida
  3a6j-assembly1_E  TM=8.754E-01  e=3.164E-14  Pseudomonas putida
  3a6j-assembly1_F  TM=8.259E-01  e=5.842E-14  Pseudomonas putida
  3no4-assembly1_B  TM=8.554E-01  e=1.079E-13  Nostoc punctiforme PCC 73102

Sequence (480 aa):
MPTPDDNKLLLAKHTRREFRERMQAGELKVCIIPVAATEQHLEHLAMEHDYRSVMHVATEVARRTQPYTLVAPSMNIGISEHHMRHIGTMTAMPGSWLGVLFDTIRSMHHAGFENILVLNGHGGNVAPCNGIWGQFQQRLEINLQFHPYWDFLPKEVAEANLKTKSWPGHAQEFETAFALHAFPENVRHDAMQDQEDKEPLEATAEAGAAMIEAIVANIATHVQGMADGTNVWDIPEFHPMPTPDDNKLLLAKHTRREFRERMQAGELKVCIIPVAATEQHLEHLAMEHDYRSVMHVATEVARRTQPYTLVAPSMNIGISEHHMRHIGTMTAMPGSWLGVLFDTIRSMHHAGFENILVLNGHGGNVAPCNGIWGQFQQRLEINLQFHPYWDFLPKEVAEANLKTKSWPGHAQEFETAFALHAFPENVRHDAMQDQEDKEPLEATAEAGAAMIEAIVANIATHVQGMADGTNVWDIPEFHP

Organism: NCBI:txid2527985

Solvent-accessible surface area (backbone atoms only — not comparable to full-atom values): 24149 Å² total; per-residue (Å²): 125,82,49,83,79,42,39,78,33,32,51,43,57,27,20,32,48,58,46,46,52,38,47,73,69,62,43,55,41,33,38,36,35,31,35,15,23,27,33,65,25,60,57,21,27,19,13,31,50,26,35,55,51,28,48,50,44,51,50,53,22,24,65,74,43,57,77,24,27,34,33,45,76,55,44,44,66,18,36,38,73,92,47,55,90,43,49,75,22,32,27,28,55,63,69,26,45,50,44,31,50,50,30,39,52,49,24,46,40,72,49,63,41,51,26,38,38,39,35,30,33,38,78,57,44,46,64,62,47,65,74,44,44,65,59,55,30,68,73,67,70,45,36,62,44,77,45,51,56,68,76,42,46,50,65,69,59,46,52,73,53,33,89,83,61,58,73,58,69,82,50,22,33,44,46,38,6,38,33,48,46,77,44,44,89,42,54,39,67,68,38,44,70,68,42,86,70,55,53,39,74,71,34,39,38,68,34,14,48,54,49,50,51,46,19,32,54,44,46,31,52,50,53,49,25,38,59,70,63,75,46,65,64,77,69,75,72,81,75,129,125,82,50,82,79,41,39,77,34,32,51,43,56,28,20,31,47,58,45,46,52,38,47,72,68,61,45,55,39,31,37,36,36,32,35,16,21,26,33,64,23,61,56,20,28,20,13,31,49,26,35,57,51,29,50,49,44,51,51,53,21,24,64,75,41,56,76,26,27,34,32,45,77,55,45,44,67,17,35,37,73,94,47,55,89,42,48,76,23,30,26,28,55,63,71,26,45,50,44,31,50,50,29,40,53,48,24,46,39,72,48,63,44,51,25,37,39,38,34,32,34,37,77,57,46,46,64,62,47,65,74,45,44,65,58,55,29,65,73,66,69,46,35,62,45,80,45,50,56,69,76,42,45,50,66,69,58,46,52,74,52,33,89,82,61,59,73,56,66,83,50,21,34,43,47,38,6,39,34,48,48,78,45,43,89,42,54,38,67,69,40,44,72,69,43,87,71,56,53,39,73,73,35,38,37,67,35,14,48,55,48,51,50,47,21,31,53,45,48,31,53,51,51,48,24,37,60,72,63,76,45,67,64,78,66,72,75,82,76,129

InterPro domains:
  IPR003785 Creatininase/formamide hydrolase [PF02633] (14-199)
  IPR003785 Creatininase/formamide hydrolase [PTHR35005] (9-205)
  IPR024087 Creatininase-like superfamily [G3DSA:3.40.50.10310] (3-228)
  IPR024087 Creatininase-like superfamily [SSF102215] (10-225)

Secondary structure (DSSP, 8-state):
---GGGGGGBGGGS-HHHHHHHHHTT---EEEEEE-----BTTTB-TTHHHHHHHHHHHHHHHHTTTSEEEPPPB--B--GGGTTSTT--B--HHHHHHHHHHHHHHHHHHT-SEEEEEE--GGGHHHHHHHHHHHHHHH-SEEEEEEGGGGS-HHHHHHH-SS---S-SSSHHHHHHHHHH-GGGB-HHHHHHSS--GGGG--HHHHHHHHHHHHHHHHHHHHHHHHTSS---------/---GGGGGGBGGGS-HHHHHHHHHTT---EEEEEE-----BTTTB-TTHHHHHHHHHHHHHHHHTTTSEEEPPPB--B--GGGTTSTT--B--HHHHHHHHHHHHHHHHHHT-SEEEEEE--GGGHHHHHHHHHHHHHHH-SEEEEEEGGGGS-HHHHHHH-SS---S-SSSHHHHHHHHHH-GGGB-HHHHHHSS--GGGG--HHHHHHHHHHHHHHHHHHHHHHHHTSS---------